Protein AF-0000000074036916 (afdb_homodimer)

Radius of gyration: 40.1 Å; Cα contacts (8 Å, |Δi|>4): 1201; chains: 2; bounding box: 68×160×93 Å

Solvent-accessible surface area (backbone atoms only — not comparable to full-atom values): 31997 Å² total; per-residue (Å²): 137,85,80,83,81,77,81,79,83,76,81,72,74,84,80,76,79,78,78,65,65,67,63,57,53,56,50,51,50,50,51,47,49,48,50,55,48,48,50,52,50,51,51,48,52,50,50,49,50,50,49,50,52,50,49,45,52,48,48,49,53,52,49,51,54,49,51,49,38,35,32,48,32,45,17,51,26,50,32,36,49,49,50,35,51,46,51,53,38,44,59,54,25,69,33,66,67,47,34,66,55,42,64,70,61,35,33,52,52,36,38,72,44,50,87,71,54,61,88,56,40,76,34,41,34,40,26,42,82,83,19,48,28,36,25,16,84,69,42,72,48,80,46,55,84,35,65,43,52,45,46,23,77,70,66,37,65,51,32,56,47,56,72,38,64,35,88,79,78,59,46,64,21,31,38,36,35,22,39,15,42,33,97,89,64,47,77,48,24,36,27,27,33,34,28,51,36,61,64,50,15,55,57,18,62,64,35,68,42,78,89,73,17,39,23,32,30,29,24,30,85,18,32,25,45,12,26,70,53,66,79,45,38,74,67,36,36,35,58,70,31,82,77,40,43,45,38,36,63,49,21,52,38,25,42,68,46,34,70,51,72,42,68,29,39,41,80,86,68,48,47,31,37,36,35,35,24,42,20,68,95,49,69,28,19,17,24,35,38,38,36,36,45,66,52,69,37,42,62,43,52,52,50,50,50,50,53,51,50,61,70,72,101,137,84,80,82,81,76,83,81,84,75,82,75,75,84,80,76,80,79,76,66,65,66,62,56,53,56,50,50,51,50,50,47,48,49,51,54,47,47,51,50,50,53,51,48,52,50,50,49,50,53,49,46,51,49,50,46,53,48,48,49,53,53,49,50,53,49,50,50,38,35,32,48,32,43,17,50,25,50,31,37,49,50,51,37,52,47,50,52,36,45,59,53,28,70,34,66,68,46,35,66,55,41,65,69,61,35,35,52,52,36,36,72,42,50,88,72,56,60,89,58,39,78,35,40,35,41,26,40,83,82,19,46,29,36,26,15,83,69,44,71,47,81,45,55,84,36,67,43,49,46,45,23,76,70,66,35,63,52,32,56,47,54,73,39,64,35,89,82,78,60,44,63,20,30,39,38,35,20,41,15,41,33,97,88,65,48,77,48,25,36,28,26,33,36,28,50,35,60,64,50,16,56,57,18,6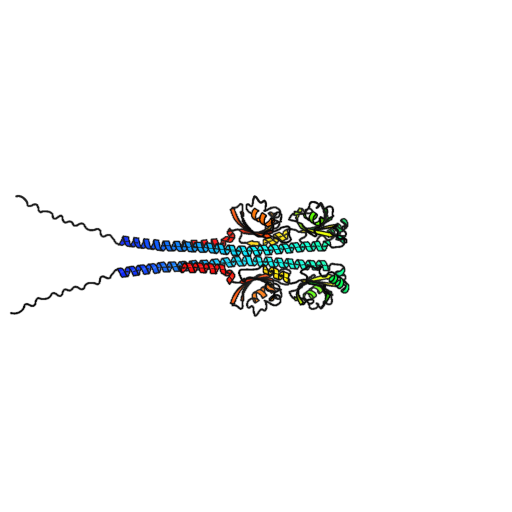4,63,35,69,42,79,90,72,17,38,23,31,30,30,23,29,87,18,32,25,45,11,27,70,54,66,80,45,39,74,66,37,35,36,57,69,34,83,76,40,44,46,38,36,62,48,21,50,38,26,43,68,46,33,70,51,72,41,69,28,38,41,79,85,67,47,47,32,36,37,36,34,24,41,20,68,94,49,69,28,19,19,24,35,38,38,36,36,45,66,53,70,37,42,63,44,51,52,49,50,50,53,53,50,51,60,69,70,102

Organism: NCBI:txid159291

InterPro domains:
  IPR033479 Double Cache domain 1 [PF02743] (59-289)

Nearest PDB structures (foldseek):
  3li8-assembly1_A  TM=7.743E-01  e=3.749E-13  Methanosarcina mazei
  3lib-assembly1_A  TM=7.458E-01  e=3.123E-13  Methanosarcina mazei
  4jgq-assembly1_B  TM=7.399E-01  e=2.374E-10  Bacillus subtilis subsp. subtilis str. 168
  4jgr-assembly1_A  TM=7.289E-01  e=1.023E-09  Bacillus subtilis subsp. subtilis str. 168
  3lie-assembly2_B  TM=4.918E-01  e=2.280E-08  Vibrio parahaemolyticus

Structure (mmCIF, N/CA/C/O backbone):
data_AF-0000000074036916-model_v1
#
loop_
_entity.id
_entity.type
_entity.pdbx_description
1 polymer 'Cache domain-containing protein'
#
loop_
_atom_site.group_PDB
_atom_site.id
_atom_site.type_symbol
_atom_site.label_atom_id
_atom_site.label_alt_id
_atom_site.label_comp_id
_atom_site.label_asym_id
_atom_site.label_entity_id
_atom_site.label_seq_id
_atom_site.pdbx_PDB_ins_code
_atom_site.Cartn_x
_atom_site.Cartn_y
_atom_site.Cartn_z
_atom_site.occupancy
_atom_site.B_iso_or_equiv
_atom_site.auth_seq_id
_atom_site.auth_comp_id
_atom_site.auth_asym_id
_atom_site.auth_atom_id
_atom_site.pdbx_PDB_model_num
ATOM 1 N N . MET A 1 1 ? -39.656 112.75 62.469 1 27.97 1 MET A N 1
ATOM 2 C CA . MET A 1 1 ? -38.531 111.875 62.688 1 27.97 1 MET A CA 1
ATOM 3 C C . MET A 1 1 ? -38.344 110.938 61.5 1 27.97 1 MET A C 1
ATOM 5 O O . MET A 1 1 ? -38.969 109.875 61.438 1 27.97 1 MET A O 1
ATOM 9 N N . LYS A 1 2 ? -38.125 111.5 60.281 1 34.94 2 LYS A N 1
ATOM 10 C CA . LYS A 1 2 ? -38.031 110.938 58.938 1 34.94 2 LYS A CA 1
ATOM 11 C C . LYS A 1 2 ? -36.812 110.062 58.781 1 34.94 2 LYS A C 1
ATOM 13 O O . LYS A 1 2 ? -35.688 110.5 58.969 1 34.94 2 LYS A O 1
ATOM 18 N N . LYS A 1 3 ? -37 108.688 58.906 1 36.47 3 LYS A N 1
ATOM 19 C CA . LYS A 1 3 ? -36.031 107.625 58.844 1 36.47 3 LYS A CA 1
ATOM 20 C C . LYS A 1 3 ? -35.312 107.562 57.5 1 36.47 3 LYS A C 1
ATOM 22 O O . LYS A 1 3 ? -35.969 107.562 56.438 1 36.47 3 LYS A O 1
ATOM 27 N N . LYS A 1 4 ? -34.031 108 57.438 1 38.5 4 LYS A N 1
ATOM 28 C CA . LYS A 1 4 ? -33.094 107.938 56.344 1 38.5 4 LYS A CA 1
ATOM 29 C C . LYS A 1 4 ? -32.875 106.5 55.844 1 38.5 4 LYS A C 1
ATOM 31 O O . LYS A 1 4 ? -32.469 105.625 56.625 1 38.5 4 LYS A O 1
ATOM 36 N N . GLN A 1 5 ? -33.625 106 54.812 1 31.44 5 GLN A N 1
ATOM 37 C CA . GLN A 1 5 ? -33.594 104.688 54.188 1 31.44 5 GLN A CA 1
ATOM 38 C C . GLN A 1 5 ? -32.25 104.5 53.469 1 31.44 5 GLN A C 1
ATOM 40 O O . GLN A 1 5 ? -31.844 105.312 52.625 1 31.44 5 GLN A O 1
ATOM 45 N N . LYS A 1 6 ? -31.281 103.75 54.094 1 41.91 6 LYS A N 1
ATOM 46 C CA . LYS A 1 6 ? -29.969 103.375 53.562 1 41.91 6 LYS A CA 1
ATOM 47 C C . LYS A 1 6 ? -30.078 102.562 52.281 1 41.91 6 LYS A C 1
ATOM 49 O O . LYS A 1 6 ? -30.891 101.625 52.188 1 41.91 6 LYS A O 1
ATOM 54 N N . PRO A 1 7 ? -29.5 103.062 51.125 1 37.03 7 PRO A N 1
ATOM 55 C CA . PRO A 1 7 ? -29.547 102.375 49.844 1 37.03 7 PRO A CA 1
ATOM 56 C C . PRO A 1 7 ? -28.781 101 49.844 1 37.03 7 PRO A C 1
ATOM 58 O O . PRO A 1 7 ? -27.656 101 50.344 1 37.03 7 PRO A O 1
ATOM 61 N N . GLN A 1 8 ? -29.375 99.875 50.125 1 34.25 8 GLN A N 1
ATOM 62 C CA . GLN A 1 8 ? -28.734 98.562 50.125 1 34.25 8 GLN A CA 1
ATOM 63 C C . GLN A 1 8 ? -28.141 98.188 48.781 1 34.25 8 GLN A C 1
ATOM 65 O O . GLN A 1 8 ? -28.828 98.25 47.75 1 34.25 8 GLN A O 1
ATOM 70 N N . ASP A 1 9 ? -26.844 98.5 48.5 1 37.06 9 ASP A N 1
ATOM 71 C CA . ASP A 1 9 ? -26.094 98.25 47.281 1 37.06 9 ASP A CA 1
ATOM 72 C C . ASP A 1 9 ? -26.125 96.75 46.938 1 37.06 9 ASP A C 1
ATOM 74 O O . ASP A 1 9 ? -25.766 95.875 47.781 1 37.06 9 ASP A O 1
ATOM 78 N N . GLY A 1 10 ? -26.969 96.125 46.062 1 36.5 10 GLY A N 1
ATOM 79 C CA . GLY A 1 10 ? -27.25 94.812 45.5 1 36.5 10 GLY A CA 1
ATOM 80 C C . GLY A 1 10 ? -26.109 94.312 44.656 1 36.5 10 GLY A C 1
ATOM 81 O O . GLY A 1 10 ? -26.344 93.562 43.688 1 36.5 10 GLY A O 1
ATOM 82 N N . SER A 1 11 ? -24.812 94.625 44.875 1 39.44 11 SER A N 1
ATOM 83 C CA . SER A 1 11 ? -23.891 94.188 43.812 1 39.44 11 SER A CA 1
ATOM 84 C C . SER A 1 11 ? -23.641 92.688 43.844 1 39.44 11 SER A C 1
ATOM 86 O O . SER A 1 11 ? -22.75 92.25 44.562 1 39.44 11 SER A O 1
ATOM 88 N N . GLY A 1 12 ? -24.656 91.812 44.031 1 41.09 12 GLY A N 1
ATOM 89 C CA . GLY A 1 12 ? -24.25 90.438 44.031 1 41.09 12 GLY A CA 1
ATOM 90 C C . GLY A 1 12 ? -23.75 89.938 42.688 1 41.09 12 GLY A C 1
ATOM 91 O O . GLY A 1 12 ? -24.5 89.938 41.688 1 41.09 12 GLY A O 1
ATOM 92 N N . GLY A 1 13 ? -22.5 90.062 42.312 1 42.06 13 GLY A N 1
ATOM 93 C CA . GLY A 1 13 ? -21.938 89.625 41.031 1 42.06 13 GLY A CA 1
ATOM 94 C C . GLY A 1 13 ? -22.109 88.125 40.812 1 42.06 13 GLY A C 1
ATOM 95 O O . GLY A 1 13 ? -22.281 87.375 41.781 1 42.06 13 GLY A O 1
ATOM 96 N N . PRO A 1 14 ? -22.594 87.688 39.656 1 45.88 14 PRO A N 1
ATOM 97 C CA . PRO A 1 14 ? -22.906 86.312 39.344 1 45.88 14 PRO A CA 1
ATOM 98 C C . PRO A 1 14 ? -21.672 85.375 39.375 1 45.88 14 PRO A C 1
ATOM 100 O O . PRO A 1 14 ? -20.562 85.812 39.062 1 45.88 14 PRO A O 1
ATOM 103 N N . ARG A 1 15 ? -21.562 84.375 40.344 1 46.59 15 ARG A N 1
ATOM 104 C CA . ARG A 1 15 ? -20.5 83.375 40.438 1 46.59 15 ARG A CA 1
ATOM 105 C C . ARG A 1 15 ? -20.484 82.5 39.219 1 46.59 15 ARG A C 1
ATOM 107 O O . ARG A 1 15 ? -21.516 81.938 38.812 1 46.59 15 ARG A O 1
ATOM 114 N N . LEU A 1 16 ? -19.547 82.688 38.312 1 47.53 16 LEU A N 1
ATOM 115 C CA . LEU A 1 16 ? -19.359 81.812 37.156 1 47.53 16 LEU A CA 1
ATOM 116 C C . LEU A 1 16 ? -19.141 80.375 37.594 1 47.53 16 LEU A C 1
ATOM 118 O O . LEU A 1 16 ? -18.438 80.125 38.594 1 47.53 16 LEU A O 1
ATOM 122 N N . PRO A 1 17 ? -19.969 79.438 37.156 1 45.75 17 PRO A N 1
ATOM 123 C CA . PRO A 1 17 ? -19.828 78.062 37.531 1 45.75 17 PRO A CA 1
ATOM 124 C C . PRO A 1 17 ? -18.453 77.5 37.156 1 45.75 17 PRO A C 1
ATOM 126 O O . PRO A 1 17 ? -17.844 77.875 36.156 1 45.75 17 PRO A O 1
ATOM 129 N N . ARG A 1 18 ? -17.609 77.062 38.094 1 45.72 18 ARG A N 1
ATOM 130 C CA . ARG A 1 18 ? -16.359 76.375 37.906 1 45.72 18 ARG A CA 1
ATOM 131 C C . ARG A 1 18 ? -16.594 75.062 37.094 1 45.72 18 ARG A C 1
ATOM 133 O O . ARG A 1 18 ? -17.297 74.188 37.562 1 45.72 18 ARG A O 1
ATOM 140 N N . MET A 1 19 ? -16.609 75.188 35.781 1 43.5 19 MET A N 1
ATOM 141 C CA . MET A 1 19 ? -16.625 73.938 35 1 43.5 19 MET A CA 1
ATOM 142 C C . MET A 1 19 ? -15.562 73 35.469 1 43.5 19 MET A C 1
ATOM 144 O O . MET A 1 19 ? -14.375 73.312 35.531 1 43.5 19 MET A O 1
ATOM 148 N N . SER A 1 20 ? -15.883 72.125 36.312 1 45.09 20 SER A N 1
ATOM 149 C CA . SER A 1 20 ? -15 71.062 36.875 1 45.09 20 SER A CA 1
ATOM 150 C C . SER A 1 20 ? -14.32 70.25 35.781 1 45.09 20 SER A C 1
ATOM 152 O O . SER A 1 20 ? -14.992 69.688 34.906 1 45.09 20 SER A O 1
ATOM 154 N N . TRP A 1 21 ? -13.148 70.562 35.281 1 49.19 21 TRP A N 1
ATOM 155 C CA . TRP A 1 21 ? -12.188 69.875 34.406 1 49.19 21 TRP A CA 1
ATOM 156 C C . TRP A 1 21 ? -12.18 68.375 34.688 1 49.19 21 TRP A C 1
ATOM 158 O O . TRP A 1 21 ? -11.539 67.625 33.938 1 49.19 21 TRP A O 1
ATOM 168 N N . ALA A 1 22 ? -12.633 68 35.781 1 53.09 22 ALA A N 1
ATOM 169 C CA . ALA A 1 22 ? -12.609 66.562 36.156 1 53.09 22 ALA A CA 1
ATOM 170 C C . ALA A 1 22 ? -13.461 65.75 35.188 1 53.09 22 ALA A C 1
ATOM 172 O O . ALA A 1 22 ? -13.125 64.625 34.844 1 53.09 22 ALA A O 1
ATOM 173 N N . GLY A 1 23 ? -14.539 66.188 34.719 1 52.97 23 GLY A N 1
ATOM 174 C CA . GLY A 1 23 ? -15.414 65.5 33.812 1 52.97 23 GLY A CA 1
ATOM 175 C C . GLY A 1 23 ? -14.797 65.375 32.438 1 52.97 23 GLY A C 1
ATOM 176 O O . GLY A 1 23 ? -15.055 64.375 31.734 1 52.97 23 GLY A O 1
ATOM 177 N N . PHE A 1 24 ? -14.102 66.25 31.938 1 55.31 24 PHE A N 1
ATOM 178 C CA . PHE A 1 24 ? -13.492 66.25 30.625 1 55.31 24 PHE A CA 1
ATOM 179 C C . PHE A 1 24 ? -12.359 65.25 30.547 1 55.31 24 PHE A C 1
ATOM 181 O O . PHE A 1 24 ? -12.203 64.562 29.547 1 55.31 24 PHE A O 1
ATOM 188 N N . SER A 1 25 ? -11.555 65.125 31.562 1 59.5 25 SER A N 1
ATOM 189 C CA . SER A 1 25 ? -10.406 64.25 31.578 1 59.5 25 SER A CA 1
ATOM 190 C C . SER A 1 25 ? -10.844 62.781 31.641 1 59.5 25 SER A C 1
ATOM 192 O O . SER A 1 25 ? -10.25 61.938 30.984 1 59.5 25 SER A O 1
ATOM 194 N N . ARG A 1 26 ? -11.906 62.438 32.344 1 63.06 26 ARG A N 1
ATOM 195 C CA . ARG A 1 26 ? -12.43 61.062 32.375 1 63.06 26 ARG A CA 1
ATOM 196 C C . ARG A 1 26 ? -12.977 60.688 31 1 63.06 26 ARG A C 1
ATOM 198 O O . ARG A 1 26 ? -12.797 59.562 30.562 1 63.06 26 ARG A O 1
ATOM 205 N N . SER A 1 27 ? -13.555 61.656 30.344 1 68.44 27 SER A N 1
ATOM 206 C CA . SER A 1 27 ? -14.117 61.438 29.016 1 68.44 27 SER A CA 1
ATOM 207 C C . SER A 1 27 ? -13.016 61.25 27.984 1 68.44 27 SER A C 1
ATOM 209 O O . SER A 1 27 ? -13.117 60.344 27.125 1 68.44 27 SER A O 1
ATOM 211 N N . LEU A 1 28 ? -11.922 61.938 28.094 1 72.56 28 LEU A N 1
ATOM 212 C CA . LEU A 1 28 ? -10.828 61.812 27.125 1 72.56 28 LEU A CA 1
ATOM 213 C C . LEU A 1 28 ? -10.078 60.5 27.344 1 72.56 28 LEU A C 1
ATOM 215 O O . LEU A 1 28 ? -9.688 59.844 26.375 1 72.56 28 LEU A O 1
ATOM 219 N N . ARG A 1 29 ? -9.922 60.156 28.625 1 66.19 29 ARG A N 1
ATOM 220 C CA . ARG A 1 29 ? -9.266 58.906 28.953 1 66.19 29 ARG A CA 1
ATOM 221 C C . ARG A 1 29 ? -10.086 57.719 28.453 1 66.19 29 ARG A C 1
ATOM 223 O O . ARG A 1 29 ? -9.531 56.781 27.859 1 66.19 29 ARG A O 1
ATOM 230 N N . LEU A 1 30 ? -11.367 57.781 28.656 1 74.62 30 LEU A N 1
ATOM 231 C CA . LEU A 1 30 ? -12.242 56.719 28.188 1 74.62 30 LEU A CA 1
ATOM 232 C C . LEU A 1 30 ? -12.266 56.656 26.656 1 74.62 30 LEU A C 1
ATOM 234 O O . LEU A 1 30 ? -12.266 55.562 26.078 1 74.62 30 LEU A O 1
ATOM 238 N N . ARG A 1 31 ? -12.203 57.812 26.078 1 74.69 31 ARG A N 1
ATOM 239 C CA . ARG A 1 31 ? -12.195 57.875 24.609 1 74.69 31 ARG A CA 1
ATOM 240 C C . ARG A 1 31 ? -10.906 57.312 24.047 1 74.69 31 ARG A C 1
ATOM 242 O O . ARG A 1 31 ? -10.922 56.594 23.047 1 74.69 31 ARG A O 1
ATOM 249 N N . MET A 1 32 ? -9.781 57.562 24.688 1 73.88 32 MET A N 1
ATOM 250 C CA . MET A 1 32 ? -8.492 57.031 24.234 1 73.88 32 MET A CA 1
ATOM 251 C C . MET A 1 32 ? -8.422 55.531 24.469 1 73.88 32 MET A C 1
ATOM 253 O O . MET A 1 32 ? -7.953 54.781 23.609 1 73.88 32 MET A O 1
ATOM 257 N N . VAL A 1 33 ? -8.891 55.125 25.656 1 71.31 33 VAL A N 1
ATOM 258 C CA . VAL A 1 33 ? -8.875 53.688 25.984 1 71.31 33 VAL A CA 1
ATOM 259 C C . VAL A 1 33 ? -9.758 52.938 25 1 71.31 33 VAL A C 1
ATOM 261 O O . VAL A 1 33 ? -9.383 51.844 24.516 1 71.31 33 VAL A O 1
ATOM 264 N N . VAL A 1 34 ? -10.883 53.531 24.641 1 75.75 34 VAL A N 1
ATOM 265 C CA . VAL A 1 34 ? -11.812 52.875 23.719 1 75.75 34 VAL A CA 1
ATOM 266 C C . VAL A 1 34 ? -11.227 52.844 22.312 1 75.75 34 VAL A C 1
ATOM 268 O O . VAL A 1 34 ? -11.336 51.844 21.609 1 75.75 34 VAL A O 1
ATOM 271 N N . LEU A 1 35 ? -10.562 53.906 21.969 1 75.31 35 LEU A N 1
ATOM 272 C CA . LEU A 1 35 ? -9.977 53.969 20.625 1 75.31 35 LEU A CA 1
ATOM 273 C C . LEU A 1 35 ? -8.781 53.031 20.516 1 75.31 35 LEU A C 1
ATOM 275 O O . LEU A 1 35 ? -8.68 52.25 19.578 1 75.31 35 LEU A O 1
ATOM 279 N N . PHE A 1 36 ? -7.922 53.125 21.531 1 71.81 36 PHE A N 1
ATOM 280 C CA . PHE A 1 36 ? -6.738 52.281 21.484 1 71.81 36 PHE A CA 1
ATOM 281 C C . PHE A 1 36 ? -7.102 50.844 21.75 1 71.81 36 PHE A C 1
ATOM 283 O O . PHE A 1 36 ? -6.562 49.938 21.125 1 71.81 36 PHE A O 1
ATOM 290 N N . GLY A 1 37 ? -8.016 50.688 22.703 1 72.88 37 GLY A N 1
ATOM 291 C CA . GLY A 1 37 ? -8.492 49.344 22.984 1 72.88 37 GLY A CA 1
ATOM 292 C C . GLY A 1 37 ? -9.258 48.719 21.828 1 72.88 37 GLY A C 1
ATOM 293 O O . GLY A 1 37 ? -9.055 47.562 21.5 1 72.88 37 GLY A O 1
ATOM 294 N N . GLY A 1 38 ? -10.086 49.594 21.172 1 76.19 38 GLY A N 1
ATOM 295 C CA . GLY A 1 38 ? -10.836 49.156 20.016 1 76.19 38 GLY A CA 1
ATOM 296 C C . GLY A 1 38 ? -9.953 48.75 18.844 1 76.19 38 GLY A C 1
ATOM 297 O O . GLY A 1 38 ? -10.18 47.719 18.203 1 76.19 38 GLY A O 1
ATOM 298 N N . THR A 1 39 ? -8.883 49.562 18.562 1 75.88 39 THR A N 1
ATOM 299 C CA . THR A 1 39 ? -7.945 49.25 17.5 1 75.88 39 THR A CA 1
ATOM 300 C C . THR A 1 39 ? -7.16 47.969 17.797 1 75.88 39 THR A C 1
ATOM 302 O O . THR A 1 39 ? -6.926 47.156 16.922 1 75.88 39 THR A O 1
ATOM 305 N N . ALA A 1 40 ? -6.801 47.781 19.109 1 72.81 40 ALA A N 1
ATOM 306 C CA . ALA A 1 40 ? -6.066 46.594 19.516 1 72.81 40 ALA A CA 1
ATOM 307 C C . ALA A 1 40 ? -6.918 45.344 19.328 1 72.81 40 ALA A C 1
ATOM 309 O O . ALA A 1 40 ? -6.43 44.312 18.844 1 72.81 40 ALA A O 1
ATOM 310 N N . VAL A 1 41 ? -8.188 45.5 19.656 1 75.06 41 VAL A N 1
ATOM 311 C CA . VAL A 1 41 ? -9.094 44.375 19.516 1 75.06 41 VAL A CA 1
ATOM 312 C C . VAL A 1 41 ? -9.297 44.031 18.047 1 75.06 41 VAL A C 1
ATOM 314 O O . VAL A 1 41 ? -9.273 42.875 17.656 1 75.06 41 VAL A O 1
ATOM 317 N N . LEU A 1 42 ? -9.383 45.062 17.234 1 79.19 42 LEU A N 1
ATOM 318 C CA . LEU A 1 42 ? -9.57 44.844 15.797 1 79.19 42 LEU A CA 1
ATOM 319 C C . LEU A 1 42 ? -8.344 44.188 15.18 1 79.19 42 LEU A C 1
ATOM 321 O O . LEU A 1 42 ? -8.469 43.281 14.344 1 79.19 42 LEU A O 1
ATOM 325 N N . LEU A 1 43 ? -7.164 44.562 15.609 1 74.25 43 LEU A N 1
ATOM 326 C CA . LEU A 1 43 ? -5.926 44 15.109 1 74.25 43 LEU A CA 1
ATOM 327 C C . LEU A 1 43 ? -5.785 42.531 15.555 1 74.25 43 LEU A C 1
ATOM 329 O O . LEU A 1 43 ? -5.363 41.688 14.773 1 74.25 43 LEU A O 1
ATOM 333 N N . PHE A 1 44 ? -6.238 42.25 16.766 1 73.88 44 PHE A N 1
ATOM 334 C CA . PHE A 1 44 ? -6.148 40.906 17.297 1 73.88 44 PHE A CA 1
ATOM 335 C C . PHE A 1 44 ? -7.109 39.969 16.562 1 73.88 44 PHE A C 1
ATOM 337 O O . PHE A 1 44 ? -6.754 38.844 16.25 1 73.88 44 PHE A O 1
ATOM 344 N N . VAL A 1 45 ? -8.219 40.5 16.297 1 78.31 45 VAL A N 1
ATOM 345 C CA . VAL A 1 45 ? -9.219 39.719 15.586 1 78.31 45 VAL A CA 1
ATOM 346 C C . VAL A 1 45 ? -8.75 39.469 14.156 1 78.31 45 VAL A C 1
ATOM 348 O O . VAL A 1 45 ? -8.891 38.344 13.641 1 78.31 45 VAL A O 1
ATOM 351 N N . ALA A 1 46 ? -8.141 40.406 13.586 1 80.12 46 ALA A N 1
ATOM 352 C CA . ALA A 1 46 ? -7.648 40.281 12.211 1 80.12 46 ALA A CA 1
ATOM 353 C C . ALA A 1 46 ? -6.512 39.281 12.141 1 80.12 46 ALA A C 1
ATOM 355 O O . ALA A 1 46 ? -6.492 38.406 11.25 1 80.12 46 ALA A O 1
ATOM 356 N N . VAL A 1 47 ? -5.621 39.312 13.109 1 75.75 47 VAL A N 1
ATOM 357 C CA . VAL A 1 47 ? -4.492 38.406 13.148 1 75.75 47 VAL A CA 1
ATOM 358 C C . VAL A 1 47 ? -4.992 37 13.445 1 75.75 47 VAL A C 1
ATOM 360 O O . VAL A 1 47 ? -4.531 36.031 12.836 1 75.75 47 VAL A O 1
ATOM 363 N N . GLY A 1 48 ? -5.895 36.906 14.359 1 77.56 48 GLY A N 1
ATOM 364 C CA . GLY A 1 48 ? -6.488 35.594 14.672 1 77.56 48 GLY A CA 1
ATOM 365 C C . GLY A 1 48 ? -7.16 34.938 13.477 1 77.56 48 GLY A C 1
ATOM 366 O O . GLY A 1 48 ? -6.934 33.781 13.203 1 77.56 48 GLY A O 1
ATOM 367 N N . ALA A 1 49 ? -7.883 35.781 12.773 1 82.88 49 ALA A N 1
ATOM 368 C CA . ALA A 1 49 ? -8.578 35.281 11.586 1 82.88 49 ALA A CA 1
ATOM 369 C C . ALA A 1 49 ? -7.594 34.844 10.516 1 82.88 49 ALA A C 1
ATOM 371 O O . ALA A 1 49 ? -7.785 33.781 9.875 1 82.88 49 ALA A O 1
ATOM 372 N N . LEU A 1 50 ? -6.586 35.594 10.352 1 80.94 50 LEU A N 1
ATOM 373 C CA . LEU A 1 50 ? -5.555 35.281 9.367 1 80.94 50 LEU A CA 1
ATOM 374 C C . LEU A 1 50 ? -4.844 33.969 9.742 1 80.94 50 LEU A C 1
ATOM 376 O O . LEU A 1 50 ? -4.578 33.125 8.883 1 80.94 50 LEU A O 1
ATOM 380 N N . LEU A 1 51 ? -4.645 33.781 11 1 76.44 51 LEU A N 1
ATOM 381 C CA . LEU A 1 51 ? -3.953 32.594 11.492 1 76.44 51 LEU A CA 1
ATOM 382 C C . LEU A 1 51 ? -4.809 31.359 11.289 1 76.44 51 LEU A C 1
ATOM 384 O O . LEU A 1 51 ? -4.312 30.328 10.82 1 76.44 51 LEU A O 1
ATOM 388 N N . VAL A 1 52 ? -6.016 31.5 11.617 1 80.81 52 VAL A N 1
ATOM 389 C CA . VAL A 1 52 ? -6.938 30.375 11.461 1 80.81 52 VAL A CA 1
ATOM 390 C C . VAL A 1 52 ? -7.055 30 9.984 1 80.81 52 VAL A C 1
ATOM 392 O O . VAL A 1 52 ? -7.027 28.828 9.633 1 80.81 52 VAL A O 1
ATOM 395 N N . TRP A 1 53 ? -7.137 31.016 9.188 1 83.94 53 TRP A N 1
ATOM 396 C CA . TRP A 1 53 ? -7.238 30.797 7.75 1 83.94 53 TRP A CA 1
ATOM 397 C C . TRP A 1 53 ? -5.996 30.094 7.215 1 83.94 53 TRP A C 1
ATOM 399 O O . TRP A 1 53 ? -6.094 29.141 6.438 1 83.94 53 TRP A O 1
ATOM 409 N N . ARG A 1 54 ? -4.891 30.453 7.598 1 77.62 54 ARG A N 1
ATOM 410 C CA . ARG A 1 54 ? -3.635 29.891 7.109 1 77.62 54 ARG A CA 1
ATOM 411 C C . ARG A 1 54 ? -3.445 28.469 7.594 1 77.62 54 ARG A C 1
ATOM 413 O O . ARG A 1 54 ? -3.045 27.594 6.82 1 77.62 54 ARG A O 1
ATOM 420 N N . VAL A 1 55 ? -3.738 28.219 8.812 1 78.38 55 VAL A N 1
ATOM 421 C CA . VAL A 1 55 ? -3.6 26.875 9.367 1 78.38 55 VAL A CA 1
ATOM 422 C C . VAL A 1 55 ? -4.555 25.922 8.648 1 78.38 55 VAL A C 1
ATOM 424 O O . VAL A 1 55 ? -4.191 24.797 8.336 1 78.38 55 VAL A O 1
ATOM 427 N N . SER A 1 56 ? -5.699 26.438 8.414 1 83.19 56 SER A N 1
ATOM 428 C CA . SER A 1 56 ? -6.691 25.625 7.719 1 83.19 56 SER A CA 1
ATOM 429 C C . SER A 1 56 ? -6.219 25.25 6.32 1 83.19 56 SER A C 1
ATOM 431 O O . SER A 1 56 ? -6.367 24.094 5.898 1 83.19 56 SER A O 1
ATOM 433 N N . THR A 1 57 ? -5.625 26.156 5.645 1 81.88 57 THR A N 1
ATOM 434 C CA . THR A 1 57 ? -5.176 25.922 4.277 1 81.88 57 THR A CA 1
ATOM 435 C C . THR A 1 57 ? -3.992 24.953 4.254 1 81.88 57 THR A C 1
ATOM 437 O O . THR A 1 57 ? -3.941 24.047 3.428 1 81.88 57 THR A O 1
ATOM 440 N N . VAL A 1 58 ? -3.117 25.156 5.156 1 77.5 58 VAL A N 1
ATOM 441 C CA . VAL A 1 58 ? -1.934 24.312 5.23 1 77.5 58 VAL A CA 1
ATOM 442 C C . VAL A 1 58 ? -2.34 22.891 5.625 1 77.5 58 VAL A C 1
ATOM 444 O O . VAL A 1 58 ? -1.851 21.906 5.047 1 77.5 58 VAL A O 1
ATOM 447 N N . GLN A 1 59 ? -3.162 22.781 6.625 1 82.56 59 GLN A N 1
ATOM 448 C CA . GLN A 1 59 ? -3.633 21.484 7.082 1 82.56 59 GLN A CA 1
ATOM 449 C C . GLN A 1 59 ? -4.305 20.719 5.949 1 82.56 59 GLN A C 1
ATOM 451 O O . GLN A 1 59 ? -4.035 19.531 5.75 1 82.56 59 GLN A O 1
ATOM 456 N N . ARG A 1 60 ? -5.09 21.359 5.191 1 85.5 60 ARG A N 1
ATOM 457 C CA . ARG A 1 60 ? -5.789 20.719 4.086 1 85.5 60 ARG A CA 1
ATOM 458 C C . ARG A 1 60 ? -4.805 20.234 3.023 1 85.5 60 ARG A C 1
ATOM 460 O O . ARG A 1 60 ? -4.934 19.125 2.51 1 85.5 60 ARG A O 1
ATOM 467 N N . GLY A 1 61 ? -3.867 21.078 2.676 1 85.88 61 GLY A N 1
ATOM 468 C CA . GLY A 1 61 ? -2.875 20.703 1.685 1 85.88 61 GLY A CA 1
ATOM 469 C C . GLY A 1 61 ? -2.066 19.484 2.084 1 85.88 61 GLY A C 1
ATOM 470 O O . GLY A 1 61 ? -1.873 18.562 1.28 1 85.88 61 GLY A O 1
ATOM 471 N N . THR A 1 62 ? -1.662 19.453 3.322 1 87.12 62 THR A N 1
ATOM 472 C CA . THR A 1 62 ? -0.866 18.344 3.826 1 87.12 62 THR A CA 1
ATOM 473 C C . THR A 1 62 ? -1.691 17.062 3.863 1 87.12 62 THR A C 1
ATOM 475 O O . THR A 1 62 ? -1.228 16 3.424 1 87.12 62 THR A O 1
ATOM 478 N N . VAL A 1 63 ? -2.889 17.125 4.387 1 89.69 63 VAL A N 1
ATOM 479 C CA . VAL A 1 63 ? -3.746 15.961 4.516 1 89.69 63 VAL A CA 1
ATOM 480 C C . VAL A 1 63 ? -4.094 15.414 3.131 1 89.69 63 VAL A C 1
ATOM 482 O O . VAL A 1 63 ? -4.074 14.203 2.908 1 89.69 63 VAL A O 1
ATOM 485 N N . MET A 1 64 ? -4.332 16.312 2.217 1 90.62 64 MET A N 1
ATOM 486 C CA . MET A 1 64 ? -4.676 15.875 0.869 1 90.62 64 MET A CA 1
ATOM 487 C C . MET A 1 64 ? -3.504 15.148 0.216 1 90.62 64 MET A C 1
ATOM 489 O O . MET A 1 64 ? -3.691 14.117 -0.432 1 90.62 64 MET A O 1
ATOM 493 N N . GLU A 1 65 ? -2.367 15.656 0.367 1 90.38 65 GLU A N 1
ATOM 494 C CA . GLU A 1 65 ? -1.18 15.023 -0.2 1 90.38 65 GLU A CA 1
ATOM 495 C C . GLU A 1 65 ? -0.945 13.641 0.403 1 90.38 65 GLU A C 1
ATOM 497 O O . GLU A 1 65 ? -0.748 12.672 -0.324 1 90.38 65 GLU A O 1
ATOM 502 N N . MET A 1 66 ? -1.01 13.555 1.664 1 93.5 66 MET A N 1
ATOM 503 C CA . MET A 1 66 ? -0.711 12.297 2.344 1 93.5 66 MET A CA 1
ATOM 504 C C . MET A 1 66 ? -1.847 11.297 2.16 1 93.5 66 MET A C 1
ATOM 506 O O . MET A 1 66 ? -1.605 10.102 1.996 1 93.5 66 MET A O 1
ATOM 510 N N . ALA A 1 67 ? -3.053 11.781 2.213 1 95.44 67 ALA A N 1
ATOM 511 C CA . ALA A 1 67 ? -4.18 10.898 1.915 1 95.44 67 ALA A CA 1
ATOM 512 C C . ALA A 1 67 ? -4.074 10.328 0.502 1 95.44 67 ALA A C 1
ATOM 514 O O . ALA A 1 67 ? -4.387 9.156 0.271 1 95.44 67 ALA A O 1
ATOM 515 N N . GLY A 1 68 ? -3.658 11.203 -0.439 1 95.56 68 GLY A N 1
ATOM 516 C CA . GLY A 1 68 ? -3.406 10.734 -1.791 1 95.56 68 GLY A CA 1
ATOM 517 C C . GLY A 1 68 ? -2.379 9.617 -1.853 1 95.56 68 GLY A C 1
ATOM 518 O O . GLY A 1 68 ? -2.561 8.641 -2.576 1 95.56 68 GLY A O 1
ATOM 519 N N . GLN A 1 69 ? -1.329 9.711 -1.102 1 95.38 69 GLN A N 1
ATOM 520 C CA . GLN A 1 69 ? -0.299 8.68 -1.062 1 95.38 69 GLN A CA 1
ATOM 521 C C . GLN A 1 69 ? -0.839 7.387 -0.455 1 95.38 69 GLN A C 1
ATOM 523 O O . GLN A 1 69 ? -0.485 6.293 -0.897 1 95.38 69 GLN A O 1
ATOM 528 N N . ILE A 1 70 ? -1.64 7.523 0.587 1 96.62 70 ILE A N 1
ATOM 529 C CA . ILE A 1 70 ? -2.23 6.348 1.216 1 96.62 70 ILE A CA 1
ATOM 530 C C . ILE A 1 70 ? -3.102 5.605 0.205 1 96.62 70 ILE A C 1
ATOM 532 O O . ILE A 1 70 ? -2.984 4.387 0.051 1 96.62 70 ILE A O 1
ATOM 536 N N . VAL A 1 71 ? -3.932 6.348 -0.486 1 97.38 71 VAL A N 1
ATOM 537 C CA . VAL A 1 71 ? -4.836 5.746 -1.46 1 97.38 71 VAL A CA 1
ATOM 538 C C . VAL A 1 71 ? -4.027 5.09 -2.578 1 97.38 71 VAL A C 1
ATOM 540 O O . VAL A 1 71 ? -4.344 3.98 -3.014 1 97.38 71 VAL A O 1
ATOM 543 N N . ASP A 1 72 ? -2.994 5.703 -3.043 1 96.38 72 ASP A N 1
ATOM 544 C CA . ASP A 1 72 ? -2.139 5.137 -4.082 1 96.38 72 ASP A CA 1
ATOM 545 C C . ASP A 1 72 ? -1.456 3.859 -3.596 1 96.38 72 ASP A C 1
ATOM 547 O O . ASP A 1 72 ? -1.368 2.877 -4.336 1 96.38 72 ASP A O 1
ATOM 551 N N . ALA A 1 73 ? -0.954 3.92 -2.393 1 95.81 73 ALA A N 1
ATOM 552 C CA . ALA A 1 73 ? -0.288 2.75 -1.827 1 95.81 73 ALA A CA 1
ATOM 553 C C . ALA A 1 73 ? -1.259 1.58 -1.689 1 95.81 73 ALA A C 1
ATOM 555 O O . ALA A 1 73 ? -0.915 0.439 -2.01 1 95.81 73 ALA A O 1
ATOM 556 N N . ARG A 1 74 ? -2.406 1.887 -1.227 1 97.62 74 ARG A N 1
ATOM 557 C CA . ARG A 1 74 ? -3.408 0.839 -1.058 1 97.62 74 ARG A CA 1
ATOM 558 C C . ARG A 1 74 ? -3.885 0.313 -2.408 1 97.62 74 ARG A C 1
ATOM 560 O O . ARG A 1 74 ? -4.141 -0.883 -2.559 1 97.62 74 ARG A O 1
ATOM 567 N N . SER A 1 75 ? -4.055 1.203 -3.375 1 97.75 75 SER A N 1
ATOM 568 C CA . SER A 1 75 ? -4.375 0.759 -4.727 1 97.75 75 SER A CA 1
ATOM 569 C C . SER A 1 75 ? -3.311 -0.195 -5.262 1 97.75 75 SER A C 1
ATOM 571 O O . SER A 1 75 ? -3.633 -1.213 -5.875 1 97.75 75 SER A O 1
ATOM 573 N N . ALA A 1 76 ? -2.074 0.128 -5.043 1 96.25 76 ALA A N 1
ATOM 574 C CA . ALA A 1 76 ? -0.975 -0.728 -5.48 1 96.25 76 ALA A CA 1
ATOM 575 C C . ALA A 1 76 ? -0.991 -2.062 -4.742 1 96.25 76 ALA A C 1
ATOM 577 O O . ALA A 1 76 ? -0.669 -3.104 -5.324 1 96.25 76 ALA A O 1
ATOM 578 N N . GLU A 1 77 ? -1.312 -2.018 -3.486 1 95.56 77 GLU A N 1
ATOM 579 C CA . GLU A 1 77 ? -1.442 -3.252 -2.721 1 95.56 77 GLU A CA 1
ATOM 580 C C . GLU A 1 77 ? -2.51 -4.164 -3.32 1 95.56 77 GLU A C 1
ATOM 582 O O . GLU A 1 77 ? -2.285 -5.363 -3.49 1 95.56 77 GL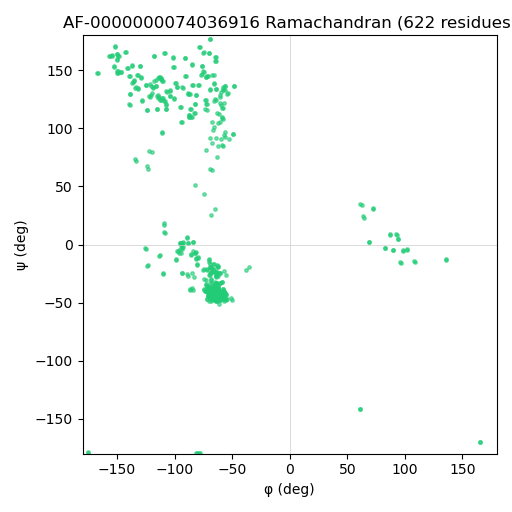U A O 1
ATOM 587 N N . VAL A 1 78 ? -3.654 -3.625 -3.654 1 97.62 78 VAL A N 1
ATOM 588 C CA . VAL A 1 78 ? -4.738 -4.414 -4.23 1 97.62 78 VAL A CA 1
ATOM 589 C C . VAL A 1 78 ? -4.32 -4.941 -5.602 1 97.62 78 VAL A C 1
ATOM 591 O O . VAL A 1 78 ? -4.656 -6.07 -5.969 1 97.62 78 VAL A O 1
ATOM 594 N N . ARG A 1 79 ? -3.645 -4.094 -6.363 1 96.75 79 ARG A N 1
ATOM 595 C CA . ARG A 1 79 ? -3.135 -4.547 -7.652 1 96.75 79 ARG A CA 1
ATOM 596 C C . ARG A 1 79 ? -2.264 -5.785 -7.492 1 96.75 79 ARG A C 1
ATOM 598 O O . ARG A 1 79 ? -2.42 -6.762 -8.227 1 96.75 79 ARG A O 1
ATOM 605 N N . ARG A 1 80 ? -1.372 -5.707 -6.531 1 93.25 80 ARG A N 1
ATOM 606 C CA . ARG A 1 80 ? -0.489 -6.848 -6.301 1 93.25 80 ARG A CA 1
ATOM 607 C C . ARG A 1 80 ? -1.275 -8.062 -5.824 1 93.25 80 ARG A C 1
ATOM 609 O O . ARG A 1 80 ? -0.956 -9.195 -6.188 1 93.25 80 ARG A O 1
ATOM 616 N N . TRP A 1 81 ? -2.229 -7.848 -5.012 1 95.06 81 TRP A N 1
ATOM 617 C CA . TRP A 1 81 ? -3.127 -8.898 -4.543 1 95.06 81 TRP A CA 1
ATOM 618 C C . TRP A 1 81 ? -3.834 -9.57 -5.715 1 95.06 81 TRP A C 1
ATOM 620 O O . TRP A 1 81 ? -3.855 -10.797 -5.812 1 95.06 81 TRP A O 1
ATOM 630 N N . LEU A 1 82 ? -4.348 -8.805 -6.641 1 95.81 82 LEU A N 1
ATOM 631 C CA . LEU A 1 82 ? -5.016 -9.312 -7.836 1 95.81 82 LEU A CA 1
ATOM 632 C C . LEU A 1 82 ? -4.043 -10.102 -8.703 1 95.81 82 LEU A C 1
ATOM 634 O O . LEU A 1 82 ? -4.355 -11.203 -9.148 1 95.81 82 LEU A O 1
ATOM 638 N N . GLU A 1 83 ? -2.941 -9.5 -8.922 1 93.31 83 GLU A N 1
ATOM 639 C CA . GLU A 1 83 ? -1.936 -10.148 -9.758 1 93.31 83 GLU A CA 1
ATOM 640 C C . GLU A 1 83 ? -1.534 -11.508 -9.188 1 93.31 83 GLU A C 1
ATOM 642 O O . GLU A 1 83 ? -1.324 -12.461 -9.938 1 93.31 83 GLU A O 1
ATOM 647 N N . GLY A 1 84 ? -1.459 -11.5 -7.855 1 90.56 84 GLY A N 1
ATOM 648 C CA . GLY A 1 84 ? -1.156 -12.766 -7.211 1 90.56 84 GLY A CA 1
ATOM 649 C C . GLY A 1 84 ? -2.174 -13.852 -7.516 1 90.56 84 GLY A C 1
ATOM 650 O O . GLY A 1 84 ? -1.808 -14.977 -7.848 1 90.56 84 GLY A O 1
ATOM 651 N N . HIS A 1 85 ? -3.377 -13.523 -7.488 1 94.25 85 HIS A N 1
ATOM 652 C CA . HIS A 1 85 ? -4.434 -14.5 -7.746 1 94.25 85 HIS A CA 1
ATOM 653 C C . HIS A 1 85 ? -4.484 -14.875 -9.219 1 94.25 85 HIS A C 1
ATOM 655 O O . HIS A 1 85 ? -4.691 -16.047 -9.562 1 94.25 85 HIS A O 1
ATOM 661 N N . VAL A 1 86 ? -4.32 -13.945 -10.117 1 94 86 VAL A N 1
ATOM 662 C CA . VAL A 1 86 ? -4.312 -14.219 -11.555 1 94 86 VAL A CA 1
ATOM 663 C C . VAL A 1 86 ? -3.186 -15.195 -11.883 1 94 86 VAL A C 1
ATOM 665 O O . VAL A 1 86 ? -3.391 -16.172 -12.617 1 94 86 VAL A O 1
ATOM 668 N N . GLN A 1 87 ? -2.074 -14.961 -11.336 1 88.38 87 GLN A N 1
ATOM 669 C CA . GLN A 1 87 ? -0.925 -15.82 -11.617 1 88.38 87 GLN A CA 1
ATOM 670 C C . GLN A 1 87 ? -1.144 -17.219 -11.07 1 88.38 87 GLN A C 1
ATOM 672 O O . GLN A 1 87 ? -0.719 -18.203 -11.688 1 88.38 87 GLN A O 1
ATOM 677 N N . GLU A 1 88 ? -1.765 -17.281 -9.906 1 88.62 88 GLU A N 1
ATOM 678 C CA . GLU A 1 88 ? -2.059 -18.594 -9.336 1 88.62 88 GLU A CA 1
ATOM 679 C C . GLU A 1 88 ? -2.99 -19.406 -10.242 1 88.62 88 GLU A C 1
ATOM 681 O O . GLU A 1 88 ? -2.748 -20.578 -10.508 1 88.62 88 GLU A O 1
ATOM 686 N N . VAL A 1 89 ? -3.998 -18.797 -10.727 1 94.06 89 VAL A N 1
ATOM 687 C CA . VAL A 1 89 ? -4.957 -19.469 -11.602 1 94.06 89 VAL A CA 1
ATOM 688 C C . VAL A 1 89 ? -4.285 -19.812 -12.93 1 94.06 89 VAL A C 1
ATOM 690 O O . VAL A 1 89 ? -4.504 -20.891 -13.477 1 94.06 89 VAL A O 1
ATOM 693 N N . ARG A 1 90 ? -3.523 -18.891 -13.422 1 91 90 ARG A N 1
ATOM 694 C CA . ARG A 1 90 ? -2.775 -19.156 -14.648 1 91 90 ARG A CA 1
ATOM 695 C C . ARG A 1 90 ? -1.902 -20.406 -14.492 1 91 90 ARG A C 1
ATOM 697 O O . ARG A 1 90 ? -1.877 -21.266 -15.375 1 91 90 ARG A O 1
ATOM 704 N N . GLY A 1 91 ? -1.186 -20.484 -13.414 1 84.5 91 GLY A N 1
ATOM 705 C CA . GLY A 1 91 ? -0.358 -21.641 -13.156 1 84.5 91 GLY A CA 1
ATOM 706 C C . GLY A 1 91 ? -1.141 -22.953 -13.156 1 84.5 91 GLY A C 1
ATOM 707 O O . GLY A 1 91 ? -0.699 -23.938 -13.727 1 84.5 91 GLY A O 1
ATOM 708 N N . MET A 1 92 ? -2.289 -22.953 -12.602 1 89.62 92 MET A N 1
ATOM 709 C CA . MET A 1 92 ? -3.125 -24.141 -12.531 1 89.62 92 MET A CA 1
ATOM 710 C C . MET A 1 92 ? -3.715 -24.469 -13.898 1 89.62 92 MET A C 1
ATOM 712 O O . MET A 1 92 ? -3.885 -25.641 -14.234 1 89.62 92 MET A O 1
ATOM 716 N N . SER A 1 93 ? -4.016 -23.469 -14.664 1 92.62 93 SER A N 1
ATOM 717 C CA . SER A 1 93 ? -4.645 -23.656 -15.969 1 92.62 93 SER A CA 1
ATOM 718 C C . SER A 1 93 ? -3.707 -24.375 -16.938 1 92.62 93 SER A C 1
ATOM 720 O O . SER A 1 93 ? -4.148 -24.922 -17.953 1 92.62 93 SER A O 1
ATOM 722 N N . SER A 1 94 ? -2.439 -24.406 -16.625 1 84.56 94 SER A N 1
ATOM 723 C CA . SER A 1 94 ? -1.441 -25 -17.5 1 84.56 94 SER A CA 1
ATOM 724 C C . SER A 1 94 ? -1.165 -26.453 -17.141 1 84.56 94 SER A C 1
ATOM 726 O O . SER A 1 94 ? -0.39 -27.125 -17.812 1 84.56 94 SER A O 1
ATOM 728 N N . LEU A 1 95 ? -1.832 -26.938 -16.141 1 83.5 95 LEU A N 1
ATOM 729 C CA . LEU A 1 95 ? -1.653 -28.328 -15.742 1 83.5 95 LEU A CA 1
ATOM 730 C C . LEU A 1 95 ? -2.27 -29.266 -16.766 1 83.5 95 LEU A C 1
ATOM 732 O O . LEU A 1 95 ? -3.334 -28.984 -17.328 1 83.5 95 LEU A O 1
ATOM 736 N N . ASN A 1 96 ? -1.663 -30.391 -16.969 1 84.94 96 ASN A N 1
ATOM 737 C CA . ASN A 1 96 ? -2.115 -31.344 -17.984 1 84.94 96 ASN A CA 1
ATOM 738 C C . ASN A 1 96 ? -3.553 -31.781 -17.734 1 84.94 96 ASN A C 1
ATOM 740 O O . ASN A 1 96 ? -4.355 -31.859 -18.672 1 84.94 96 ASN A O 1
ATOM 744 N N . VAL A 1 97 ? -3.852 -32.031 -16.438 1 88.25 97 VAL A N 1
ATOM 745 C CA . VAL A 1 97 ? -5.184 -32.531 -16.094 1 88.25 97 VAL A CA 1
ATOM 746 C C . VAL A 1 97 ? -6.227 -31.469 -16.453 1 88.25 97 VAL A C 1
ATOM 748 O O . VAL A 1 97 ? -7.352 -31.797 -16.828 1 88.25 97 VAL A O 1
ATOM 751 N N . ILE A 1 98 ? -5.855 -30.219 -16.453 1 92.94 98 ILE A N 1
ATOM 752 C CA . ILE A 1 98 ? -6.773 -29.125 -16.75 1 92.94 98 ILE A CA 1
ATOM 753 C C . ILE A 1 98 ? -6.828 -28.891 -18.25 1 92.94 98 ILE A C 1
ATOM 755 O O . ILE A 1 98 ? -7.906 -28.719 -18.828 1 92.94 98 ILE A O 1
ATOM 759 N N . ARG A 1 99 ? -5.711 -29 -18.891 1 91.25 99 ARG A N 1
ATOM 760 C CA . ARG A 1 99 ? -5.617 -28.719 -20.328 1 91.25 99 ARG A CA 1
ATOM 761 C C . ARG A 1 99 ? -6.355 -29.781 -21.125 1 91.25 99 ARG A C 1
ATOM 763 O O . ARG A 1 99 ? -6.715 -29.547 -22.281 1 91.25 99 ARG A O 1
ATOM 770 N N . GLY A 1 100 ? -6.5 -30.953 -20.547 1 89.94 100 GLY A N 1
ATOM 771 C CA . GLY A 1 100 ? -7.25 -32.031 -21.203 1 89.94 100 GLY A CA 1
ATOM 772 C C . GLY A 1 100 ? -8.711 -31.672 -21.422 1 89.94 100 GLY A C 1
ATOM 773 O O . GLY A 1 100 ? -9.383 -32.25 -22.266 1 89.94 100 GLY A O 1
ATOM 774 N N . ALA A 1 101 ? -9.234 -30.812 -20.594 1 91.69 101 ALA A N 1
ATOM 775 C CA . ALA A 1 101 ? -10.562 -30.219 -20.688 1 91.69 101 ALA A CA 1
ATOM 776 C C . ALA A 1 101 ? -11.648 -31.297 -20.562 1 91.69 101 ALA A C 1
ATOM 778 O O . ALA A 1 101 ? -12.711 -31.188 -21.172 1 91.69 101 ALA A O 1
ATOM 779 N N . ASP A 1 102 ? -11.289 -32.375 -19.922 1 94.06 102 ASP A N 1
ATOM 780 C CA . ASP A 1 102 ? -12.312 -33.344 -19.547 1 94.06 102 ASP A CA 1
ATOM 781 C C . ASP A 1 102 ? -13.008 -32.938 -18.25 1 94.06 102 ASP A C 1
ATOM 783 O O . ASP A 1 102 ? -12.422 -33.031 -17.172 1 94.06 102 ASP A O 1
ATOM 787 N N . VAL A 1 103 ? -14.203 -32.625 -18.344 1 96 103 VAL A N 1
ATOM 788 C CA . VAL A 1 103 ? -14.938 -31.984 -17.25 1 96 103 VAL A CA 1
ATOM 789 C C . VAL A 1 103 ? -14.945 -32.906 -16.031 1 96 103 VAL A C 1
ATOM 791 O O . VAL A 1 103 ? -14.719 -32.438 -14.906 1 96 103 VAL A O 1
ATOM 794 N N . GLU A 1 104 ? -15.219 -34.188 -16.25 1 96.25 104 GLU A N 1
ATOM 795 C CA . GLU A 1 104 ? -15.328 -35.094 -15.125 1 96.25 104 GLU A CA 1
ATOM 796 C C . GLU A 1 104 ? -13.969 -35.344 -14.461 1 96.25 104 GLU A C 1
ATOM 798 O O . GLU A 1 104 ? -13.875 -35.406 -13.234 1 96.25 104 GLU A O 1
ATOM 803 N N . GLU A 1 105 ? -12.961 -35.406 -15.25 1 96.5 105 GLU A N 1
ATOM 804 C CA . GLU A 1 105 ? -11.609 -35.562 -14.711 1 96.5 105 GLU A CA 1
ATOM 805 C C . GLU A 1 105 ? -11.188 -34.312 -13.93 1 96.5 105 GLU A C 1
ATOM 807 O O . GLU A 1 105 ? -10.586 -34.438 -12.859 1 96.5 105 GLU A O 1
ATOM 812 N N . ILE A 1 106 ? -11.477 -33.219 -14.469 1 96.62 106 ILE A N 1
ATOM 813 C CA . ILE A 1 106 ? -11.133 -31.938 -13.82 1 96.62 106 ILE A CA 1
ATOM 814 C C . ILE A 1 106 ? -11.914 -31.797 -12.516 1 96.62 106 ILE A C 1
ATOM 816 O O . ILE A 1 106 ? -11.359 -31.375 -11.5 1 96.62 106 ILE A O 1
ATOM 820 N N . ALA A 1 107 ? -13.164 -32.156 -12.57 1 96.81 107 ALA A N 1
ATOM 821 C CA . ALA A 1 107 ? -13.984 -32.094 -11.367 1 96.81 107 ALA A CA 1
ATOM 822 C C . ALA A 1 107 ? -13.375 -32.938 -10.25 1 96.81 107 ALA A C 1
ATOM 824 O O . ALA A 1 107 ? -13.289 -32.5 -9.102 1 96.81 107 ALA A O 1
ATOM 825 N N . GLU A 1 108 ? -13.023 -34.156 -10.625 1 96.19 108 GLU A N 1
ATOM 826 C CA . GLU A 1 108 ? -12.414 -35.031 -9.648 1 96.19 108 GLU A CA 1
ATOM 827 C C . GLU A 1 108 ? -11.117 -34.438 -9.094 1 96.19 108 GLU A C 1
ATOM 829 O O . GLU A 1 108 ? -10.859 -34.531 -7.891 1 96.19 108 GLU A O 1
ATOM 834 N N . TYR A 1 109 ? -10.391 -33.906 -10 1 94.88 109 TYR A N 1
ATOM 835 C CA . TYR A 1 109 ? -9.125 -33.281 -9.602 1 94.88 109 TYR A CA 1
ATOM 836 C C . TYR A 1 109 ? -9.359 -32.125 -8.648 1 94.88 109 TYR A C 1
ATOM 838 O O . TYR A 1 109 ? -8.719 -32.031 -7.602 1 94.88 109 TYR A O 1
ATOM 846 N N . LEU A 1 110 ? -10.242 -31.188 -8.977 1 96.38 110 LEU A N 1
ATOM 847 C CA . LEU A 1 110 ? -10.531 -30.016 -8.164 1 96.38 110 LEU A CA 1
ATOM 848 C C . LEU A 1 110 ? -11.102 -30.406 -6.809 1 96.38 110 LEU A C 1
ATOM 850 O O . LEU A 1 110 ? -10.68 -29.891 -5.777 1 96.38 110 LEU A O 1
ATOM 854 N N . GLU A 1 111 ? -12 -31.344 -6.824 1 95.56 111 GLU A N 1
ATOM 855 C CA . GLU A 1 111 ? -12.602 -31.797 -5.574 1 95.56 111 GLU A CA 1
ATOM 856 C C . GLU A 1 111 ? -11.57 -32.469 -4.668 1 95.56 111 GLU A C 1
ATOM 858 O O . GLU A 1 111 ? -11.586 -32.25 -3.449 1 95.56 111 GLU A O 1
ATOM 863 N N . GLY A 1 112 ? -10.766 -33.25 -5.289 1 93.19 112 GLY A N 1
ATOM 864 C CA . GLY A 1 112 ? -9.727 -33.938 -4.527 1 93.19 112 GLY A CA 1
ATOM 865 C C . GLY A 1 112 ? -8.734 -32.969 -3.895 1 93.19 112 GLY A C 1
ATOM 866 O O . GLY A 1 112 ? -8.062 -33.312 -2.92 1 93.19 112 GLY A O 1
ATOM 867 N N . ARG A 1 113 ? -8.68 -31.797 -4.391 1 90.94 113 ARG A N 1
ATOM 868 C CA . ARG A 1 113 ? -7.684 -30.844 -3.918 1 90.94 113 ARG A CA 1
ATOM 869 C C . ARG A 1 113 ? -8.344 -29.734 -3.111 1 90.94 113 ARG A C 1
ATOM 871 O O . ARG A 1 113 ? -7.695 -28.734 -2.773 1 90.94 113 ARG A O 1
ATOM 878 N N . GLN A 1 114 ? -9.547 -30.016 -2.861 1 88.56 114 GLN A N 1
ATOM 879 C CA . GLN A 1 114 ? -10.242 -29.016 -2.049 1 88.56 114 GLN A CA 1
ATOM 880 C C . GLN A 1 114 ? -9.531 -28.797 -0.719 1 88.56 114 GLN A C 1
ATOM 882 O O . GLN A 1 114 ? -9.102 -29.75 -0.069 1 88.56 114 GLN A O 1
ATOM 887 N N . GLY A 1 115 ? -9.281 -27.625 -0.252 1 85.06 115 GLY A N 1
ATOM 888 C CA . GLY A 1 115 ? -8.625 -27.312 1.006 1 85.06 115 GLY A CA 1
ATOM 889 C C . GLY A 1 115 ? -7.141 -27.031 0.85 1 85.06 115 GLY A C 1
ATOM 890 O O . GLY A 1 115 ? -6.492 -26.562 1.786 1 85.06 115 GLY A O 1
ATOM 891 N N . THR A 1 116 ? -6.641 -27.453 -0.323 1 81.81 116 THR A N 1
ATOM 892 C CA . THR A 1 116 ? -5.211 -27.25 -0.533 1 81.81 116 THR A CA 1
ATOM 893 C C . THR A 1 116 ? -4.957 -25.953 -1.288 1 81.81 116 THR A C 1
ATOM 895 O O . THR A 1 116 ? -3.812 -25.516 -1.411 1 81.81 116 THR A O 1
ATOM 898 N N . PHE A 1 117 ? -6.02 -25.406 -1.692 1 86.31 117 PHE A N 1
ATOM 899 C CA . PHE A 1 117 ? -5.887 -24.188 -2.473 1 86.31 117 PHE A CA 1
ATOM 900 C C . PHE A 1 117 ? -5.621 -23 -1.563 1 86.31 117 PHE A C 1
ATOM 902 O O . PHE A 1 117 ? -5.602 -23.125 -0.339 1 86.31 117 PHE A O 1
ATOM 909 N N . HIS A 1 118 ? -5.273 -21.891 -2.193 1 86.25 118 HIS A N 1
ATOM 910 C CA . HIS A 1 118 ? -5.031 -20.656 -1.461 1 86.25 118 HIS A CA 1
ATOM 911 C C . HIS A 1 118 ? -6.16 -20.359 -0.477 1 86.25 118 HIS A C 1
ATOM 913 O O . HIS A 1 118 ? -7.336 -20.516 -0.813 1 86.25 118 HIS A O 1
ATOM 919 N N . PRO A 1 119 ? -5.793 -19.938 0.733 1 87.69 119 PRO A N 1
ATOM 920 C CA . PRO A 1 119 ? -6.812 -19.719 1.764 1 87.69 119 PRO A CA 1
ATOM 921 C C . PRO A 1 119 ? -7.832 -18.656 1.374 1 87.69 119 PRO A C 1
ATOM 923 O O . PRO A 1 119 ? -8.969 -18.672 1.859 1 87.69 119 PRO A O 1
ATOM 926 N N . GLU A 1 120 ? -7.461 -17.797 0.522 1 92.38 120 GLU A N 1
ATOM 927 C CA . GLU A 1 120 ? -8.375 -16.734 0.118 1 92.38 120 GLU A CA 1
ATOM 928 C C . GLU A 1 120 ? -9.297 -17.188 -1.011 1 92.38 120 GLU A C 1
ATOM 930 O O . GLU A 1 120 ? -10.234 -16.484 -1.38 1 92.38 120 GLU A O 1
ATOM 935 N N . HIS A 1 121 ? -9.023 -18.344 -1.558 1 94.12 121 HIS A N 1
ATOM 936 C CA . HIS A 1 121 ? -9.914 -18.922 -2.561 1 94.12 121 HIS A CA 1
ATOM 937 C C . HIS A 1 121 ? -11.055 -19.688 -1.909 1 94.12 121 HIS A C 1
ATOM 939 O O . HIS A 1 121 ? -10.844 -20.75 -1.311 1 94.12 121 HIS A O 1
ATOM 945 N N . GLU A 1 122 ? -12.219 -19.156 -2.016 1 94.19 122 GLU A N 1
ATOM 946 C CA . GLU A 1 122 ? -13.375 -19.922 -1.555 1 94.19 122 GLU A CA 1
ATOM 947 C C . GLU A 1 122 ? -13.508 -21.234 -2.307 1 94.19 122 GLU A C 1
ATOM 949 O O . GLU A 1 122 ? -13.797 -22.281 -1.705 1 94.19 122 GLU A O 1
ATOM 954 N N . ASN A 1 123 ? -13.352 -21.172 -3.625 1 95.06 123 ASN A N 1
ATOM 955 C CA . ASN A 1 123 ? -13.289 -22.359 -4.477 1 95.06 123 ASN A CA 1
ATOM 956 C C . ASN A 1 123 ? -12.562 -22.078 -5.785 1 95.06 123 ASN A C 1
ATOM 958 O O . ASN A 1 123 ? -12.266 -20.922 -6.094 1 95.06 123 ASN A O 1
ATOM 962 N N . VAL A 1 124 ? -12.18 -23.109 -6.383 1 97.06 124 VAL A N 1
ATOM 963 C CA . VAL A 1 124 ? -11.648 -23.094 -7.742 1 97.06 124 VAL A CA 1
ATOM 964 C C . VAL A 1 124 ? -12.633 -23.766 -8.688 1 97.06 124 VAL A C 1
ATOM 966 O O . VAL A 1 124 ? -13.281 -24.75 -8.32 1 97.06 124 VAL A O 1
ATOM 969 N N . PHE A 1 125 ? -12.797 -23.219 -9.883 1 97.94 125 PHE A N 1
ATOM 970 C CA . PHE A 1 125 ? -13.812 -23.781 -10.773 1 97.94 125 PHE A CA 1
ATOM 971 C C . PHE A 1 125 ? -13.273 -23.891 -12.195 1 97.94 125 PHE A C 1
ATOM 973 O O . PHE A 1 125 ? -12.344 -23.172 -12.57 1 97.94 125 PHE A O 1
ATOM 980 N N . PHE A 1 126 ? -13.836 -24.797 -12.914 1 98.38 126 PHE A N 1
ATOM 981 C CA . PHE A 1 126 ? -13.625 -24.969 -14.344 1 98.38 126 PHE A CA 1
ATOM 982 C C . PHE A 1 126 ? -14.945 -24.828 -15.109 1 98.38 126 PHE A C 1
ATOM 984 O O . PHE A 1 126 ? -15.961 -25.375 -14.695 1 98.38 126 PHE A O 1
ATOM 991 N N . VAL A 1 127 ? -14.867 -24.016 -16.062 1 98.44 127 VAL A N 1
ATOM 992 C CA . VAL A 1 127 ? -16.031 -23.797 -16.922 1 98.44 127 VAL A CA 1
ATOM 993 C C . VAL A 1 127 ? -15.727 -24.297 -18.328 1 98.44 127 VAL A C 1
ATOM 995 O O . VAL A 1 127 ? -14.719 -23.922 -18.938 1 98.44 127 VAL A O 1
ATOM 998 N N . ASP A 1 128 ? -16.594 -25.109 -18.875 1 97.62 128 ASP A N 1
ATOM 999 C CA . ASP A 1 128 ? -16.391 -25.609 -20.234 1 97.62 128 ASP A CA 1
ATOM 1000 C C . ASP A 1 128 ? -16.844 -24.578 -21.266 1 97.62 128 ASP A C 1
ATOM 1002 O O . ASP A 1 128 ? -17.234 -23.469 -20.906 1 97.62 128 ASP A O 1
ATOM 1006 N N . THR A 1 129 ? -16.719 -24.906 -22.562 1 96.88 129 THR A N 1
ATOM 1007 C CA . THR A 1 129 ? -16.969 -23.938 -23.641 1 96.88 129 THR A CA 1
ATOM 1008 C C . THR A 1 129 ? -18.453 -23.609 -23.734 1 96.88 129 THR A C 1
ATOM 1010 O O . THR A 1 129 ? -18.844 -22.656 -24.422 1 96.88 129 THR A O 1
ATOM 1013 N N . ARG A 1 130 ? -19.344 -24.375 -23.078 1 96.38 130 ARG A N 1
ATOM 1014 C CA . ARG A 1 130 ? -20.781 -24.125 -23.062 1 96.38 130 ARG A CA 1
ATOM 1015 C C . ARG A 1 130 ? -21.172 -23.297 -21.844 1 96.38 130 ARG A C 1
ATOM 1017 O O . ARG A 1 130 ? -22.359 -22.984 -21.656 1 96.38 130 ARG A O 1
ATOM 1024 N N . GLY A 1 131 ? -20.203 -23 -20.953 1 96.81 131 GLY A N 1
ATOM 1025 C CA . GLY A 1 131 ? -20.453 -22.156 -19.781 1 96.81 131 GLY A CA 1
ATOM 1026 C C . GLY A 1 131 ? -20.844 -22.953 -18.547 1 96.81 131 GLY A C 1
ATOM 1027 O O . GLY A 1 131 ? -21.281 -22.391 -17.547 1 96.81 131 GLY A O 1
ATOM 1028 N N . GLN A 1 132 ? -20.734 -24.297 -18.625 1 97.12 132 GLN A N 1
ATOM 1029 C CA . GLN A 1 132 ? -21.062 -25.141 -17.484 1 97.12 132 GLN A CA 1
ATOM 1030 C C . GLN A 1 132 ? -19.844 -25.344 -16.578 1 97.12 132 GLN A C 1
ATOM 1032 O O . GLN A 1 132 ? -18.766 -25.703 -17.047 1 97.12 132 GLN A O 1
ATOM 1037 N N . ALA A 1 133 ? -20.109 -25.094 -15.305 1 97.75 133 ALA A N 1
ATOM 1038 C CA . ALA A 1 133 ? -18.984 -25.047 -14.375 1 97.75 133 ALA A CA 1
ATOM 1039 C C . ALA A 1 133 ? -19.031 -26.219 -13.391 1 97.75 133 ALA A C 1
ATOM 1041 O O . ALA A 1 133 ? -20.125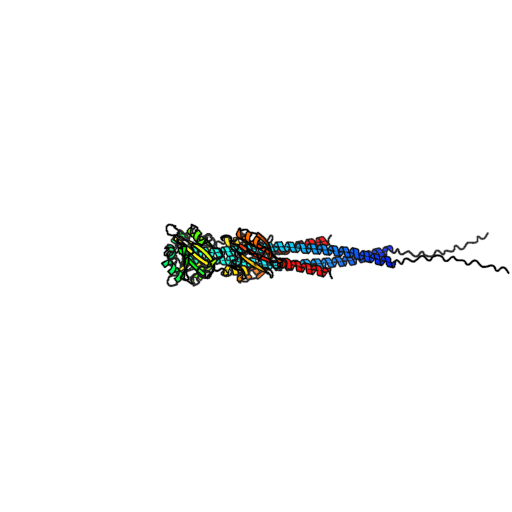 -26.672 -13.008 1 97.75 133 ALA A O 1
ATOM 1042 N N . VAL A 1 134 ? -17.875 -26.734 -13.047 1 97.62 134 VAL A N 1
ATOM 1043 C CA . VAL A 1 134 ? -17.656 -27.594 -11.891 1 97.62 134 VAL A CA 1
ATOM 1044 C C . VAL A 1 134 ? -16.719 -26.906 -10.906 1 97.62 134 VAL A C 1
ATOM 1046 O O . VAL A 1 134 ? -15.781 -26.219 -11.312 1 97.62 134 VAL A O 1
ATOM 1049 N N . THR A 1 135 ? -16.969 -27.047 -9.656 1 96.62 135 THR A N 1
ATOM 1050 C CA . THR A 1 135 ? -16.172 -26.359 -8.648 1 96.62 135 THR A CA 1
ATOM 1051 C C . THR A 1 135 ? -15.461 -27.344 -7.73 1 96.62 135 THR A C 1
ATOM 1053 O O . THR A 1 135 ? -15.82 -28.516 -7.684 1 96.62 135 THR A O 1
ATOM 1056 N N . SER A 1 136 ? -14.461 -26.844 -7.055 1 96.25 136 SER A N 1
ATOM 1057 C CA . SER A 1 136 ? -13.664 -27.672 -6.156 1 96.25 136 SER A CA 1
ATOM 1058 C C . SER A 1 136 ? -14.492 -28.125 -4.953 1 96.25 136 SER A C 1
ATOM 1060 O O . SER A 1 136 ? -14.148 -29.109 -4.301 1 96.25 136 SER A O 1
ATOM 1062 N N . ASP A 1 137 ? -15.516 -27.391 -4.637 1 93.56 137 ASP A N 1
ATOM 1063 C CA . ASP A 1 137 ? -16.359 -27.781 -3.508 1 93.56 137 ASP A CA 1
ATOM 1064 C C . ASP A 1 137 ? -17.484 -28.703 -3.955 1 93.56 137 ASP A C 1
ATOM 1066 O O . ASP A 1 137 ? -18.422 -28.969 -3.193 1 93.56 137 ASP A O 1
ATOM 1070 N N . GLY A 1 138 ? -17.484 -29.141 -5.23 1 94.44 138 GLY A N 1
ATOM 1071 C CA . GLY A 1 138 ? -18.375 -30.188 -5.711 1 94.44 138 GLY A CA 1
ATOM 1072 C C . GLY A 1 138 ? -19.656 -29.641 -6.332 1 94.44 138 GLY A C 1
ATOM 1073 O O . GLY A 1 138 ? -20.547 -30.406 -6.707 1 94.44 138 GLY A O 1
ATOM 1074 N N . ALA A 1 139 ? -19.766 -28.375 -6.445 1 94.06 139 ALA A N 1
ATOM 1075 C CA . ALA A 1 139 ? -20.969 -27.766 -7.023 1 94.06 139 ALA A CA 1
ATOM 1076 C C . ALA A 1 139 ? -20.875 -27.719 -8.547 1 94.06 139 ALA A C 1
ATOM 1078 O O . ALA A 1 139 ? -19.781 -27.797 -9.109 1 94.06 139 ALA A O 1
ATOM 1079 N N . ARG A 1 140 ? -22 -27.688 -9.172 1 95.19 140 ARG A N 1
ATOM 1080 C CA . ARG A 1 140 ? -22.141 -27.422 -10.594 1 95.19 140 ARG A CA 1
ATOM 1081 C C . ARG A 1 140 ? -23.016 -26.203 -10.836 1 95.19 140 ARG A C 1
ATOM 1083 O O . ARG A 1 140 ? -23.969 -25.953 -10.094 1 95.19 140 ARG A O 1
ATOM 1090 N N . ALA A 1 141 ? -22.625 -25.406 -11.734 1 95.06 141 ALA A N 1
ATOM 1091 C CA . ALA A 1 141 ? -23.375 -24.172 -11.977 1 95.06 141 ALA A CA 1
ATOM 1092 C C . ALA A 1 141 ? -23.25 -23.75 -13.438 1 95.06 141 ALA A C 1
ATOM 1094 O O . ALA A 1 141 ? -22.297 -24.109 -14.117 1 95.06 141 ALA A O 1
ATOM 1095 N N . ASP A 1 142 ? -24.297 -23.109 -13.914 1 96.75 142 ASP A N 1
ATOM 1096 C CA . ASP A 1 142 ? -24.25 -22.453 -15.219 1 96.75 142 ASP A CA 1
ATOM 1097 C C . ASP A 1 142 ? -23.734 -21.031 -15.109 1 96.75 142 ASP A C 1
ATOM 1099 O O . ASP A 1 142 ? -24.422 -20.156 -14.562 1 96.75 142 ASP A O 1
ATOM 1103 N N . LEU A 1 143 ? -22.516 -20.812 -15.617 1 97.31 143 LEU A N 1
ATOM 1104 C CA . LEU A 1 143 ? -21.906 -19.484 -15.531 1 97.31 143 LEU A CA 1
ATOM 1105 C C . LEU A 1 143 ? -21.844 -18.828 -16.906 1 97.31 143 LEU A C 1
ATOM 1107 O O . LEU A 1 143 ? -21.062 -17.891 -17.109 1 97.31 143 LEU A O 1
ATOM 1111 N N . SER A 1 144 ? -22.625 -19.297 -17.859 1 96.88 144 SER A N 1
ATOM 1112 C CA . SER A 1 144 ? -22.562 -18.844 -19.25 1 96.88 144 SER A CA 1
ATOM 1113 C C . SER A 1 144 ? -22.953 -17.375 -19.359 1 96.88 144 SER A C 1
ATOM 1115 O O . SER A 1 144 ? -22.547 -16.688 -20.297 1 96.88 144 SER A O 1
ATOM 1117 N N . ASN A 1 145 ? -23.719 -16.859 -18.391 1 95.38 145 ASN A N 1
ATOM 1118 C CA . ASN A 1 145 ? -24.203 -15.484 -18.469 1 95.38 145 ASN A CA 1
ATOM 1119 C C . ASN A 1 145 ? -23.281 -14.516 -17.734 1 95.38 145 ASN A C 1
ATOM 1121 O O . ASN A 1 145 ? -23.531 -13.312 -17.703 1 95.38 145 ASN A O 1
ATOM 1125 N N . ARG A 1 146 ? -22.203 -15.07 -17.188 1 97.12 146 ARG A N 1
ATOM 1126 C CA . ARG A 1 146 ? -21.25 -14.219 -16.484 1 97.12 146 ARG A CA 1
ATOM 1127 C C . ARG A 1 146 ? -20.312 -13.539 -17.469 1 97.12 146 ARG A C 1
ATOM 1129 O O . ARG A 1 146 ? -19.656 -14.203 -18.281 1 97.12 146 ARG A O 1
ATOM 1136 N N . SER A 1 147 ? -20.188 -12.164 -17.359 1 96.56 147 SER A N 1
ATOM 1137 C CA . SER A 1 147 ? -19.422 -11.367 -18.312 1 96.56 147 SER A CA 1
ATOM 1138 C C . SER A 1 147 ? -17.953 -11.812 -18.344 1 96.56 147 SER A C 1
ATOM 1140 O O . SER A 1 147 ? -17.344 -11.867 -19.406 1 96.56 147 SER A O 1
ATOM 1142 N N . TYR A 1 148 ? -17.344 -12.102 -17.203 1 97.56 148 TYR A N 1
ATOM 1143 C CA . TYR A 1 148 ? -15.938 -12.469 -17.156 1 97.56 148 TYR A CA 1
ATOM 1144 C C . TYR A 1 148 ? -15.703 -13.828 -17.797 1 97.56 148 TYR A C 1
ATOM 1146 O O . TYR A 1 148 ? -14.625 -14.086 -18.344 1 97.56 148 TYR A O 1
ATOM 1154 N N . ILE A 1 149 ? -16.641 -14.703 -17.75 1 98.19 149 ILE A N 1
ATOM 1155 C CA . ILE A 1 149 ? -16.562 -15.984 -18.438 1 98.19 149 ILE A CA 1
ATOM 1156 C C . ILE A 1 149 ? -16.625 -15.773 -19.938 1 98.19 149 ILE A C 1
ATOM 1158 O O . ILE A 1 149 ? -15.805 -16.312 -20.688 1 98.19 149 ILE A O 1
ATOM 1162 N N . GLN A 1 150 ? -17.594 -14.992 -20.375 1 98.06 150 GLN A N 1
ATOM 1163 C CA . GLN A 1 150 ? -17.75 -14.68 -21.797 1 98.06 150 GLN A CA 1
ATOM 1164 C C . GLN A 1 150 ? -16.5 -14.039 -22.359 1 98.06 150 GLN A C 1
ATOM 1166 O O . GLN A 1 150 ? -16.109 -14.32 -23.5 1 98.06 150 GLN A O 1
ATOM 1171 N N . GLU A 1 151 ? -15.922 -13.164 -21.562 1 97.69 151 GLU A N 1
ATOM 1172 C CA . GLU A 1 151 ? -14.711 -12.484 -22 1 97.69 151 GLU A CA 1
ATOM 1173 C C . GLU A 1 151 ? -13.586 -13.477 -22.281 1 97.69 151 GLU A C 1
ATOM 1175 O O . GLU A 1 151 ? -12.906 -13.391 -23.297 1 97.69 151 GLU A O 1
ATOM 1180 N N . VAL A 1 152 ? -13.383 -14.398 -21.375 1 98.06 152 VAL A N 1
ATOM 1181 C CA . VAL A 1 152 ? -12.305 -15.375 -21.531 1 98.06 152 VAL A CA 1
ATOM 1182 C C . VAL A 1 152 ? -12.641 -16.344 -22.656 1 98.06 152 VAL A C 1
ATOM 1184 O O . VAL A 1 152 ? -11.789 -16.641 -23.5 1 98.06 152 VAL A O 1
ATOM 1187 N N . LEU A 1 153 ? -13.883 -16.844 -22.719 1 97.19 153 LEU A N 1
ATOM 1188 C CA . LEU A 1 153 ? -14.289 -17.734 -23.797 1 97.19 153 LEU A CA 1
ATOM 1189 C C . LEU A 1 153 ? -14.211 -17.031 -25.156 1 97.19 153 LEU A C 1
ATOM 1191 O O . LEU A 1 153 ? -14.039 -17.688 -26.188 1 97.19 153 LEU A O 1
ATOM 1195 N N . GLY A 1 154 ? -14.297 -15.742 -25.125 1 95.56 154 GLY A N 1
ATOM 1196 C CA . GLY A 1 154 ? -14.234 -14.945 -26.328 1 95.56 154 GLY A CA 1
ATOM 1197 C C . GLY A 1 154 ? -12.82 -14.695 -26.812 1 95.56 154 GLY A C 1
ATOM 1198 O O . GLY A 1 154 ? -12.609 -14.141 -27.891 1 95.56 154 GLY A O 1
ATOM 1199 N N . GLY A 1 155 ? -11.82 -15 -25.984 1 94.75 155 GLY A N 1
ATOM 1200 C CA . GLY A 1 155 ? -10.461 -14.914 -26.5 1 94.75 155 GLY A CA 1
ATOM 1201 C C . GLY A 1 155 ? -9.5 -14.242 -25.531 1 94.75 155 GLY A C 1
ATOM 1202 O O . GLY A 1 155 ? -8.281 -14.273 -25.734 1 94.75 155 GLY A O 1
ATOM 1203 N N . ALA A 1 156 ? -10.07 -13.625 -24.547 1 96.06 156 ALA A N 1
ATOM 1204 C CA . ALA A 1 156 ? -9.18 -13 -23.578 1 96.06 156 ALA A CA 1
ATOM 1205 C C . ALA A 1 156 ? -8.367 -14.039 -22.812 1 96.06 156 ALA A C 1
ATOM 1207 O O . ALA A 1 156 ? -8.867 -15.133 -22.531 1 96.06 156 ALA A O 1
ATOM 1208 N N . ASP A 1 157 ? -7.141 -13.734 -22.453 1 95.69 157 ASP A N 1
ATOM 1209 C CA . ASP A 1 157 ? -6.301 -14.656 -21.703 1 95.69 157 ASP A CA 1
ATOM 1210 C C . ASP A 1 157 ? -6.82 -14.828 -20.281 1 95.69 157 ASP A C 1
ATOM 1212 O O . ASP A 1 157 ? -6.809 -15.938 -19.734 1 95.69 157 ASP A O 1
ATOM 1216 N N . TYR A 1 158 ? -7.215 -13.773 -19.719 1 97.38 158 TYR A N 1
ATOM 1217 C CA . TYR A 1 158 ? -7.777 -13.797 -18.375 1 97.38 158 TYR A CA 1
ATOM 1218 C C . TYR A 1 158 ? -8.789 -12.68 -18.188 1 97.38 158 TYR A C 1
ATOM 1220 O O . TYR A 1 158 ? -8.891 -11.773 -19.031 1 97.38 158 TYR A O 1
ATOM 1228 N N . ALA A 1 159 ? -9.578 -12.789 -17.172 1 98.31 159 ALA A N 1
ATOM 1229 C CA . ALA A 1 159 ? -10.562 -11.773 -16.797 1 98.31 159 ALA A CA 1
ATOM 1230 C C . ALA A 1 159 ? -10.789 -11.758 -15.297 1 98.31 159 ALA A C 1
ATOM 1232 O O . ALA A 1 159 ? -10.594 -12.766 -14.617 1 98.31 159 ALA A O 1
ATOM 1233 N N . ILE A 1 160 ? -11.07 -10.617 -14.805 1 98.5 160 ILE A N 1
ATOM 1234 C CA . ILE A 1 160 ? -11.391 -10.398 -13.398 1 98.5 160 ILE A CA 1
ATOM 1235 C C . ILE A 1 160 ? -12.805 -9.836 -13.281 1 98.5 160 ILE A C 1
ATOM 1237 O O . ILE A 1 160 ? -13.203 -8.961 -14.055 1 98.5 160 ILE A O 1
ATOM 1241 N N . SER A 1 161 ? -13.594 -10.344 -12.375 1 98.38 161 SER A N 1
ATOM 1242 C CA . SER A 1 161 ? -14.953 -9.844 -12.195 1 98.38 161 SER A CA 1
ATOM 1243 C C . SER A 1 161 ? -14.992 -8.719 -11.172 1 98.38 161 SER A C 1
ATOM 1245 O O . SER A 1 161 ? -14.016 -8.484 -10.453 1 98.38 161 SER A O 1
ATOM 1247 N N . ASN A 1 162 ? -16.109 -7.922 -11.234 1 97.88 162 ASN A N 1
ATOM 1248 C CA . ASN A 1 162 ? -16.5 -7.16 -10.047 1 97.88 162 ASN A CA 1
ATOM 1249 C C . ASN A 1 162 ? -17.016 -8.07 -8.938 1 97.88 162 ASN A C 1
ATOM 1251 O O . ASN A 1 162 ? -17.016 -9.297 -9.086 1 97.88 162 ASN A O 1
ATOM 1255 N N . GLY A 1 163 ? -17.328 -7.434 -7.793 1 97.75 163 GLY A N 1
ATOM 1256 C CA . GLY A 1 163 ? -17.953 -8.234 -6.75 1 97.75 163 GLY A CA 1
ATOM 1257 C C . GLY A 1 163 ? -19.219 -8.922 -7.199 1 97.75 163 GLY A C 1
ATOM 1258 O O . GLY A 1 163 ? -20.031 -8.336 -7.926 1 97.75 163 GLY A O 1
ATOM 1259 N N . LEU A 1 164 ? -19.375 -10.141 -6.859 1 96.69 164 LEU A N 1
ATOM 1260 C CA . LEU A 1 164 ? -20.578 -10.898 -7.207 1 96.69 164 LEU A CA 1
ATOM 1261 C C . LEU A 1 164 ? -20.891 -11.938 -6.137 1 96.69 164 LEU A C 1
ATOM 1263 O O . LEU A 1 164 ? -20.094 -12.172 -5.234 1 96.69 164 LEU A O 1
ATOM 1267 N N . GLU A 1 165 ? -22.062 -12.359 -6.184 1 93.56 165 GLU A N 1
ATOM 1268 C CA . GLU A 1 165 ? -22.469 -13.461 -5.316 1 93.56 165 GLU A CA 1
ATOM 1269 C C . GLU A 1 165 ? -22.078 -14.805 -5.914 1 93.56 165 GLU A C 1
ATOM 1271 O O . GLU A 1 165 ? -22.422 -15.109 -7.059 1 93.56 165 GLU A O 1
ATOM 1276 N N . SER A 1 166 ? -21.266 -15.516 -5.141 1 92.25 166 SER A N 1
ATOM 1277 C CA . SER A 1 166 ? -20.859 -16.844 -5.602 1 92.25 166 SER A CA 1
ATOM 1278 C C . SER A 1 166 ? -22.062 -17.703 -5.957 1 92.25 166 SER A C 1
ATOM 1280 O O . SER A 1 166 ? -23 -17.812 -5.172 1 92.25 166 SER A O 1
ATOM 1282 N N . ALA A 1 167 ? -22.062 -18.328 -7.141 1 88.31 167 ALA A N 1
ATOM 1283 C CA . ALA A 1 167 ? -23.156 -19.203 -7.562 1 88.31 167 ALA A CA 1
ATOM 1284 C C . ALA A 1 167 ? -23.172 -20.5 -6.742 1 88.31 167 ALA A C 1
ATOM 1286 O O . ALA A 1 167 ? -24.219 -21.109 -6.547 1 88.31 167 ALA A O 1
ATOM 1287 N N . ALA A 1 168 ? -22 -20.828 -6.266 1 85.75 168 ALA A N 1
ATOM 1288 C CA . ALA A 1 168 ? -21.844 -22.078 -5.535 1 85.75 168 ALA A CA 1
ATOM 1289 C C . ALA A 1 168 ? -22.234 -21.922 -4.066 1 85.75 168 ALA A C 1
ATOM 1291 O O . ALA A 1 168 ? -22.922 -22.75 -3.496 1 85.75 168 ALA A O 1
ATOM 1292 N N . THR A 1 169 ? -21.891 -20.766 -3.408 1 87.5 169 THR A N 1
ATOM 1293 C CA . THR A 1 169 ? -22.016 -20.656 -1.959 1 87.5 169 THR A CA 1
ATOM 1294 C C . THR A 1 169 ? -22.906 -19.484 -1.586 1 87.5 169 THR A C 1
ATOM 1296 O O . THR A 1 169 ? -23.375 -19.391 -0.448 1 87.5 169 THR A O 1
ATOM 1299 N N . GLY A 1 170 ? -23.109 -18.578 -2.51 1 90.62 170 GLY A N 1
ATOM 1300 C CA . GLY A 1 170 ? -23.875 -17.375 -2.223 1 90.62 170 GLY A CA 1
ATOM 1301 C C . GLY A 1 170 ? -23.062 -16.297 -1.554 1 90.62 170 GLY A C 1
ATOM 1302 O O . GLY A 1 170 ? -23.547 -15.18 -1.342 1 90.62 170 GLY A O 1
ATOM 1303 N N . ASN A 1 171 ? -21.812 -16.594 -1.261 1 93.5 171 ASN A N 1
ATOM 1304 C CA . ASN A 1 171 ? -20.953 -15.602 -0.604 1 93.5 171 ASN A CA 1
ATOM 1305 C C . ASN A 1 171 ? -20.484 -14.523 -1.577 1 93.5 171 ASN A C 1
ATOM 1307 O O . ASN A 1 171 ? -20.484 -14.734 -2.791 1 93.5 171 ASN A O 1
ATOM 1311 N N . ALA A 1 172 ? -20.203 -13.359 -1.029 1 95.88 172 ALA A N 1
ATOM 1312 C CA . ALA A 1 172 ? -19.641 -12.281 -1.841 1 95.88 172 ALA A CA 1
ATOM 1313 C C . ALA A 1 172 ? -18.188 -12.562 -2.211 1 95.88 172 ALA A C 1
ATOM 1315 O O . ALA A 1 172 ? -17.359 -12.773 -1.333 1 95.88 172 ALA A O 1
ATOM 1316 N N . VAL A 1 173 ? -17.891 -12.617 -3.52 1 97.69 173 VAL A N 1
ATOM 1317 C CA . VAL A 1 173 ? -16.562 -12.953 -3.994 1 97.69 173 VAL A CA 1
ATOM 1318 C C . VAL A 1 173 ? -16.219 -12.117 -5.23 1 97.69 173 VAL A C 1
ATOM 1320 O O . VAL A 1 173 ? -17.078 -11.422 -5.77 1 97.69 173 VAL A O 1
ATOM 1323 N N . VAL A 1 174 ? -15 -12.094 -5.59 1 98.19 174 VAL A N 1
ATOM 1324 C CA . VAL A 1 174 ? -14.539 -11.719 -6.918 1 98.19 174 VAL A CA 1
ATOM 1325 C C . VAL A 1 174 ? -13.961 -12.938 -7.629 1 98.19 174 VAL A C 1
ATOM 1327 O O . VAL A 1 174 ? -13.344 -13.797 -6.996 1 98.19 174 VAL A O 1
ATOM 1330 N N . ALA A 1 175 ? -14.211 -13 -8.859 1 98.31 175 ALA A N 1
ATOM 1331 C CA . ALA A 1 175 ? -13.711 -14.133 -9.641 1 98.31 175 ALA A CA 1
ATOM 1332 C C . ALA A 1 175 ? -12.508 -13.719 -10.484 1 98.31 175 ALA A C 1
ATOM 1334 O O . ALA A 1 175 ? -12.508 -12.648 -11.094 1 98.31 175 ALA A O 1
ATOM 1335 N N . VAL A 1 176 ? -11.508 -14.469 -10.469 1 98.25 176 VAL A N 1
ATOM 1336 C CA . VAL A 1 176 ? -10.367 -14.383 -11.375 1 98.25 176 VAL A CA 1
ATOM 1337 C C . VAL A 1 176 ? -10.344 -15.617 -12.289 1 98.25 176 VAL A C 1
ATOM 1339 O O . VAL A 1 176 ? -10.359 -16.75 -11.805 1 98.25 176 VAL A O 1
ATOM 1342 N N . ALA A 1 177 ? -10.344 -15.383 -13.539 1 98.44 177 ALA A N 1
ATOM 1343 C CA . ALA A 1 177 ? -10.492 -16.469 -14.492 1 98.44 177 ALA A CA 1
ATOM 1344 C C . ALA A 1 177 ? -9.391 -16.422 -15.555 1 98.44 177 ALA A C 1
ATOM 1346 O O . ALA A 1 177 ? -8.977 -15.344 -15.977 1 98.44 177 ALA A O 1
ATOM 1347 N N . HIS A 1 178 ? -8.938 -17.531 -15.969 1 97.81 178 HIS A N 1
ATOM 1348 C CA . HIS A 1 178 ? -7.906 -17.672 -17 1 97.81 178 HIS A CA 1
ATOM 1349 C C . HIS A 1 178 ? -8.305 -18.703 -18.047 1 97.81 178 HIS A C 1
ATOM 1351 O O . HIS A 1 178 ? -8.914 -19.719 -17.719 1 97.81 178 HIS A O 1
ATOM 1357 N N . ALA A 1 179 ? -7.926 -18.484 -19.266 1 97.94 179 ALA A N 1
ATOM 1358 C CA . ALA A 1 179 ? -8.25 -19.406 -20.359 1 97.94 179 ALA A CA 1
ATOM 1359 C C . ALA A 1 179 ? -7.48 -20.719 -20.219 1 97.94 179 ALA A C 1
ATOM 1361 O O . ALA A 1 179 ? -6.309 -20.719 -19.828 1 97.94 179 ALA A O 1
ATOM 1362 N N . VAL A 1 180 ? -8.164 -21.75 -20.375 1 97.06 180 VAL A N 1
ATOM 1363 C CA . VAL A 1 180 ? -7.539 -23.062 -20.562 1 97.06 180 VAL A CA 1
ATOM 1364 C C . VAL A 1 180 ? -7.422 -23.375 -22.047 1 97.06 180 VAL A C 1
ATOM 1366 O O . VAL A 1 180 ? -8.43 -23.453 -22.75 1 97.06 180 VAL A O 1
ATOM 1369 N N . ARG A 1 181 ? -6.238 -23.531 -22.5 1 93.69 181 ARG A N 1
ATOM 1370 C CA . ARG A 1 181 ? -6.035 -23.719 -23.938 1 93.69 181 ARG A CA 1
ATOM 1371 C C . ARG A 1 181 ? -5.508 -25.109 -24.25 1 93.69 181 ARG A C 1
ATOM 1373 O O . ARG A 1 181 ? -4.723 -25.672 -23.469 1 93.69 181 ARG A O 1
ATOM 1380 N N . THR A 1 182 ? -5.965 -25.625 -25.359 1 87.62 182 THR A N 1
ATOM 1381 C CA . THR A 1 182 ? -5.426 -26.891 -25.875 1 87.62 182 THR A CA 1
ATOM 1382 C C . THR A 1 182 ? -3.996 -26.688 -26.375 1 87.62 182 THR A C 1
ATOM 1384 O O . THR A 1 182 ? -3.518 -25.562 -26.484 1 87.62 182 THR A O 1
ATOM 1387 N N . PRO A 1 183 ? -3.334 -27.844 -26.562 1 82.44 183 PRO A N 1
ATOM 1388 C CA . PRO A 1 183 ? -1.981 -27.734 -27.109 1 82.44 183 PRO A CA 1
ATOM 1389 C C . PRO A 1 183 ? -1.947 -26.969 -28.438 1 82.44 183 PRO A C 1
ATOM 1391 O O . PRO A 1 183 ? -0.921 -26.391 -28.781 1 82.44 183 PRO A O 1
ATOM 1394 N N . ARG A 1 184 ? -3.037 -26.953 -29.219 1 85.88 184 ARG A N 1
ATOM 1395 C CA . ARG A 1 184 ? -3.111 -26.25 -30.5 1 85.88 184 ARG A CA 1
ATOM 1396 C C . ARG A 1 184 ? -3.418 -24.766 -30.281 1 85.88 184 ARG A C 1
ATOM 1398 O O . ARG A 1 184 ? -3.43 -23.984 -31.234 1 85.88 184 ARG A O 1
ATOM 1405 N N . GLY A 1 185 ? -3.717 -24.328 -29.047 1 87.75 185 GLY A N 1
ATOM 1406 C CA . GLY A 1 185 ? -3.906 -22.922 -28.734 1 87.75 185 GLY A CA 1
ATOM 1407 C C . GLY A 1 185 ? -5.367 -22.531 -28.625 1 87.75 185 GLY A C 1
ATOM 1408 O O . GLY A 1 185 ? -5.684 -21.391 -28.281 1 87.75 185 GLY A O 1
ATOM 1409 N N . ASP A 1 186 ? -6.258 -23.5 -28.906 1 91.88 186 ASP A N 1
ATOM 1410 C CA . ASP A 1 186 ? -7.684 -23.203 -28.844 1 91.88 186 ASP A CA 1
ATOM 1411 C C . ASP A 1 186 ? -8.18 -23.156 -27.406 1 91.88 186 ASP A C 1
ATOM 1413 O O . ASP A 1 186 ? -7.672 -23.891 -26.547 1 91.88 186 ASP A O 1
ATOM 1417 N N . VAL A 1 187 ? -9.164 -22.25 -27.172 1 95.38 187 VAL A N 1
ATOM 1418 C CA . VAL A 1 187 ? -9.734 -22.172 -25.828 1 95.38 187 VAL A CA 1
ATOM 1419 C C . VAL A 1 187 ? -10.602 -23.391 -25.547 1 95.38 187 VAL A C 1
ATOM 1421 O O . VAL A 1 187 ? -11.602 -23.625 -26.234 1 95.38 187 VAL A O 1
ATOM 1424 N N . ALA A 1 188 ? -10.258 -24.188 -24.625 1 96.06 188 ALA A N 1
ATOM 1425 C CA . ALA A 1 188 ? -10.969 -25.406 -24.266 1 96.06 188 ALA A CA 1
ATOM 1426 C C . ALA A 1 188 ? -11.875 -25.188 -23.047 1 96.06 188 ALA A C 1
ATOM 1428 O O . ALA A 1 188 ? -12.758 -26 -22.766 1 96.06 188 ALA A O 1
ATOM 1429 N N . GLY A 1 189 ? -11.688 -24.062 -22.359 1 97.88 189 GLY A N 1
ATOM 1430 C CA . GLY A 1 189 ? -12.461 -23.703 -21.188 1 97.88 189 GLY A CA 1
ATOM 1431 C C . GLY A 1 189 ? -11.844 -22.578 -20.375 1 97.88 189 GLY A C 1
ATOM 1432 O O . GLY A 1 189 ? -11 -21.844 -20.891 1 97.88 189 GLY A O 1
ATOM 1433 N N . VAL A 1 190 ? -12.414 -22.391 -19.234 1 98.5 190 VAL A N 1
ATOM 1434 C CA . VAL A 1 190 ? -11.969 -21.344 -18.328 1 98.5 190 VAL A CA 1
ATOM 1435 C C . VAL A 1 190 ? -11.711 -21.922 -16.938 1 98.5 190 VAL A C 1
ATOM 1437 O O . VAL A 1 190 ? -12.547 -22.656 -16.406 1 98.5 190 VAL A O 1
ATOM 1440 N N . LEU A 1 191 ? -10.523 -21.734 -16.453 1 98.25 191 LEU A N 1
ATOM 1441 C CA . LEU A 1 191 ? -10.25 -22.016 -15.047 1 98.25 191 LEU A CA 1
ATOM 1442 C C . LEU A 1 191 ? -10.281 -20.734 -14.227 1 98.25 191 LEU A C 1
ATOM 1444 O O . LEU A 1 191 ? -9.773 -19.688 -14.664 1 98.25 191 LEU A O 1
ATOM 1448 N N . GLY A 1 192 ? -10.883 -20.859 -13.055 1 98 192 GLY A N 1
ATOM 1449 C CA . GLY A 1 192 ? -10.961 -19.656 -12.234 1 98 192 GLY A CA 1
ATOM 1450 C C . GLY A 1 192 ? -11.008 -19.953 -10.75 1 98 192 GLY A C 1
ATOM 1451 O O . GLY A 1 192 ? -11.102 -21.109 -10.344 1 98 192 GLY A O 1
ATOM 1452 N N . ALA A 1 193 ? -10.875 -18.938 -9.977 1 97.38 193 ALA A N 1
ATOM 1453 C CA . ALA A 1 193 ? -11.008 -18.984 -8.523 1 97.38 193 ALA A CA 1
ATOM 1454 C C . ALA A 1 193 ? -11.914 -17.875 -8.016 1 97.38 193 ALA A C 1
ATOM 1456 O O . ALA A 1 193 ? -11.875 -16.75 -8.523 1 97.38 193 ALA A O 1
ATOM 1457 N N . SER A 1 194 ? -12.797 -18.281 -7.133 1 97.56 194 SER A N 1
ATOM 1458 C CA . SER A 1 194 ? -13.578 -17.297 -6.387 1 97.56 194 SER A CA 1
ATOM 1459 C C . SER A 1 194 ? -12.828 -16.812 -5.148 1 97.56 194 SER A C 1
ATOM 1461 O O . SER A 1 194 ? -12.586 -17.594 -4.223 1 97.56 194 SER A O 1
ATOM 1463 N N . VAL A 1 195 ? -12.508 -15.516 -5.121 1 97.25 195 VAL A N 1
ATOM 1464 C CA . VAL A 1 195 ? -11.703 -14.961 -4.035 1 97.25 195 VAL A CA 1
ATOM 1465 C C . VAL A 1 195 ? -12.594 -14.172 -3.08 1 97.25 195 VAL A C 1
ATOM 1467 O O . VAL A 1 195 ? -13.344 -13.289 -3.504 1 97.25 195 VAL A O 1
ATOM 1470 N N . THR A 1 196 ? -12.508 -14.477 -1.81 1 96.06 196 THR A N 1
ATOM 1471 C CA . THR A 1 196 ? -13.328 -13.797 -0.815 1 96.06 196 THR A CA 1
ATOM 1472 C C . THR A 1 196 ? -12.961 -12.312 -0.739 1 96.06 196 THR A C 1
ATOM 1474 O O . THR A 1 196 ? -11.844 -11.922 -1.076 1 96.06 196 THR A O 1
ATOM 1477 N N . LEU A 1 197 ? -13.867 -11.531 -0.261 1 97.19 197 LEU A N 1
ATOM 1478 C CA . LEU A 1 197 ? -13.664 -10.086 -0.228 1 97.19 197 LEU A CA 1
ATOM 1479 C C . LEU A 1 197 ? -13.062 -9.656 1.104 1 97.19 197 LEU A C 1
ATOM 1481 O O . LEU A 1 197 ? -12.812 -8.469 1.317 1 97.19 197 LEU A O 1
ATOM 1485 N N . ASP A 1 198 ? -12.773 -10.562 1.964 1 94.38 198 ASP A N 1
ATOM 1486 C CA . ASP A 1 198 ? -12.281 -10.266 3.305 1 94.38 198 ASP A CA 1
ATOM 1487 C C . ASP A 1 198 ? -10.953 -9.516 3.25 1 94.38 198 ASP A C 1
ATOM 1489 O O . ASP A 1 198 ? -10.727 -8.586 4.027 1 94.38 198 ASP A O 1
ATOM 1493 N N . SER A 1 199 ? -10.094 -9.906 2.357 1 92.56 199 SER A N 1
ATOM 1494 C CA . SER A 1 199 ? -8.797 -9.258 2.232 1 92.56 199 SER A CA 1
ATOM 1495 C C . SER A 1 199 ? -8.945 -7.785 1.855 1 92.56 199 SER A C 1
ATOM 1497 O O . SER A 1 199 ? -8.18 -6.938 2.324 1 92.56 199 SER A O 1
ATOM 1499 N N . LEU A 1 200 ? -9.883 -7.488 0.982 1 96.75 200 LEU A N 1
ATOM 1500 C CA . LEU A 1 200 ? -10.133 -6.105 0.601 1 96.75 200 LEU A CA 1
ATOM 1501 C C . LEU A 1 200 ? -10.648 -5.301 1.788 1 96.75 200 LEU A C 1
ATOM 1503 O O . LEU A 1 200 ? -10.242 -4.152 1.991 1 96.75 200 LEU A O 1
ATOM 1507 N N . SER A 1 201 ? -11.5 -5.93 2.545 1 96.19 201 SER A N 1
ATOM 1508 C CA . SER A 1 201 ? -12.023 -5.254 3.729 1 96.19 201 SER A CA 1
ATOM 1509 C C . SER A 1 201 ? -10.93 -5.039 4.77 1 96.19 201 SER A C 1
ATOM 1511 O O . SER A 1 201 ? -10.883 -3.992 5.422 1 96.19 201 SER A O 1
ATOM 1513 N N . GLN A 1 202 ? -10.133 -5.988 4.922 1 93.25 202 GLN A N 1
ATOM 1514 C CA . GLN A 1 202 ? -9.031 -5.867 5.875 1 93.25 202 GLN A CA 1
ATOM 1515 C C . GLN A 1 202 ? -8.109 -4.711 5.5 1 93.25 202 GLN A C 1
ATOM 1517 O O . GLN A 1 202 ? -7.637 -3.979 6.375 1 93.25 202 GLN A O 1
ATOM 1522 N N . LEU A 1 203 ? -7.863 -4.574 4.262 1 93.31 203 LEU A N 1
ATOM 1523 C CA . LEU A 1 203 ? -7.027 -3.486 3.768 1 93.31 203 LEU A CA 1
ATOM 1524 C C . LEU A 1 203 ? -7.598 -2.133 4.18 1 93.31 203 LEU A C 1
ATOM 1526 O O . LEU A 1 203 ? -6.852 -1.237 4.582 1 93.31 203 LEU A O 1
ATOM 1530 N N . THR A 1 204 ? -8.852 -1.967 4.145 1 94.06 204 THR A N 1
ATOM 1531 C CA . THR A 1 204 ? -9.5 -0.692 4.434 1 94.06 204 THR A CA 1
ATOM 1532 C C . THR A 1 204 ? -9.422 -0.366 5.922 1 94.06 204 THR A C 1
ATOM 1534 O O . THR A 1 204 ? -9.523 0.797 6.316 1 94.06 204 THR A O 1
ATOM 1537 N N . ARG A 1 205 ? -9.227 -1.342 6.758 1 89.62 205 ARG A N 1
ATOM 1538 C CA . ARG A 1 205 ? -9.125 -1.12 8.195 1 89.62 205 ARG A CA 1
ATOM 1539 C C . ARG A 1 205 ? -7.859 -0.338 8.539 1 89.62 205 ARG A C 1
ATOM 1541 O O . ARG A 1 205 ? -7.773 0.275 9.602 1 89.62 205 ARG A O 1
ATOM 1548 N N . GLY A 1 206 ? -6.918 -0.369 7.617 1 89.25 206 GLY A N 1
ATOM 1549 C CA . GLY A 1 206 ? -5.699 0.396 7.82 1 89.25 206 GLY A CA 1
ATOM 1550 C C . GLY A 1 206 ? -5.824 1.847 7.398 1 89.25 206 GLY A C 1
ATOM 1551 O O . GLY A 1 206 ? -4.871 2.617 7.512 1 89.25 206 GLY A O 1
ATOM 1552 N N . MET A 1 207 ? -6.965 2.215 6.973 1 94.31 207 MET A N 1
ATOM 1553 C CA . MET A 1 207 ? -7.238 3.58 6.535 1 94.31 207 MET A CA 1
ATOM 1554 C C . MET A 1 207 ? -8.172 4.285 7.504 1 94.31 207 MET A C 1
ATOM 1556 O O . MET A 1 207 ? -9.398 4.129 7.426 1 94.31 207 MET A O 1
ATOM 1560 N N . ASN A 1 208 ? -7.617 5 8.352 1 93 208 ASN A N 1
ATOM 1561 C CA . ASN A 1 208 ? -8.375 5.746 9.352 1 93 208 ASN A CA 1
ATOM 1562 C C . ASN A 1 208 ? -7.836 7.164 9.523 1 93 208 ASN A C 1
ATOM 1564 O O . ASN A 1 208 ? -6.629 7.387 9.438 1 93 208 ASN A O 1
ATOM 1568 N N . PHE A 1 209 ? -8.727 8.062 9.648 1 90.25 209 PHE A N 1
ATOM 1569 C CA . PHE A 1 209 ? -8.391 9.461 9.891 1 90.25 209 PHE A CA 1
ATOM 1570 C C . PHE A 1 209 ? -9.336 10.07 10.922 1 90.25 209 PHE A C 1
ATOM 1572 O O . PHE A 1 209 ? -10.547 10.148 10.688 1 90.25 209 PHE A O 1
ATOM 1579 N N . GLY A 1 210 ? -8.711 10.516 11.984 1 89.25 210 GLY A N 1
ATOM 1580 C CA . GLY A 1 210 ? -9.555 11.07 13.031 1 89.25 210 GLY A CA 1
ATOM 1581 C C . GLY A 1 210 ? -10.531 10.07 13.609 1 89.25 210 GLY A C 1
ATOM 1582 O O . GLY A 1 210 ? -10.164 8.922 13.867 1 89.25 210 GLY A O 1
ATOM 1583 N N . GLU A 1 211 ? -11.695 10.492 13.891 1 88.19 211 GLU A N 1
ATOM 1584 C CA . GLU A 1 211 ? -12.695 9.641 14.516 1 88.19 211 GLU A CA 1
ATOM 1585 C C . GLU A 1 211 ? -13.586 8.977 13.469 1 88.19 211 GLU A C 1
ATOM 1587 O O . GLU A 1 211 ? -14.086 7.867 13.688 1 88.19 211 GLU A O 1
ATOM 1592 N N . GLY A 1 212 ? -13.656 9.617 12.352 1 90.19 212 GLY A N 1
ATOM 1593 C CA . GLY A 1 212 ? -14.695 9.141 11.453 1 90.19 212 GLY A CA 1
ATOM 1594 C C . GLY A 1 212 ? -14.172 8.773 10.078 1 90.19 212 GLY A C 1
ATOM 1595 O O . GLY A 1 212 ? -14.93 8.32 9.219 1 90.19 212 GLY A O 1
ATOM 1596 N N . GLY A 1 213 ? -12.953 8.945 9.781 1 93.75 213 GLY A N 1
ATOM 1597 C CA . GLY A 1 213 ? -12.406 8.633 8.469 1 93.75 213 GLY A CA 1
ATOM 1598 C C . GLY A 1 213 ? -12.281 7.141 8.211 1 93.75 213 GLY A C 1
ATOM 1599 O O . GLY A 1 213 ? -11.984 6.375 9.133 1 93.75 213 GLY A O 1
ATOM 1600 N N . TYR A 1 214 ? -12.508 6.688 6.996 1 95.19 214 TYR A N 1
ATOM 1601 C CA . TYR A 1 214 ? -12.422 5.273 6.637 1 95.19 214 TYR A CA 1
ATOM 1602 C C . TYR A 1 214 ? -12.109 5.105 5.156 1 95.19 214 TYR A C 1
ATOM 1604 O O . TYR A 1 214 ? -12.164 6.066 4.391 1 95.19 214 TYR A O 1
ATOM 1612 N N . GLY A 1 215 ? -11.68 3.947 4.793 1 96.81 215 GLY A N 1
ATOM 1613 C CA . GLY A 1 215 ? -11.43 3.6 3.404 1 96.81 215 GLY A CA 1
ATOM 1614 C C . GLY A 1 215 ? -12.438 2.613 2.844 1 96.81 215 GLY A C 1
ATOM 1615 O O . GLY A 1 215 ? -13.18 1.984 3.596 1 96.81 215 GLY A O 1
ATOM 1616 N N . ALA A 1 216 ? -12.453 2.512 1.581 1 97.31 216 ALA A N 1
ATOM 1617 C CA . ALA A 1 216 ? -13.289 1.537 0.887 1 97.31 216 ALA A CA 1
ATOM 1618 C C . ALA A 1 216 ? -12.688 1.15 -0.458 1 97.31 216 ALA A C 1
ATOM 1620 O O . ALA A 1 216 ? -11.906 1.91 -1.035 1 97.31 216 ALA A O 1
ATOM 1621 N N . VAL A 1 217 ? -13 -0.012 -0.885 1 98.5 217 VAL A N 1
ATOM 1622 C CA . VAL A 1 217 ? -12.695 -0.469 -2.236 1 98.5 217 VAL A CA 1
ATOM 1623 C C . VAL A 1 217 ? -13.977 -0.592 -3.049 1 98.5 217 VAL A C 1
ATOM 1625 O O . VAL A 1 217 ? -14.93 -1.257 -2.625 1 98.5 217 VAL A O 1
ATOM 1628 N N . ILE A 1 218 ? -13.992 0.046 -4.152 1 97.88 218 ILE A N 1
ATOM 1629 C CA . ILE A 1 218 ? -15.203 0.124 -4.969 1 97.88 218 ILE A CA 1
ATOM 1630 C C . ILE A 1 218 ? -14.961 -0.574 -6.309 1 97.88 218 ILE A C 1
ATOM 1632 O O . ILE A 1 218 ? -13.914 -0.394 -6.934 1 97.88 218 ILE A O 1
ATOM 1636 N N . GLY A 1 219 ? -15.969 -1.372 -6.715 1 98.06 219 GLY A N 1
ATOM 1637 C CA . GLY A 1 219 ? -15.906 -2.006 -8.023 1 98.06 219 GLY A CA 1
ATOM 1638 C C . GLY A 1 219 ? -16.172 -1.044 -9.164 1 98.06 219 GLY A C 1
ATOM 1639 O O . GLY A 1 219 ? -16.656 0.07 -8.945 1 98.06 219 GLY A O 1
ATOM 1640 N N . GLY A 1 220 ? -15.836 -1.505 -10.336 1 97 220 GLY A N 1
ATOM 1641 C CA . GLY A 1 220 ? -16.062 -0.687 -11.516 1 97 220 GLY A CA 1
ATOM 1642 C C . GLY A 1 220 ? -17.531 -0.392 -11.758 1 97 220 GLY A C 1
ATOM 1643 O O . GLY A 1 220 ? -17.875 0.531 -12.508 1 97 220 GLY A O 1
ATOM 1644 N N . ASP A 1 221 ? -18.359 -1.105 -11.195 1 95.5 221 ASP A N 1
ATOM 1645 C CA . ASP A 1 221 ? -19.797 -0.893 -11.336 1 95.5 221 ASP A CA 1
ATOM 1646 C C . ASP A 1 221 ? -20.328 -0.01 -10.211 1 95.5 221 ASP A C 1
ATOM 1648 O O . ASP A 1 221 ? -21.547 0.233 -10.125 1 95.5 221 ASP A O 1
ATOM 1652 N N . GLY A 1 222 ? -19.438 0.369 -9.297 1 95.31 222 GLY A N 1
ATOM 1653 C CA . GLY A 1 222 ? -19.812 1.281 -8.227 1 95.31 222 GLY A CA 1
ATOM 1654 C C . GLY A 1 222 ? -20.141 0.574 -6.926 1 95.31 222 GLY A C 1
ATOM 1655 O O . GLY A 1 222 ? -20.359 1.221 -5.898 1 95.31 222 GLY A O 1
ATOM 1656 N N . VAL A 1 223 ? -20.156 -0.721 -6.918 1 96.31 223 VAL A N 1
ATOM 1657 C CA . VAL A 1 223 ? -20.516 -1.494 -5.734 1 96.31 223 VAL A CA 1
ATOM 1658 C C . VAL A 1 223 ? -19.344 -1.556 -4.766 1 96.31 223 VAL A C 1
ATOM 1660 O O . VAL A 1 223 ? -18.203 -1.756 -5.184 1 96.31 223 VAL A O 1
ATOM 1663 N N . VAL A 1 224 ? -19.641 -1.382 -3.484 1 96.19 224 VAL A N 1
ATOM 1664 C CA . VAL A 1 224 ? -18.609 -1.45 -2.457 1 96.19 224 VAL A CA 1
ATOM 1665 C C . VAL A 1 224 ? -18.172 -2.902 -2.25 1 96.19 224 VAL A C 1
ATOM 1667 O O . VAL A 1 224 ? -19 -3.762 -1.944 1 96.19 224 VAL A O 1
ATOM 1670 N N . MET A 1 225 ? -16.906 -3.16 -2.389 1 98.25 225 MET A N 1
ATOM 1671 C CA . MET A 1 225 ? -16.391 -4.52 -2.275 1 98.25 225 MET A CA 1
ATOM 1672 C C . MET A 1 225 ? -15.57 -4.684 -1.004 1 98.25 225 MET A C 1
ATOM 1674 O O . MET A 1 225 ? -15.328 -5.805 -0.554 1 98.25 225 MET A O 1
ATOM 1678 N N . GLY A 1 226 ? -15.039 -3.664 -0.511 1 97.81 226 GLY A N 1
ATOM 1679 C CA . GLY A 1 226 ? -14.297 -3.633 0.739 1 97.81 226 GLY A CA 1
ATOM 1680 C C . GLY A 1 226 ? -14.688 -2.471 1.633 1 97.81 226 GLY A C 1
ATOM 1681 O O . GLY A 1 226 ? -14.797 -1.333 1.17 1 97.81 226 GLY A O 1
ATOM 1682 N N . HIS A 1 227 ? -14.852 -2.732 2.834 1 96.44 227 HIS A N 1
ATOM 1683 C CA . HIS A 1 227 ? -15.258 -1.749 3.83 1 96.44 227 HIS A CA 1
ATOM 1684 C C . HIS A 1 227 ? -15.078 -2.289 5.246 1 96.44 227 HIS A C 1
ATOM 1686 O O . HIS A 1 227 ? -15.219 -3.492 5.477 1 96.44 227 HIS A O 1
ATOM 1692 N N . PRO A 1 228 ? -14.758 -1.377 6.168 1 94.75 228 PRO A N 1
ATOM 1693 C CA . PRO A 1 228 ? -14.656 -1.858 7.551 1 94.75 228 PRO A CA 1
ATOM 1694 C C . PRO A 1 228 ? -15.984 -2.379 8.094 1 94.75 228 PRO A C 1
ATOM 1696 O O . PRO A 1 228 ? -16 -3.24 8.977 1 94.75 228 PRO A O 1
ATOM 1699 N N . ASN A 1 229 ? -17.062 -1.827 7.707 1 93.5 229 ASN A N 1
ATOM 1700 C CA . ASN A 1 229 ? -18.391 -2.299 8.039 1 93.5 229 ASN A CA 1
ATOM 1701 C C . ASN A 1 229 ? -18.891 -3.35 7.047 1 93.5 229 ASN A C 1
ATOM 1703 O O . ASN A 1 229 ? -19.266 -3.018 5.922 1 93.5 229 ASN A O 1
ATOM 1707 N N . ARG A 1 230 ? -19.016 -4.52 7.434 1 92.44 230 ARG A N 1
ATOM 1708 C CA . ARG A 1 230 ? -19.359 -5.645 6.574 1 92.44 230 ARG A CA 1
ATOM 1709 C C . ARG A 1 230 ? -20.75 -5.473 5.984 1 92.44 230 ARG A C 1
ATOM 1711 O O . ARG A 1 230 ? -21.031 -5.957 4.887 1 92.44 230 ARG A O 1
ATOM 1718 N N . ALA A 1 231 ? -21.594 -4.758 6.637 1 92.5 231 ALA A N 1
ATOM 1719 C CA . ALA A 1 231 ? -22.984 -4.59 6.195 1 92.5 231 ALA A CA 1
ATOM 1720 C C . ALA A 1 231 ? -23.047 -3.762 4.918 1 92.5 231 ALA A C 1
ATOM 1722 O O . ALA A 1 231 ? -24.047 -3.83 4.18 1 92.5 231 ALA A O 1
ATOM 1723 N N . VAL A 1 232 ? -22.031 -3.039 4.641 1 91.88 232 VAL A N 1
ATOM 1724 C CA . VAL A 1 232 ? -22.016 -2.148 3.484 1 91.88 232 VAL A CA 1
ATOM 1725 C C . VAL A 1 232 ? -21.484 -2.9 2.264 1 91.88 232 VAL A C 1
ATOM 1727 O O . VAL A 1 232 ? -21.844 -2.576 1.127 1 91.88 232 VAL A O 1
ATOM 1730 N N . VAL A 1 233 ? -20.703 -3.898 2.465 1 95.94 233 VAL A N 1
ATOM 1731 C CA . VAL A 1 233 ? -20.047 -4.645 1.396 1 95.94 233 VAL A CA 1
ATOM 1732 C C . VAL A 1 233 ? -21.094 -5.359 0.544 1 95.94 233 VAL A C 1
ATOM 1734 O O . VAL A 1 233 ? -21.953 -6.066 1.072 1 95.94 233 VAL A O 1
ATOM 1737 N N . MET A 1 234 ? -21.062 -5.117 -0.719 1 96.56 234 MET A N 1
ATOM 1738 C CA . MET A 1 234 ? -21.938 -5.691 -1.739 1 96.56 234 MET A CA 1
ATOM 1739 C C . MET A 1 234 ? -23.375 -5.18 -1.581 1 96.56 234 MET A C 1
ATOM 1741 O O . MET A 1 234 ? -24.25 -5.543 -2.359 1 96.56 234 MET A O 1
ATOM 1745 N N . ASN A 1 235 ? -23.672 -4.309 -0.641 1 92.94 235 ASN A N 1
ATOM 1746 C CA . ASN A 1 235 ? -25.031 -3.834 -0.391 1 92.94 235 ASN A CA 1
ATOM 1747 C C . ASN A 1 235 ? -25.188 -2.355 -0.732 1 92.94 235 ASN A C 1
ATOM 1749 O O . ASN A 1 235 ? -26.297 -1.822 -0.728 1 92.94 235 ASN A O 1
ATOM 1753 N N . LEU A 1 236 ? -24.078 -1.75 -0.999 1 91.31 236 LEU A N 1
ATOM 1754 C CA . LEU A 1 236 ? -24.125 -0.336 -1.357 1 91.31 236 LEU A CA 1
ATOM 1755 C C . LEU A 1 236 ? -23.5 -0.102 -2.729 1 91.31 236 LEU A C 1
ATOM 1757 O O . LEU A 1 236 ? -22.391 -0.588 -3.004 1 91.31 236 LEU A O 1
ATOM 1761 N N . ASN A 1 237 ? -24.219 0.536 -3.541 1 93.44 237 ASN A N 1
ATOM 1762 C CA . ASN A 1 237 ? -23.703 1.069 -4.801 1 93.44 237 ASN A CA 1
ATOM 1763 C C . ASN A 1 237 ? -23.562 2.588 -4.75 1 93.44 237 ASN A C 1
ATOM 1765 O O . ASN A 1 237 ? -24.578 3.303 -4.684 1 93.44 237 ASN A O 1
ATOM 1769 N N . ILE A 1 238 ? -22.391 3.059 -4.855 1 90.19 238 ILE A N 1
ATOM 1770 C CA . ILE A 1 238 ? -22.141 4.465 -4.555 1 90.19 238 ILE A CA 1
ATOM 1771 C C . ILE A 1 238 ? -22.531 5.328 -5.754 1 90.19 238 ILE A C 1
ATOM 1773 O O . ILE A 1 238 ? -22.609 6.555 -5.648 1 90.19 238 ILE A O 1
ATOM 1777 N N . THR A 1 239 ? -22.688 4.75 -6.918 1 88.81 239 THR A N 1
ATOM 1778 C CA . THR A 1 239 ? -23.156 5.504 -8.07 1 88.81 239 THR A CA 1
ATOM 1779 C C . THR A 1 239 ? -24.656 5.762 -7.965 1 88.81 239 THR A C 1
ATOM 1781 O O . THR A 1 239 ? -25.203 6.617 -8.672 1 88.81 239 THR A O 1
ATOM 1784 N N . ASN A 1 240 ? -25.312 4.98 -7.211 1 83.5 240 ASN A N 1
ATOM 1785 C CA . ASN A 1 240 ? -26.75 5.141 -6.941 1 83.5 240 ASN A CA 1
ATOM 1786 C C . ASN A 1 240 ? -27.047 4.988 -5.453 1 83.5 240 ASN A C 1
ATOM 1788 O O . ASN A 1 240 ? -27.594 3.965 -5.027 1 83.5 240 ASN A O 1
ATOM 1792 N N . ALA A 1 241 ? -26.703 5.934 -4.746 1 75.94 241 ALA A N 1
ATOM 1793 C CA . ALA A 1 241 ? -26.859 5.852 -3.295 1 75.94 241 ALA A CA 1
ATOM 1794 C C . ALA A 1 241 ? -27.734 6.992 -2.775 1 75.94 241 ALA A C 1
ATOM 1796 O O . ALA A 1 241 ? -27.234 7.961 -2.207 1 75.94 241 ALA A O 1
ATOM 1797 N N . PRO A 1 242 ? -28.984 6.789 -2.924 1 69.38 242 PRO A N 1
ATOM 1798 C CA . PRO A 1 242 ? -29.875 7.879 -2.51 1 69.38 242 PRO A CA 1
ATOM 1799 C C . PRO A 1 242 ? -29.719 8.242 -1.035 1 69.38 242 PRO A C 1
ATOM 1801 O O . PRO A 1 242 ? -29.906 9.398 -0.657 1 69.38 242 PRO A O 1
ATOM 1804 N N . ASP A 1 243 ? -29.391 7.164 -0.277 1 68.44 243 ASP A N 1
ATOM 1805 C CA . ASP A 1 243 ? -29.266 7.387 1.161 1 68.44 243 ASP A CA 1
ATOM 1806 C C . ASP A 1 243 ? -27.922 8.008 1.511 1 68.44 243 ASP A C 1
ATOM 1808 O O . ASP A 1 243 ? -27.672 8.383 2.66 1 68.44 243 ASP A O 1
ATOM 1812 N N . TRP A 1 244 ? -27.094 8.023 0.64 1 70.81 244 TRP A N 1
ATOM 1813 C CA . TRP A 1 244 ? -25.766 8.617 0.83 1 70.81 244 TRP A CA 1
ATOM 1814 C C . TRP A 1 244 ? -25.5 9.695 -0.214 1 70.81 244 TRP A C 1
ATOM 1816 O O . TRP A 1 244 ? -24.578 9.57 -1.021 1 70.81 244 TRP A O 1
ATOM 1826 N N . PRO A 1 245 ? -26.406 10.773 -0.026 1 66.44 245 PRO A N 1
ATOM 1827 C CA . PRO A 1 245 ? -26.25 11.812 -1.049 1 66.44 245 PRO A CA 1
ATOM 1828 C C . PRO A 1 245 ? -24.828 12.398 -1.094 1 66.44 245 PRO A C 1
ATOM 1830 O O . PRO A 1 245 ? -24.156 12.469 -0.064 1 66.44 245 PRO A O 1
ATOM 1833 N N . GLY A 1 246 ? -24.312 12.547 -2.35 1 72.69 246 GLY A N 1
ATOM 1834 C CA . GLY A 1 246 ? -23.047 13.25 -2.57 1 72.69 246 GLY A CA 1
ATOM 1835 C C . GLY A 1 246 ? -21.922 12.32 -2.969 1 72.69 246 GLY A C 1
ATOM 1836 O O . GLY A 1 246 ? -20.891 12.773 -3.486 1 72.69 246 GLY A O 1
ATOM 1837 N N . MET A 1 247 ? -22.203 11.086 -2.744 1 83.62 247 MET A N 1
ATOM 1838 C CA . MET A 1 247 ? -21.109 10.172 -3.043 1 83.62 247 MET A CA 1
ATOM 1839 C C . MET A 1 247 ? -21.078 9.812 -4.523 1 83.62 247 MET A C 1
ATOM 1841 O O . MET A 1 247 ? -20.188 9.102 -4.984 1 83.62 247 MET A O 1
ATOM 1845 N N . GLU A 1 248 ? -22.125 10.32 -5.184 1 86.38 248 GLU A N 1
ATOM 1846 C CA . GLU A 1 248 ? -22.266 9.984 -6.598 1 86.38 248 GLU A CA 1
ATOM 1847 C C . GLU A 1 248 ? -21.078 10.5 -7.41 1 86.38 248 GLU A C 1
ATOM 1849 O O . GLU A 1 248 ? -20.641 9.852 -8.359 1 86.38 248 GLU A O 1
ATOM 1854 N N . ALA A 1 249 ? -20.656 11.68 -6.988 1 86.38 249 ALA A N 1
ATOM 1855 C CA . ALA A 1 249 ? -19.516 12.242 -7.707 1 86.38 249 ALA A CA 1
ATOM 1856 C C . ALA A 1 249 ? -18.281 11.359 -7.555 1 86.38 249 ALA A C 1
ATOM 1858 O O . ALA A 1 249 ? -17.516 11.164 -8.508 1 86.38 249 ALA A O 1
ATOM 1859 N N . ILE A 1 250 ? -18.078 10.812 -6.391 1 92.06 250 ILE A N 1
ATOM 1860 C CA . ILE A 1 250 ? -16.984 9.875 -6.152 1 92.06 250 ILE A CA 1
ATOM 1861 C C . ILE A 1 250 ? -17.188 8.609 -6.98 1 92.06 250 ILE A C 1
ATOM 1863 O O . ILE A 1 250 ? -16.25 8.125 -7.625 1 92.06 250 ILE A O 1
ATOM 1867 N N . GLY A 1 251 ? -18.422 8.164 -6.926 1 92.88 251 GLY A N 1
ATOM 1868 C CA . GLY A 1 251 ? -18.75 6.988 -7.719 1 92.88 251 GLY A CA 1
ATOM 1869 C C . GLY A 1 251 ? -18.453 7.168 -9.195 1 92.88 251 GLY A C 1
ATOM 1870 O O . GLY A 1 251 ? -17.891 6.277 -9.836 1 92.88 251 GLY A O 1
ATOM 1871 N N . ARG A 1 252 ? -18.859 8.289 -9.727 1 91.75 252 ARG A N 1
ATOM 1872 C CA . ARG A 1 252 ? -18.609 8.578 -11.133 1 91.75 252 ARG A CA 1
ATOM 1873 C C . ARG A 1 252 ? -17.109 8.609 -11.438 1 91.75 252 ARG A C 1
ATOM 1875 O O . ARG A 1 252 ? -16.672 8.062 -12.445 1 91.75 252 ARG A O 1
ATOM 1882 N N . GLY A 1 253 ? -16.359 9.25 -10.609 1 94 253 GLY A N 1
ATOM 1883 C CA . GLY A 1 253 ? -14.922 9.281 -10.797 1 94 253 GLY A CA 1
ATOM 1884 C C . GLY A 1 253 ? -14.289 7.906 -10.758 1 94 253 GLY A C 1
ATOM 1885 O O . GLY A 1 253 ? -13.469 7.57 -11.609 1 94 253 GLY A O 1
ATOM 1886 N N . VAL A 1 254 ? -14.695 7.102 -9.797 1 94.62 254 VAL A N 1
ATOM 1887 C CA . VAL A 1 254 ? -14.141 5.762 -9.633 1 94.62 254 VAL A CA 1
ATOM 1888 C C . VAL A 1 254 ? -14.484 4.91 -10.852 1 94.62 254 VAL A C 1
ATOM 1890 O O . VAL A 1 254 ? -13.609 4.254 -11.422 1 94.62 254 VAL A O 1
ATOM 1893 N N . THR A 1 255 ? -15.734 4.934 -11.273 1 94.75 255 THR A N 1
ATOM 1894 C CA . THR A 1 255 ? -16.188 4.059 -12.352 1 94.75 255 THR A CA 1
ATOM 1895 C C . THR A 1 255 ? -15.586 4.48 -13.688 1 94.75 255 THR A C 1
ATOM 1897 O O . THR A 1 255 ? -15.586 3.709 -14.648 1 94.75 255 THR A O 1
ATOM 1900 N N . ARG A 1 256 ? -15.055 5.648 -13.758 1 95.31 256 ARG A N 1
ATOM 1901 C CA . ARG A 1 256 ? -14.391 6.129 -14.969 1 95.31 256 ARG A CA 1
ATOM 1902 C C . ARG A 1 256 ? -12.891 5.895 -14.891 1 95.31 256 ARG A C 1
ATOM 1904 O O . ARG A 1 256 ? -12.148 6.262 -15.805 1 95.31 256 ARG A O 1
ATOM 1911 N N . GLY A 1 257 ? -12.445 5.293 -13.789 1 95.62 257 GLY A N 1
ATOM 1912 C CA . GLY A 1 257 ? -11.031 4.992 -13.625 1 95.62 257 GLY A CA 1
ATOM 1913 C C . GLY A 1 257 ? -10.188 6.227 -13.375 1 95.62 257 GLY A C 1
ATOM 1914 O O . GLY A 1 257 ? -9.016 6.273 -13.766 1 95.62 257 GLY A O 1
ATOM 1915 N N . GLU A 1 258 ? -10.703 7.242 -12.734 1 95.06 258 GLU A N 1
ATOM 1916 C CA . GLU A 1 258 ? -10.016 8.516 -12.539 1 95.06 258 GLU A CA 1
ATOM 1917 C C . GLU A 1 258 ? -9.43 8.609 -11.133 1 95.06 258 GLU A C 1
ATOM 1919 O O . GLU A 1 258 ? -9.852 7.883 -10.227 1 95.06 258 GLU A O 1
ATOM 1924 N N . ARG A 1 259 ? -8.406 9.391 -11.133 1 95.5 259 ARG A N 1
ATOM 1925 C CA . ARG A 1 259 ? -7.922 9.875 -9.844 1 95.5 259 ARG A CA 1
ATOM 1926 C C . ARG A 1 259 ? -8.547 11.227 -9.5 1 95.5 259 ARG A C 1
ATOM 1928 O O . ARG A 1 259 ? -8.688 12.086 -10.367 1 95.5 259 ARG A O 1
ATOM 1935 N N . GLY A 1 260 ? -8.977 11.336 -8.203 1 94.44 260 GLY A N 1
ATOM 1936 C CA . GLY A 1 260 ? -9.586 12.625 -7.895 1 94.44 260 GLY A CA 1
ATOM 1937 C C . GLY A 1 260 ? -9.961 12.766 -6.43 1 94.44 260 GLY A C 1
ATOM 1938 O O . GLY A 1 260 ? -9.594 11.93 -5.605 1 94.44 260 GLY A O 1
ATOM 1939 N N . ALA A 1 261 ? -10.516 13.867 -6.133 1 94.5 261 ALA A N 1
ATOM 1940 C CA . ALA A 1 261 ? -11.047 14.234 -4.82 1 94.5 261 ALA A CA 1
ATOM 1941 C C . ALA A 1 261 ? -12.375 14.969 -4.949 1 94.5 261 ALA A C 1
ATOM 1943 O O . ALA A 1 261 ? -12.508 15.875 -5.777 1 94.5 261 ALA A O 1
ATOM 1944 N N . GLU A 1 262 ? -13.336 14.547 -4.238 1 91.69 262 GLU A N 1
ATOM 1945 C CA . GLU A 1 262 ? -14.664 15.156 -4.289 1 91.69 262 GLU A CA 1
ATOM 1946 C C . GLU A 1 262 ? -15.234 15.359 -2.891 1 91.69 262 GLU A C 1
ATOM 1948 O O . GLU A 1 262 ? -15.062 14.508 -2.014 1 91.69 262 GLU A O 1
ATOM 1953 N N . TYR A 1 263 ? -15.906 16.469 -2.703 1 90.12 263 TYR A N 1
ATOM 1954 C CA . TYR A 1 263 ? -16.609 16.719 -1.455 1 90.12 263 TYR A CA 1
ATOM 1955 C C . TYR A 1 263 ? -18.047 16.219 -1.522 1 90.12 263 TYR A C 1
ATOM 1957 O O . TYR A 1 263 ? -18.656 16.203 -2.594 1 90.12 263 TYR A O 1
ATOM 1965 N N . PHE A 1 264 ? -18.516 15.727 -0.354 1 87.81 264 PHE A N 1
ATOM 1966 C CA . PHE A 1 264 ? -19.938 15.359 -0.272 1 87.81 264 PHE A CA 1
ATOM 1967 C C . PHE A 1 264 ? -20.453 15.531 1.148 1 87.81 264 PHE A C 1
ATOM 1969 O O . PHE A 1 264 ? -19.672 15.719 2.086 1 87.81 264 PHE A O 1
ATOM 1976 N N . THR A 1 265 ? -21.734 15.656 1.255 1 87 265 THR A N 1
ATOM 1977 C CA . THR A 1 265 ? -22.406 15.766 2.545 1 87 265 THR A CA 1
ATOM 1978 C C . THR A 1 265 ? -23.281 14.547 2.801 1 87 265 THR A C 1
ATOM 1980 O O . THR A 1 265 ? -24.062 14.141 1.938 1 87 265 THR A O 1
ATOM 1983 N N . ASN A 1 266 ? -23.062 13.93 3.965 1 78.5 266 ASN A N 1
ATOM 1984 C CA . ASN A 1 266 ? -23.891 12.758 4.262 1 78.5 266 ASN A CA 1
ATOM 1985 C C . ASN A 1 266 ? -25.281 13.156 4.75 1 78.5 266 ASN A C 1
ATOM 1987 O O . ASN A 1 266 ? -25.609 14.344 4.766 1 78.5 266 ASN A O 1
ATOM 1991 N N . LEU A 1 267 ? -26.125 12.156 5.07 1 73.62 267 LEU A N 1
ATOM 1992 C CA . LEU A 1 267 ? -27.516 12.391 5.422 1 73.62 267 LEU A CA 1
ATOM 1993 C C . LEU A 1 267 ? -27.625 13.164 6.734 1 73.62 267 LEU A C 1
ATOM 1995 O O . LEU A 1 267 ? -28.641 13.82 6.992 1 73.62 267 LEU A O 1
ATOM 1999 N N . ARG A 1 268 ? -26.609 13.102 7.52 1 79.06 268 ARG A N 1
ATOM 2000 C CA . ARG A 1 268 ? -26.625 13.789 8.805 1 79.06 268 ARG A CA 1
ATOM 2001 C C . ARG A 1 268 ? -26.125 15.219 8.664 1 79.06 268 ARG A C 1
ATOM 2003 O O . ARG A 1 268 ? -25.938 15.914 9.664 1 79.06 268 ARG A O 1
ATOM 2010 N N . GLY A 1 269 ? -25.797 15.602 7.457 1 83.44 269 GLY A N 1
ATOM 2011 C CA . GLY A 1 269 ? -25.375 16.969 7.191 1 83.44 269 GLY A CA 1
ATOM 2012 C C . GLY A 1 269 ? -23.891 17.172 7.402 1 83.44 269 GLY A C 1
ATOM 2013 O O . GLY A 1 269 ? -23.406 18.312 7.398 1 83.44 269 GLY A O 1
ATOM 2014 N N . LEU A 1 270 ? -23.266 16.094 7.602 1 85.69 270 LEU A N 1
ATOM 2015 C CA . LEU A 1 270 ? -21.828 16.188 7.824 1 85.69 270 LEU A CA 1
ATOM 2016 C C . LEU A 1 270 ? -21.078 16.172 6.5 1 85.69 270 LEU A C 1
ATOM 2018 O O . LEU A 1 270 ? -21.312 15.305 5.66 1 85.69 270 LEU A O 1
ATOM 2022 N N . ARG A 1 271 ? -20.203 17.125 6.344 1 90.5 271 ARG A N 1
ATOM 2023 C CA . ARG A 1 271 ? -19.438 17.25 5.113 1 90.5 271 ARG A CA 1
ATOM 2024 C C . ARG A 1 271 ? -18.203 16.344 5.152 1 90.5 271 ARG A C 1
ATOM 2026 O O . ARG A 1 271 ? -17.531 16.25 6.184 1 90.5 271 ARG A O 1
ATOM 2033 N N . HIS A 1 272 ? -17.938 15.664 4.008 1 92.5 272 HIS A N 1
ATOM 2034 C CA . HIS A 1 272 ? -16.797 14.758 3.875 1 92.5 272 HIS A CA 1
ATOM 2035 C C . HIS A 1 272 ? -15.992 15.055 2.613 1 92.5 272 HIS A C 1
ATOM 2037 O O . HIS A 1 272 ? -16.5 15.695 1.688 1 92.5 272 HIS A O 1
ATOM 2043 N N . LEU A 1 273 ? -14.734 14.727 2.646 1 93.69 273 LEU A N 1
ATOM 2044 C CA . LEU A 1 273 ? -13.859 14.695 1.478 1 93.69 273 LEU A CA 1
ATOM 2045 C C . LEU A 1 273 ? -13.516 13.258 1.096 1 93.69 273 LEU A C 1
ATOM 2047 O O . LEU A 1 273 ? -13.109 12.469 1.948 1 93.69 273 LEU A O 1
ATOM 2051 N N . GLY A 1 274 ? -13.805 12.891 -0.128 1 95.31 274 GLY A N 1
ATOM 2052 C CA . GLY A 1 274 ? -13.414 11.594 -0.651 1 95.31 274 GLY A CA 1
ATOM 2053 C C . GLY A 1 274 ? -12.281 11.664 -1.654 1 95.31 274 GLY A C 1
ATOM 2054 O O . GLY A 1 274 ? -12.375 12.375 -2.658 1 95.31 274 GLY A O 1
ATOM 2055 N N . ILE A 1 275 ? -11.195 11.008 -1.369 1 96.75 275 ILE A N 1
ATOM 2056 C CA . ILE A 1 275 ? -10.055 10.906 -2.275 1 96.75 275 ILE A CA 1
ATOM 2057 C C . ILE A 1 275 ? -9.992 9.5 -2.861 1 96.75 275 ILE A C 1
ATOM 2059 O O . ILE A 1 275 ? -10.148 8.508 -2.141 1 96.75 275 ILE A O 1
ATOM 2063 N N . PHE A 1 276 ? -9.828 9.398 -4.176 1 97.38 276 PHE A N 1
ATOM 2064 C CA . PHE A 1 276 ? -9.891 8.07 -4.766 1 97.38 276 PHE A CA 1
ATOM 2065 C C . PHE A 1 276 ? -8.852 7.922 -5.871 1 97.38 276 PHE A C 1
ATOM 2067 O O . PHE A 1 276 ? -8.422 8.914 -6.465 1 97.38 276 PHE A O 1
ATOM 2074 N N . SER A 1 277 ? -8.414 6.754 -6.078 1 97.69 277 SER A N 1
ATOM 2075 C CA . SER A 1 277 ? -7.461 6.355 -7.105 1 97.69 277 SER A CA 1
ATOM 2076 C C . SER A 1 277 ? -7.859 5.027 -7.746 1 97.69 277 SER A C 1
ATOM 2078 O O . SER A 1 277 ? -8.367 4.133 -7.066 1 97.69 277 SER A O 1
ATOM 2080 N N . PRO A 1 278 ? -7.586 4.914 -9.023 1 98.25 278 PRO A N 1
ATOM 2081 C CA . PRO A 1 278 ? -7.906 3.656 -9.695 1 98.25 278 PRO A CA 1
ATOM 2082 C C . PRO A 1 278 ? -6.938 2.531 -9.344 1 98.25 278 PRO A C 1
ATOM 2084 O O . PRO A 1 278 ? -5.785 2.795 -8.984 1 98.25 278 PRO A O 1
ATOM 2087 N N . ILE A 1 279 ? -7.438 1.385 -9.344 1 98 279 ILE A N 1
ATOM 2088 C CA . ILE A 1 279 ? -6.613 0.188 -9.227 1 98 279 ILE A CA 1
ATOM 2089 C C . ILE A 1 279 ? -6.273 -0.345 -10.617 1 98 279 ILE A C 1
ATOM 2091 O O . ILE A 1 279 ? -7.105 -0.988 -11.258 1 98 279 ILE A O 1
ATOM 2095 N N . ILE A 1 280 ? -5.078 -0.135 -11 1 95.5 280 ILE A N 1
ATOM 2096 C CA . ILE A 1 280 ? -4.637 -0.54 -12.328 1 95.5 280 ILE A CA 1
ATOM 2097 C C . ILE A 1 280 ? -4.656 -2.062 -12.438 1 95.5 280 ILE A C 1
ATOM 2099 O O . ILE A 1 280 ? -4.23 -2.762 -11.516 1 95.5 280 ILE A O 1
ATOM 2103 N N . GLY A 1 281 ? -5.113 -2.562 -13.555 1 94.62 281 GLY A N 1
ATOM 2104 C CA . GLY A 1 281 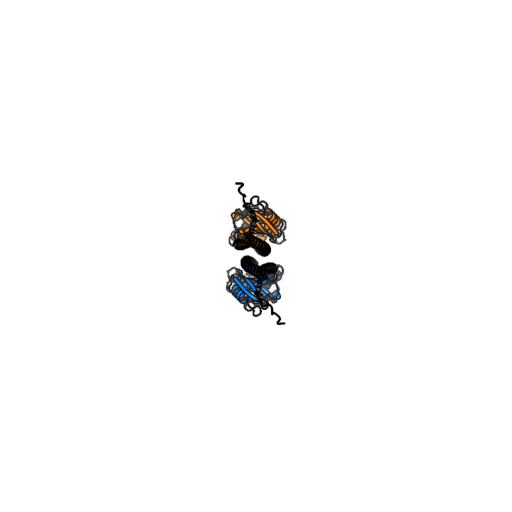? -5.184 -4 -13.766 1 94.62 281 GLY A CA 1
ATOM 2105 C C . GLY A 1 281 ? -6.5 -4.605 -13.312 1 94.62 281 GLY A C 1
ATOM 2106 O O . GLY A 1 281 ? -6.715 -5.812 -13.461 1 94.62 281 GLY A O 1
ATOM 2107 N N . SER A 1 282 ? -7.352 -3.852 -12.727 1 97.06 282 SER A N 1
ATOM 2108 C CA . SER A 1 282 ? -8.688 -4.27 -12.32 1 97.06 282 SER A CA 1
ATOM 2109 C C . SER A 1 282 ? -9.742 -3.775 -13.312 1 97.06 282 SER A C 1
ATOM 2111 O O . SER A 1 282 ? -9.438 -2.973 -14.195 1 97.06 282 SER A O 1
ATOM 2113 N N . PRO A 1 283 ? -10.93 -4.367 -13.312 1 96.56 283 PRO A N 1
ATOM 2114 C CA . PRO A 1 283 ? -12.016 -3.771 -14.102 1 96.56 283 PRO A CA 1
ATOM 2115 C C . PRO A 1 283 ? -12.5 -2.443 -13.531 1 96.56 283 PRO A C 1
ATOM 2117 O O . PRO A 1 283 ? -13.648 -2.342 -13.086 1 96.56 283 PRO A O 1
ATOM 2120 N N . ARG A 1 284 ? -11.68 -1.436 -13.523 1 96.69 284 ARG A N 1
ATOM 2121 C CA . ARG A 1 284 ? -11.93 -0.061 -13.102 1 96.69 284 ARG A CA 1
ATOM 2122 C C . ARG A 1 284 ? -12.328 0.001 -11.633 1 96.69 284 ARG A C 1
ATOM 2124 O O . ARG A 1 284 ? -13.25 0.729 -11.266 1 96.69 284 ARG A O 1
ATOM 2131 N N . TRP A 1 285 ? -11.766 -0.875 -10.812 1 98.31 285 TRP A N 1
ATOM 2132 C CA . TRP A 1 285 ? -11.922 -0.729 -9.367 1 98.31 285 TRP A CA 1
ATOM 2133 C C . TRP A 1 285 ? -11.25 0.548 -8.875 1 98.31 285 TRP A C 1
ATOM 2135 O O . TRP A 1 285 ? -10.43 1.137 -9.586 1 98.31 285 TRP A O 1
ATOM 2145 N N . GLY A 1 286 ? -11.609 0.977 -7.734 1 98.31 286 GLY A N 1
ATOM 2146 C CA . GLY A 1 286 ? -10.969 2.119 -7.105 1 98.31 286 GLY A CA 1
ATOM 2147 C C . GLY A 1 286 ? -10.898 2.006 -5.594 1 98.31 286 GLY A C 1
ATOM 2148 O O . GLY A 1 286 ? -11.711 1.314 -4.977 1 98.31 286 GLY A O 1
ATOM 2149 N N . VAL A 1 287 ? -9.883 2.572 -5.039 1 98.44 287 VAL A N 1
ATOM 2150 C CA . VAL A 1 287 ? -9.789 2.77 -3.596 1 98.44 287 VAL A CA 1
ATOM 2151 C C . VAL A 1 287 ? -10.211 4.191 -3.24 1 98.44 287 VAL A C 1
ATOM 2153 O O . VAL A 1 287 ? -9.836 5.148 -3.924 1 98.44 287 VAL A O 1
ATOM 2156 N N . VAL A 1 288 ? -10.984 4.273 -2.236 1 97.69 288 VAL A N 1
ATOM 2157 C CA . VAL A 1 288 ? -11.477 5.574 -1.799 1 97.69 288 VAL A CA 1
ATOM 2158 C C . VAL A 1 288 ? -11.141 5.785 -0.326 1 97.69 288 VAL A C 1
ATOM 2160 O O . VAL A 1 288 ? -11.242 4.863 0.483 1 97.69 288 VAL A O 1
ATOM 2163 N N . TYR A 1 289 ? -10.703 6.941 0.003 1 97.75 289 TYR A N 1
ATOM 2164 C CA . TYR A 1 289 ? -10.469 7.383 1.374 1 97.75 289 TYR A CA 1
ATOM 2165 C C . TYR A 1 289 ? -11.406 8.523 1.751 1 97.75 289 TYR A C 1
ATOM 2167 O O . TYR A 1 289 ? -11.344 9.609 1.174 1 97.75 289 TYR A O 1
ATOM 2175 N N . ILE A 1 290 ? -12.242 8.281 2.711 1 94.94 290 ILE A N 1
ATOM 2176 C CA . ILE A 1 290 ? -13.242 9.258 3.139 1 94.94 290 ILE A CA 1
ATOM 2177 C C . ILE A 1 290 ? -12.766 9.961 4.41 1 94.94 290 ILE A C 1
ATOM 2179 O O . ILE A 1 290 ? -12.508 9.312 5.426 1 94.94 290 ILE A O 1
ATOM 2183 N N . LEU A 1 291 ? -12.734 11.25 4.375 1 94.88 291 LEU A N 1
ATOM 2184 C CA . LEU A 1 291 ? -12.266 12.07 5.488 1 94.88 291 LEU A CA 1
ATOM 2185 C C . LEU A 1 291 ? -13.328 13.07 5.91 1 94.88 291 LEU A C 1
ATOM 2187 O O . LEU A 1 291 ? -13.664 13.984 5.156 1 94.88 291 LEU A O 1
ATOM 2191 N N . PRO A 1 292 ? -13.828 12.945 7.133 1 93.25 292 PRO A N 1
ATOM 2192 C CA . PRO A 1 292 ? -14.742 13.992 7.602 1 93.25 292 PRO A CA 1
ATOM 2193 C C . PRO A 1 292 ? -14.062 15.359 7.727 1 93.25 292 PRO A C 1
ATOM 2195 O O . PRO A 1 292 ? -12.977 15.461 8.305 1 93.25 292 PRO A O 1
ATOM 2198 N N . ILE A 1 293 ? -14.75 16.312 7.211 1 91.25 293 ILE A N 1
ATOM 2199 C CA . ILE A 1 293 ? -14.188 17.656 7.25 1 91.25 293 ILE A CA 1
ATOM 2200 C C . ILE A 1 293 ? -14.008 18.109 8.695 1 91.25 293 ILE A C 1
ATOM 2202 O O . ILE A 1 293 ? -13.055 18.812 9.023 1 91.25 293 ILE A O 1
ATOM 2206 N N . ALA A 1 294 ? -14.938 17.688 9.562 1 90.5 294 ALA A N 1
ATOM 2207 C CA . ALA A 1 294 ? -14.828 18.016 10.984 1 90.5 294 ALA A CA 1
ATOM 2208 C C . ALA A 1 294 ? -13.5 17.516 11.547 1 90.5 294 ALA A C 1
ATOM 2210 O O . ALA A 1 294 ? -12.852 18.234 12.336 1 90.5 294 ALA A O 1
ATOM 2211 N N . ASP A 1 295 ? -13.102 16.328 11.156 1 89.94 295 ASP A N 1
ATOM 2212 C CA . ASP A 1 295 ? -11.828 15.773 11.617 1 89.94 295 ASP A CA 1
ATOM 2213 C C . ASP A 1 295 ? -10.648 16.516 11 1 89.94 295 ASP A C 1
ATOM 2215 O O . ASP A 1 295 ? -9.633 16.734 11.656 1 89.94 295 ASP A O 1
ATOM 2219 N N . LEU A 1 296 ? -10.773 16.891 9.75 1 86.31 296 LEU A N 1
ATOM 2220 C CA . LEU A 1 296 ? -9.75 17.688 9.07 1 86.31 296 LEU A CA 1
ATOM 2221 C C . LEU A 1 296 ? -9.555 19.031 9.766 1 86.31 296 LEU A C 1
ATOM 2223 O O . LEU A 1 296 ? -8.43 19.531 9.828 1 86.31 296 LEU A O 1
ATOM 2227 N N . ASN A 1 297 ? -10.648 19.531 10.312 1 85.19 297 ASN A N 1
ATOM 2228 C CA . ASN A 1 297 ? -10.625 20.875 10.891 1 85.19 297 ASN A CA 1
ATOM 2229 C C . ASN A 1 297 ? -10.414 20.828 12.406 1 85.19 297 ASN A C 1
ATOM 2231 O O . ASN A 1 297 ? -10.312 21.875 13.055 1 85.19 297 ASN A O 1
ATOM 2235 N N . ALA A 1 298 ? -10.406 19.672 12.914 1 82.75 298 ALA A N 1
ATOM 2236 C CA . ALA A 1 298 ? -10.328 19.547 14.367 1 82.75 298 ALA A CA 1
ATOM 2237 C C . ALA A 1 298 ? -9.18 20.391 14.93 1 82.75 298 ALA A C 1
ATOM 2239 O O . ALA A 1 298 ? -9.367 21.172 15.859 1 82.75 298 ALA A O 1
ATOM 2240 N N . PRO A 1 299 ? -7.988 20.281 14.305 1 75.81 299 PRO A N 1
ATOM 2241 C CA . PRO A 1 299 ? -6.895 21.109 14.82 1 75.81 299 PRO A CA 1
ATOM 2242 C C . PRO A 1 299 ? -7.156 22.594 14.664 1 75.81 299 PRO A C 1
ATOM 2244 O O . PRO A 1 299 ? -6.766 23.391 15.523 1 75.81 299 PRO A O 1
ATOM 2247 N N . VAL A 1 300 ? -7.844 22.969 13.609 1 80.06 300 VAL A N 1
ATOM 2248 C CA . VAL A 1 300 ? -8.18 24.359 13.344 1 80.06 300 VAL A CA 1
ATOM 2249 C C . VAL A 1 300 ? -9.195 24.859 14.375 1 80.06 300 VAL A C 1
ATOM 2251 O O . VAL A 1 300 ? -9.086 25.969 14.883 1 80.06 300 VAL A O 1
ATOM 2254 N N . GLN A 1 301 ? -10.164 24.078 14.68 1 80.75 301 GLN A N 1
ATOM 2255 C CA . GLN A 1 301 ? -11.172 24.438 15.664 1 80.75 301 GLN A CA 1
ATOM 2256 C C . GLN A 1 301 ? -10.555 24.609 17.047 1 80.75 301 GLN A C 1
ATOM 2258 O O . GLN A 1 301 ? -10.938 25.516 17.797 1 80.75 301 GLN A O 1
ATOM 2263 N N . GLU A 1 302 ? -9.688 23.75 17.344 1 80.12 302 GLU A N 1
ATOM 2264 C CA . GLU A 1 302 ? -9.008 23.875 18.625 1 80.12 302 GLU A CA 1
ATOM 2265 C C . GLU A 1 302 ? -8.227 25.188 18.703 1 80.12 302 GLU A C 1
ATOM 2267 O O . GLU A 1 302 ? -8.266 25.875 19.734 1 80.12 302 GLU A O 1
ATOM 2272 N N . LEU A 1 303 ? -7.574 25.516 17.625 1 77.56 303 LEU A N 1
ATOM 2273 C CA . LEU A 1 303 ? -6.832 26.766 17.578 1 77.56 303 LEU A CA 1
ATOM 2274 C C . LEU A 1 303 ? -7.773 27.953 17.703 1 77.56 303 LEU A C 1
ATOM 2276 O O . LEU A 1 303 ? -7.477 28.922 18.422 1 77.56 303 LEU A O 1
ATOM 2280 N N . THR A 1 304 ? -8.844 27.922 16.984 1 80.06 304 THR A N 1
ATOM 2281 C CA . THR A 1 304 ? -9.844 28.984 17.062 1 80.06 304 THR A CA 1
ATOM 2282 C C . THR A 1 304 ? -10.359 29.141 18.484 1 80.06 304 THR A C 1
ATOM 2284 O O . THR A 1 304 ? -10.539 30.266 18.969 1 80.06 304 THR A O 1
ATOM 2287 N N . GLY A 1 305 ? -10.594 27.984 19.125 1 79.75 305 GLY A N 1
ATOM 2288 C CA . GLY A 1 305 ? -11.016 28.031 20.516 1 79.75 305 GLY A CA 1
ATOM 2289 C C . GLY A 1 305 ? -10.008 28.719 21.422 1 79.75 305 GLY A C 1
ATOM 2290 O O . GLY A 1 305 ? -10.383 29.531 22.281 1 79.75 305 GLY A O 1
ATOM 2291 N N . ILE A 1 306 ? -8.812 28.438 21.25 1 77.19 306 ILE A N 1
ATOM 2292 C CA . ILE A 1 306 ? -7.75 29.031 22.047 1 77.19 306 ILE A CA 1
ATOM 2293 C C . ILE A 1 306 ? -7.676 30.531 21.797 1 77.19 306 ILE A C 1
ATOM 2295 O O . ILE A 1 306 ? -7.637 31.328 22.75 1 77.19 306 ILE A O 1
ATOM 2299 N N . ILE A 1 307 ? -7.715 30.922 20.531 1 77.56 307 ILE A N 1
ATOM 2300 C CA . ILE A 1 307 ? -7.637 32.344 20.156 1 77.56 307 ILE A CA 1
ATOM 2301 C C . ILE A 1 307 ? -8.844 33.094 20.719 1 77.56 307 ILE A C 1
ATOM 2303 O O . ILE A 1 307 ? -8.695 34.188 21.281 1 77.56 307 ILE A O 1
ATOM 2307 N N . THR A 1 308 ? -10 32.5 20.656 1 79.75 308 THR A N 1
ATOM 2308 C CA . THR A 1 308 ? -11.219 33.094 21.156 1 79.75 308 THR A CA 1
ATOM 2309 C C . THR A 1 308 ? -11.164 33.25 22.672 1 79.75 308 THR A C 1
ATOM 2311 O O . THR A 1 308 ? -11.547 34.312 23.219 1 79.75 308 THR A O 1
ATOM 2314 N N . THR A 1 309 ? -10.648 32.312 23.375 1 79.94 309 THR A N 1
ATOM 2315 C CA . THR A 1 309 ? -10.523 32.344 24.828 1 79.94 309 THR A CA 1
ATOM 2316 C C . THR A 1 309 ? -9.547 33.469 25.25 1 79.94 309 THR A C 1
ATOM 2318 O O . THR A 1 309 ? -9.82 34.188 26.203 1 79.94 309 THR A O 1
ATOM 2321 N N . ILE A 1 310 ? -8.508 33.594 24.516 1 74.06 310 ILE A N 1
ATOM 2322 C CA . ILE A 1 310 ? -7.512 34.625 24.812 1 74.06 310 ILE A CA 1
ATOM 2323 C C . ILE A 1 310 ? -8.102 36 24.578 1 74.06 310 ILE A C 1
ATOM 23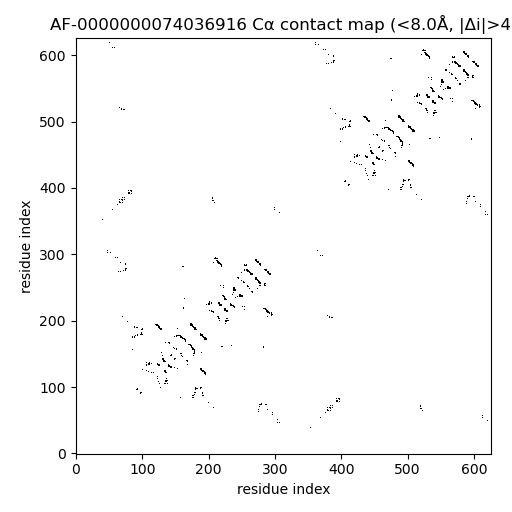25 O O . ILE A 1 310 ? -7.875 36.938 25.359 1 74.06 310 ILE A O 1
ATOM 2329 N N . PHE A 1 311 ? -8.977 36.062 23.594 1 72.88 311 PHE A N 1
ATOM 2330 C CA . PHE A 1 311 ? -9.609 37.344 23.266 1 72.88 311 PHE A CA 1
ATOM 2331 C C . PHE A 1 311 ? -10.648 37.688 24.328 1 72.88 311 PHE A C 1
ATOM 2333 O O . PHE A 1 311 ? -10.844 38.875 24.625 1 72.88 311 PHE A O 1
ATOM 2340 N N . LEU A 1 312 ? -11.219 36.688 24.906 1 71.5 312 LEU A N 1
ATOM 2341 C CA . LEU A 1 312 ? -12.266 36.969 25.875 1 71.5 312 LEU A CA 1
ATOM 2342 C C . LEU A 1 312 ? -11.664 37.25 27.25 1 71.5 312 LEU A C 1
ATOM 2344 O O . LEU A 1 312 ? -12.305 37.906 28.078 1 71.5 312 LEU A O 1
ATOM 2348 N N . LEU A 1 313 ? -10.523 36.75 27.484 1 63.88 313 LEU A N 1
ATOM 2349 C CA . LEU A 1 313 ? -9.852 37.031 28.75 1 63.88 313 LEU A CA 1
ATOM 2350 C C . LEU A 1 313 ? -9.219 38.406 28.734 1 63.88 313 LEU A C 1
ATOM 2352 O O . LEU A 1 313 ? -9.203 39.094 29.75 1 63.88 313 LEU A O 1
ATOM 2356 N N . MET B 1 1 ? 23.625 121.312 56.281 1 25.69 1 MET B N 1
ATOM 2357 C CA . MET B 1 1 ? 22.859 120.938 55.094 1 25.69 1 MET B CA 1
ATOM 2358 C C . MET B 1 1 ? 22.766 119.438 54.938 1 25.69 1 MET B C 1
ATOM 2360 O O . MET B 1 1 ? 23.578 118.812 54.25 1 25.69 1 MET B O 1
ATOM 2364 N N . LYS B 1 2 ? 22.406 118.688 56.031 1 34.03 2 LYS B N 1
ATOM 2365 C CA . LYS B 1 2 ? 22.406 117.25 56.312 1 34.03 2 LYS B CA 1
ATOM 2366 C C . LYS B 1 2 ? 21.281 116.562 55.531 1 34.03 2 LYS B C 1
ATOM 2368 O O . LYS B 1 2 ? 20.094 116.812 55.781 1 34.03 2 LYS B O 1
ATOM 2373 N N . LYS B 1 3 ? 21.562 116.25 54.156 1 35.34 3 LYS B N 1
ATOM 2374 C CA . LYS B 1 3 ? 20.547 115.688 53.281 1 35.34 3 LYS B CA 1
ATOM 2375 C C . LYS B 1 3 ? 20.078 114.375 53.812 1 35.34 3 LYS B C 1
ATOM 2377 O O . LYS B 1 3 ? 20.875 113.562 54.312 1 35.34 3 LYS B O 1
ATOM 2382 N N . LYS B 1 4 ? 18.734 114.25 53.969 1 39.88 4 LYS B N 1
ATOM 2383 C CA . LYS B 1 4 ? 17.75 113.25 54.344 1 39.88 4 LYS B CA 1
ATOM 2384 C C . LYS B 1 4 ? 17.734 112.062 53.312 1 39.88 4 LYS B C 1
ATOM 2386 O O . LYS B 1 4 ? 17.328 112.25 52.188 1 39.88 4 LYS B O 1
ATOM 2391 N N . GLN B 1 5 ? 18.734 111.125 53.312 1 32.34 5 GLN B N 1
AT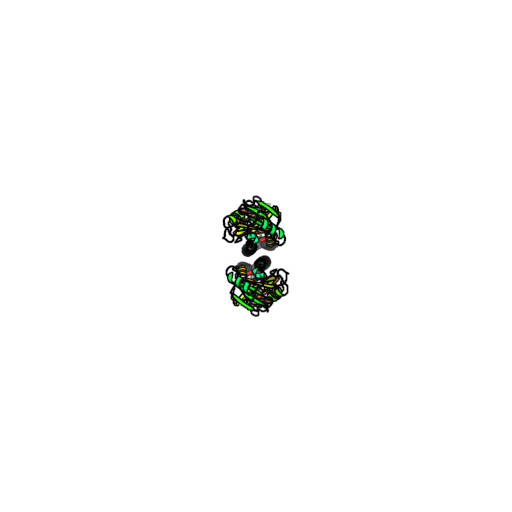OM 2392 C CA . GLN B 1 5 ? 18.766 110 52.375 1 32.34 5 GLN B CA 1
ATOM 2393 C C . GLN B 1 5 ? 17.547 109.125 52.562 1 32.34 5 GLN B C 1
ATOM 2395 O O . GLN B 1 5 ? 17.234 108.688 53.688 1 32.34 5 GLN B O 1
ATOM 2400 N N . LYS B 1 6 ? 16.594 109.062 51.562 1 42.19 6 LYS B N 1
ATOM 2401 C CA . LYS B 1 6 ? 15.336 108.312 51.5 1 42.19 6 LYS B CA 1
ATOM 2402 C C . LYS B 1 6 ? 15.578 106.812 51.469 1 42.19 6 LYS B C 1
ATOM 2404 O O . LYS B 1 6 ? 16.453 106.312 50.75 1 42.19 6 LYS B O 1
ATOM 2409 N N . PRO B 1 7 ? 15 106.062 52.406 1 37.47 7 PRO B N 1
ATOM 2410 C CA . PRO B 1 7 ? 15.172 104.625 52.5 1 37.47 7 PRO B CA 1
ATOM 2411 C C . PRO B 1 7 ? 14.531 103.875 51.312 1 37.47 7 PRO B C 1
ATOM 2413 O O . PRO B 1 7 ? 13.469 104.25 50.844 1 37.47 7 PRO B O 1
ATOM 2416 N N . GLN B 1 8 ? 15.281 103.312 50.281 1 34.09 8 GLN B N 1
ATOM 2417 C CA . GLN B 1 8 ? 14.883 102.562 49.125 1 34.09 8 GLN B CA 1
ATOM 2418 C C . GLN B 1 8 ? 14.102 101.312 49.531 1 34.09 8 GLN B C 1
ATOM 2420 O O . GLN B 1 8 ? 14.516 100.562 50.438 1 34.09 8 GLN B O 1
ATOM 2425 N N . ASP B 1 9 ? 12.773 101.25 49.312 1 36.81 9 ASP B N 1
ATOM 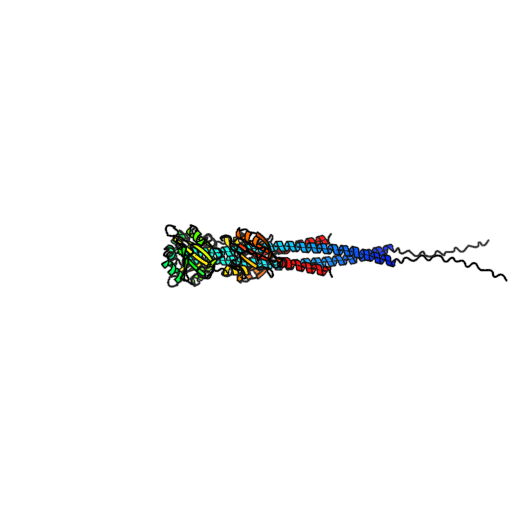2426 C CA . ASP B 1 9 ? 11.781 100.188 49.562 1 36.81 9 ASP B CA 1
ATOM 2427 C C . ASP B 1 9 ? 12.086 98.938 48.75 1 36.81 9 ASP B C 1
ATOM 2429 O O . ASP B 1 9 ? 12.117 99 47.531 1 36.81 9 ASP B O 1
ATOM 2433 N N . GLY B 1 10 ? 12.953 97.938 49.125 1 35.88 10 GLY B N 1
ATOM 2434 C CA . GLY B 1 10 ? 13.414 96.688 48.531 1 35.88 10 GLY B CA 1
ATOM 2435 C C . GLY B 1 10 ? 12.328 95.625 48.438 1 35.88 10 GLY B C 1
ATOM 2436 O O . GLY B 1 10 ? 12.609 94.438 48.344 1 35.88 10 GLY B O 1
ATOM 2437 N N . SER B 1 11 ? 10.992 95.875 48.375 1 39.75 11 SER B N 1
ATOM 2438 C CA . SER B 1 11 ? 10.172 94.688 48.625 1 39.75 11 SER B CA 1
ATOM 2439 C C . SER B 1 11 ? 10.047 93.875 47.344 1 39.75 11 SER B C 1
ATOM 2441 O O . SER B 1 11 ? 9.18 94.125 46.5 1 39.75 11 SER B O 1
ATOM 2443 N N . GLY B 1 12 ? 11.133 93.5 46.594 1 41.72 12 GLY B N 1
ATOM 2444 C CA . GLY B 1 12 ? 10.891 92.688 45.438 1 41.72 12 GLY B CA 1
ATOM 2445 C C . GLY B 1 12 ? 10.438 91.25 45.812 1 41.72 12 GLY B C 1
ATOM 2446 O O . GLY B 1 12 ? 11.148 90.562 46.531 1 41.72 12 GLY B O 1
ATOM 2447 N N . GLY B 1 13 ? 9.156 90.938 45.938 1 42.41 13 GLY B N 1
ATOM 2448 C CA . GLY B 1 13 ? 8.609 89.625 46.25 1 42.41 13 GLY B CA 1
ATOM 2449 C C . GLY B 1 13 ? 8.961 88.562 45.219 1 42.41 13 GLY B C 1
ATOM 2450 O O . GLY B 1 13 ? 9.227 88.875 44.062 1 42.41 13 GLY B O 1
ATOM 2451 N N . PRO B 1 14 ? 9.484 87.438 45.594 1 46.34 14 PRO B N 1
ATOM 2452 C CA . PRO B 1 14 ? 9.953 86.312 44.75 1 46.34 14 PRO B CA 1
ATOM 2453 C C . PRO B 1 14 ? 8.844 85.75 43.875 1 46.34 14 PRO B C 1
ATOM 2455 O O . PRO B 1 14 ? 7.691 85.688 44.312 1 46.34 14 PRO B O 1
ATOM 2458 N N . ARG B 1 15 ? 8.852 85.938 42.5 1 47.75 15 ARG B N 1
ATOM 2459 C CA . ARG B 1 15 ? 7.926 85.312 41.531 1 47.75 15 ARG B CA 1
ATOM 2460 C C . ARG B 1 15 ? 8.016 83.75 41.594 1 47.75 15 ARG B C 1
ATOM 2462 O O . ARG B 1 15 ? 9.109 83.188 41.5 1 47.75 15 ARG B O 1
ATOM 2469 N N . LEU B 1 16 ? 7.035 83.062 42.094 1 47.81 16 LEU B N 1
ATOM 2470 C CA . LEU B 1 16 ? 6.941 81.625 42.094 1 47.81 16 LEU B CA 1
ATOM 2471 C C . LEU B 1 16 ? 6.926 81.062 40.688 1 47.81 16 LEU B C 1
ATOM 2473 O O . LEU B 1 16 ? 6.27 81.625 39.812 1 47.81 16 LEU B O 1
ATOM 2477 N N . PRO B 1 17 ? 7.863 80.188 40.312 1 47.06 17 PRO B N 1
ATOM 2478 C CA . PRO B 1 17 ? 7.918 79.625 38.969 1 47.06 17 PRO B CA 1
ATOM 2479 C C . PRO B 1 17 ? 6.641 78.875 38.594 1 47.06 17 PRO B C 1
ATOM 2481 O O . PRO B 1 17 ? 6.008 78.25 39.469 1 47.06 17 PRO B O 1
ATOM 2484 N N . ARG B 1 18 ? 5.848 79.25 37.594 1 47.16 18 ARG B N 1
ATOM 2485 C CA . ARG B 1 18 ? 4.715 78.562 37.031 1 47.16 18 ARG B CA 1
ATOM 2486 C C . ARG B 1 18 ? 5.141 77.188 36.5 1 47.16 18 ARG B C 1
ATOM 2488 O O . ARG B 1 18 ? 5.945 77.125 35.562 1 47.16 18 ARG B O 1
ATOM 2495 N N . MET B 1 19 ? 5.16 76.188 37.344 1 43.94 19 MET B N 1
ATOM 2496 C CA . MET B 1 19 ? 5.352 74.812 36.875 1 43.94 19 MET B CA 1
ATOM 2497 C C . MET B 1 19 ? 4.402 74.5 35.719 1 43.94 19 MET B C 1
ATOM 2499 O O . MET B 1 19 ? 3.184 74.625 35.875 1 43.94 19 MET B O 1
ATOM 2503 N N . SER B 1 20 ? 4.801 74.625 34.531 1 45.75 20 SER B N 1
ATOM 2504 C CA . SER B 1 20 ? 4.043 74.375 33.312 1 45.75 20 SER B CA 1
ATOM 2505 C C . SER B 1 20 ? 3.51 72.938 33.281 1 45.75 20 SER B C 1
ATOM 2507 O O . SER B 1 20 ? 4.277 72 33.375 1 45.75 20 SER B O 1
ATOM 2509 N N . TRP B 1 21 ? 2.322 72.625 33.688 1 49.72 21 TRP B N 1
ATOM 2510 C CA . TRP B 1 21 ? 1.489 71.438 33.625 1 49.72 21 TRP B CA 1
ATOM 2511 C C . TRP B 1 21 ? 1.644 70.688 32.25 1 49.72 21 TRP B C 1
ATOM 2513 O O . TRP B 1 21 ? 1.164 69.625 32.094 1 49.72 21 TRP B O 1
ATOM 2523 N N . ALA B 1 22 ? 2.078 71.375 31.281 1 53.47 22 ALA B N 1
ATOM 2524 C CA . ALA B 1 22 ? 2.209 70.812 29.953 1 53.47 22 ALA B CA 1
ATOM 2525 C C . ALA B 1 22 ? 3.203 69.625 29.953 1 53.47 22 ALA B C 1
ATOM 2527 O O . ALA B 1 22 ? 3.02 68.688 29.234 1 53.47 22 ALA B O 1
ATOM 2528 N N . GLY B 1 23 ? 4.238 69.75 30.656 1 52.91 23 GLY B N 1
ATOM 2529 C CA . GLY B 1 23 ? 5.234 68.688 30.734 1 52.91 23 GLY B CA 1
ATOM 2530 C C . GLY B 1 23 ? 4.715 67.438 31.422 1 52.91 23 GLY B C 1
ATOM 2531 O O . GLY B 1 23 ? 5.129 66.312 31.062 1 52.91 23 GLY B O 1
ATOM 2532 N N . PHE B 1 24 ? 3.934 67.5 32.406 1 55.59 24 PHE B N 1
ATOM 2533 C CA . PHE B 1 24 ? 3.393 66.375 33.156 1 55.59 24 PHE B CA 1
ATOM 2534 C C . PHE B 1 24 ? 2.404 65.625 32.312 1 55.59 24 PHE B C 1
ATOM 2536 O O . PHE B 1 24 ? 2.383 64.375 32.375 1 55.59 24 PHE B O 1
ATOM 2543 N N . SER B 1 25 ? 1.588 66.25 31.547 1 59.59 25 SER B N 1
ATOM 2544 C CA . SER B 1 25 ? 0.562 65.562 30.75 1 59.59 25 SER B CA 1
ATOM 2545 C C . SER B 1 25 ? 1.182 64.812 29.609 1 59.59 25 SER B C 1
ATOM 2547 O O . SER B 1 25 ? 0.735 63.688 29.297 1 59.59 25 SER B O 1
ATOM 2549 N N . ARG B 1 26 ? 2.234 65.25 28.953 1 63.28 26 ARG B N 1
ATOM 2550 C CA . ARG B 1 26 ? 2.928 64.5 27.922 1 63.28 26 ARG B CA 1
ATOM 2551 C C . ARG B 1 26 ? 3.592 63.25 28.5 1 63.28 26 ARG B C 1
ATOM 2553 O O . ARG B 1 26 ? 3.584 62.188 27.875 1 63.28 26 ARG B O 1
ATOM 2560 N N . SER B 1 27 ? 4.047 63.406 29.719 1 69.06 27 SER B N 1
ATOM 2561 C CA . SER B 1 27 ? 4.703 62.312 30.406 1 69.06 27 SER B CA 1
ATOM 2562 C C . SER B 1 27 ? 3.693 61.25 30.812 1 69.06 27 SER B C 1
ATOM 2564 O O . SER B 1 27 ? 3.951 60.031 30.656 1 69.06 27 SER B O 1
ATOM 2566 N N . LEU B 1 28 ? 2.518 61.594 31.203 1 72.75 28 LEU B N 1
ATOM 2567 C CA . LEU B 1 28 ? 1.5 60.656 31.609 1 72.75 28 LEU B CA 1
ATOM 2568 C C . LEU B 1 28 ? 0.921 59.906 30.406 1 72.75 28 LEU B C 1
ATOM 2570 O O . LEU B 1 28 ? 0.677 58.719 30.469 1 72.75 28 LEU B O 1
ATOM 2574 N N . ARG B 1 29 ? 0.753 60.688 29.344 1 66.56 29 ARG B N 1
ATOM 2575 C CA . ARG B 1 29 ? 0.257 60.094 28.109 1 66.56 29 ARG B CA 1
ATOM 2576 C C . ARG B 1 29 ? 1.246 59.062 27.562 1 66.56 29 ARG B C 1
ATOM 2578 O O . ARG B 1 29 ? 0.854 57.969 27.156 1 66.56 29 ARG B O 1
ATOM 2585 N N . LEU B 1 30 ? 2.5 59.438 27.578 1 75 30 LEU B N 1
ATOM 2586 C CA . LEU B 1 30 ? 3.531 58.531 27.094 1 75 30 LEU B CA 1
ATOM 2587 C C . LEU B 1 30 ? 3.643 57.281 28 1 75 30 LEU B C 1
ATOM 2589 O O . LEU B 1 30 ? 3.811 56.188 27.516 1 75 30 LEU B O 1
ATOM 2593 N N . ARG B 1 31 ? 3.459 57.562 29.281 1 74.75 31 ARG B N 1
ATOM 2594 C CA . ARG B 1 31 ? 3.516 56.438 30.234 1 74.75 31 ARG B CA 1
ATOM 2595 C C . ARG B 1 31 ? 2.34 55.5 30.047 1 74.75 31 ARG B C 1
ATOM 2597 O O . ARG B 1 31 ? 2.504 54.281 30.109 1 74.75 31 ARG B O 1
ATOM 2604 N N . MET B 1 32 ? 1.173 56 29.75 1 73.75 32 MET B N 1
ATOM 2605 C CA . MET B 1 32 ? -0.006 55.188 29.516 1 73.75 32 MET B CA 1
ATOM 2606 C C . MET B 1 32 ? 0.113 54.438 28.203 1 73.75 32 MET B C 1
ATOM 2608 O O . MET B 1 32 ? -0.21 53.25 28.125 1 73.75 32 MET B O 1
ATOM 2612 N N . VAL B 1 33 ? 0.561 55.156 27.188 1 71.19 33 VAL B N 1
ATOM 2613 C CA . VAL B 1 33 ? 0.719 54.531 25.875 1 71.19 33 VAL B CA 1
ATOM 2614 C C . VAL B 1 33 ? 1.744 53.406 25.953 1 71.19 33 VAL B C 1
ATOM 2616 O O . VAL B 1 33 ? 1.538 52.312 25.391 1 71.19 33 VAL B O 1
ATOM 2619 N N . VAL B 1 34 ? 2.801 53.625 26.734 1 75.69 34 VAL B N 1
ATOM 2620 C CA . VAL B 1 34 ? 3.855 52.625 26.875 1 75.69 34 VAL B CA 1
ATOM 2621 C C . VAL B 1 34 ? 3.346 51.438 27.688 1 75.69 34 VAL B C 1
ATOM 2623 O O . VAL B 1 34 ? 3.625 50.281 27.359 1 75.69 34 VAL B O 1
ATOM 2626 N N . LEU B 1 35 ? 2.566 51.75 28.688 1 75.31 35 LEU B N 1
ATOM 2627 C CA . LEU B 1 35 ? 2.051 50.656 29.531 1 75.31 35 LEU B CA 1
ATOM 2628 C C . LEU B 1 35 ? 0.994 49.844 28.781 1 75.31 35 LEU B C 1
ATOM 2630 O O . LEU B 1 35 ? 1.052 48.625 28.766 1 75.31 35 LEU B O 1
ATOM 2634 N N . PHE B 1 36 ? 0.074 50.594 28.156 1 71.88 36 PHE B N 1
ATOM 2635 C CA . PHE B 1 36 ? -0.985 49.906 27.453 1 71.88 36 PHE B CA 1
ATOM 2636 C C . PHE B 1 36 ? -0.446 49.25 26.172 1 71.88 36 PHE B C 1
ATOM 2638 O O . PHE B 1 36 ? -0.825 48.125 25.828 1 71.88 36 PHE B O 1
ATOM 2645 N N . GLY B 1 37 ? 0.417 50 25.531 1 72.75 37 GLY B N 1
ATOM 2646 C CA . GLY B 1 37 ? 1.053 49.469 24.328 1 72.75 37 GLY B CA 1
ATOM 2647 C C . GLY B 1 37 ? 1.959 48.281 24.625 1 72.75 37 GLY B C 1
ATOM 2648 O O . GLY B 1 37 ? 1.932 47.281 23.906 1 72.75 37 GLY B O 1
ATOM 2649 N N . GLY B 1 38 ? 2.705 48.438 25.797 1 76.12 38 GLY B N 1
ATOM 2650 C CA . GLY B 1 38 ? 3.58 47.344 26.203 1 76.12 38 GLY B CA 1
ATOM 2651 C C . GLY B 1 38 ? 2.826 46.094 26.578 1 76.12 38 GLY B C 1
ATOM 2652 O O . GLY B 1 38 ? 3.223 44.969 26.188 1 76.12 38 GLY B O 1
ATOM 2653 N N . THR B 1 39 ? 1.681 46.219 27.297 1 75.88 39 THR B N 1
ATOM 2654 C CA . THR B 1 39 ? 0.852 45.062 27.672 1 75.88 39 THR B CA 1
ATOM 2655 C C . THR B 1 39 ? 0.226 44.438 26.438 1 75.88 39 THR B C 1
ATOM 2657 O O . THR B 1 39 ? 0.158 43.219 26.344 1 75.88 39 THR B O 1
ATOM 2660 N N . ALA B 1 40 ? -0.179 45.281 25.453 1 72.69 40 ALA B N 1
ATOM 2661 C CA . ALA B 1 40 ? -0.77 44.781 24.219 1 72.69 40 ALA B CA 1
ATOM 2662 C C . ALA B 1 40 ? 0.248 43.969 23.422 1 72.69 40 ALA B C 1
ATOM 2664 O O . ALA B 1 40 ? -0.071 42.875 22.906 1 72.69 40 ALA B O 1
ATOM 2665 N N . VAL B 1 41 ? 1.458 44.469 23.406 1 75.19 41 VAL B N 1
ATOM 2666 C CA . VAL B 1 41 ? 2.518 43.781 22.672 1 75.19 41 VAL B CA 1
ATOM 2667 C C . VAL B 1 41 ? 2.846 42.469 23.359 1 75.19 41 VAL B C 1
ATOM 2669 O O . VAL B 1 41 ? 3 41.438 22.688 1 75.19 41 VAL B O 1
ATOM 2672 N N . LEU B 1 42 ? 2.852 42.469 24.672 1 79.25 42 LEU B N 1
ATOM 2673 C CA . LEU B 1 42 ? 3.148 41.25 25.422 1 79.25 42 LEU B CA 1
ATOM 2674 C C . LEU B 1 42 ? 2.057 40.219 25.219 1 79.25 42 LEU B C 1
ATOM 2676 O O . LEU B 1 42 ? 2.352 39.031 25.047 1 79.25 42 LEU B O 1
ATOM 2680 N N . LEU B 1 43 ? 0.818 40.656 25.188 1 74.25 43 LEU B N 1
ATOM 2681 C CA . LEU B 1 43 ? -0.304 39.75 24.969 1 74.25 43 LEU B CA 1
ATOM 2682 C C . LEU B 1 43 ? -0.277 39.156 23.562 1 74.25 43 LEU B C 1
ATOM 2684 O O . LEU B 1 43 ? -0.54 37.969 23.359 1 74.25 43 LEU B O 1
ATOM 2688 N N . PHE B 1 44 ? 0.13 39.969 22.594 1 73.88 44 PHE B N 1
ATOM 2689 C CA . PHE B 1 44 ? 0.188 39.531 21.203 1 73.88 44 PHE B CA 1
ATOM 2690 C C . PHE B 1 44 ? 1.301 38.531 21 1 73.88 44 PHE B C 1
ATOM 2692 O O . PHE B 1 44 ? 1.116 37.531 20.312 1 73.88 44 PHE B O 1
ATOM 2699 N N . VAL B 1 45 ? 2.35 38.781 21.656 1 78.25 45 VAL B N 1
ATOM 2700 C CA . VAL B 1 45 ? 3.484 37.875 21.547 1 78.25 45 VAL B CA 1
ATOM 2701 C C . VAL B 1 45 ? 3.145 36.531 22.219 1 78.25 45 VAL B C 1
ATOM 2703 O O . VAL B 1 45 ? 3.457 35.469 21.688 1 78.25 45 VAL B O 1
ATOM 2706 N N . ALA B 1 46 ? 2.449 36.625 23.297 1 80.25 46 ALA B N 1
ATOM 2707 C CA . ALA B 1 46 ? 2.07 35.406 24.016 1 80.25 46 ALA B CA 1
ATOM 2708 C C . ALA B 1 46 ? 1.08 34.562 23.219 1 80.25 46 ALA B C 1
ATOM 2710 O O . ALA B 1 46 ? 1.229 33.344 23.109 1 80.25 46 ALA B O 1
ATOM 2711 N N . VAL B 1 47 ? 0.131 35.25 22.594 1 75.81 47 VAL B N 1
ATOM 2712 C CA . VAL B 1 47 ? -0.869 34.562 21.781 1 75.81 47 VAL B CA 1
ATOM 2713 C C . VAL B 1 47 ? -0.215 33.969 20.531 1 75.81 47 VAL B C 1
ATOM 2715 O O . VAL B 1 47 ? -0.508 32.844 20.141 1 75.81 47 VAL B O 1
ATOM 2718 N N . GLY B 1 48 ? 0.634 34.75 19.922 1 77.56 48 GLY B N 1
ATOM 2719 C CA . GLY B 1 48 ? 1.366 34.281 18.766 1 77.56 48 GLY B CA 1
ATOM 2720 C C . GLY B 1 48 ? 2.191 33.031 19.047 1 77.56 48 GLY B C 1
ATOM 2721 O O . GLY B 1 48 ? 2.137 32.062 18.297 1 77.56 48 GLY B O 1
ATOM 2722 N N . ALA B 1 49 ? 2.857 33.094 20.188 1 82.88 49 ALA B N 1
ATOM 2723 C CA . ALA B 1 49 ? 3.688 31.953 20.578 1 82.88 49 ALA B CA 1
ATOM 2724 C C . ALA B 1 49 ? 2.834 30.719 20.859 1 82.88 49 ALA B C 1
ATOM 2726 O O . ALA B 1 49 ? 3.195 29.609 20.469 1 82.88 49 ALA B O 1
ATOM 2727 N N . LEU B 1 50 ? 1.746 30.922 21.5 1 81 50 LEU B N 1
ATOM 2728 C CA . LEU B 1 50 ? 0.83 29.828 21.797 1 81 50 LEU B CA 1
ATOM 2729 C C . LEU B 1 50 ? 0.267 29.234 20.516 1 81 50 LEU B C 1
ATOM 2731 O O . LEU B 1 50 ? 0.164 28 20.406 1 81 50 LEU B O 1
ATOM 2735 N N . LEU B 1 51 ? 0.012 30.062 19.578 1 76.44 51 LEU B N 1
ATOM 2736 C CA . LEU B 1 51 ? -0.557 29.625 18.312 1 76.44 51 LEU B CA 1
ATOM 2737 C C . LEU B 1 51 ? 0.459 28.797 17.516 1 76.44 51 LEU B C 1
ATOM 2739 O O . LEU B 1 51 ? 0.13 27.734 16.984 1 76.44 51 LEU B O 1
ATOM 2743 N N . VAL B 1 52 ? 1.613 29.297 17.484 1 80.81 52 VAL B N 1
ATOM 2744 C CA . VAL B 1 52 ? 2.678 28.594 16.766 1 80.81 52 VAL B CA 1
ATOM 2745 C C . VAL B 1 52 ? 2.934 27.25 17.422 1 80.81 52 VAL B C 1
ATOM 2747 O O . VAL B 1 52 ? 3.074 26.234 16.719 1 80.81 52 VAL B O 1
ATOM 2750 N N . TRP B 1 53 ? 2.941 27.266 18.703 1 84.06 53 TRP B N 1
ATOM 2751 C CA . TRP B 1 53 ? 3.164 26.031 19.453 1 84.06 53 TRP B CA 1
ATOM 2752 C C . TRP B 1 53 ? 2.055 25.016 19.172 1 84.06 53 TRP B C 1
ATOM 2754 O O . TRP B 1 53 ? 2.324 23.828 18.938 1 84.06 53 TRP B O 1
ATOM 2764 N N . ARG B 1 54 ? 0.896 25.391 19.141 1 77.62 54 ARG B N 1
ATOM 2765 C CA . ARG B 1 54 ? -0.248 24.516 18.953 1 77.62 54 ARG B CA 1
ATOM 2766 C C . ARG B 1 54 ? -0.281 23.969 17.516 1 77.62 54 ARG B C 1
ATOM 2768 O O . ARG B 1 54 ? -0.519 22.781 17.312 1 77.62 54 ARG B O 1
ATOM 2775 N N . VAL B 1 55 ? -0.042 24.797 16.578 1 78.38 55 VAL B N 1
ATOM 2776 C CA . VAL B 1 55 ? -0.041 24.375 15.188 1 78.38 55 VAL B CA 1
ATOM 2777 C C . VAL B 1 55 ? 1.071 23.344 14.961 1 78.38 55 VAL B C 1
ATOM 2779 O O . VAL B 1 55 ? 0.875 22.359 14.266 1 78.38 55 VAL B O 1
ATOM 2782 N N . SER B 1 56 ? 2.152 23.641 15.57 1 83.31 56 SER B N 1
ATOM 2783 C CA . SER B 1 56 ? 3.281 22.719 15.445 1 83.31 56 SER B CA 1
ATOM 2784 C C . SER B 1 56 ? 2.943 21.344 16.016 1 83.31 56 SER B C 1
ATOM 2786 O O . SER B 1 56 ? 3.262 20.328 15.398 1 83.31 56 SER B O 1
ATOM 2788 N N . THR B 1 57 ? 2.283 21.312 17.109 1 81.94 57 THR B N 1
ATOM 2789 C CA . THR B 1 57 ? 1.952 20.047 17.766 1 81.94 57 THR B CA 1
ATOM 2790 C C . THR B 1 57 ? 0.903 19.281 16.953 1 81.94 57 THR B C 1
ATOM 2792 O O . THR B 1 57 ? 1.021 18.078 16.781 1 81.94 57 THR B O 1
ATOM 2795 N N . VAL B 1 58 ? -0.045 19.984 16.5 1 77.56 58 VAL B N 1
ATOM 2796 C CA . VAL B 1 58 ? -1.113 19.359 15.719 1 77.56 58 VAL B CA 1
ATOM 2797 C C . VAL B 1 58 ? -0.556 18.828 14.398 1 77.56 58 VAL B C 1
ATOM 2799 O O . VAL B 1 58 ? -0.884 17.719 13.984 1 77.56 58 VAL B O 1
ATOM 2802 N N . GLN B 1 59 ? 0.201 19.656 13.734 1 82.56 59 GLN B N 1
ATOM 2803 C CA . GLN B 1 59 ? 0.802 19.266 12.469 1 82.56 59 GLN B CA 1
ATOM 2804 C C . GLN B 1 59 ? 1.635 17.984 12.633 1 82.56 59 GLN B C 1
ATOM 2806 O O . GLN B 1 59 ? 1.529 17.062 11.82 1 82.56 59 GLN B O 1
ATOM 2811 N N . ARG B 1 60 ? 2.381 17.906 13.664 1 85.56 60 ARG B N 1
ATOM 2812 C CA . ARG B 1 60 ? 3.219 16.734 13.906 1 85.56 60 ARG B CA 1
ATOM 2813 C C . ARG B 1 60 ? 2.369 15.492 14.141 1 85.56 60 ARG B C 1
ATOM 2815 O O . ARG B 1 60 ? 2.666 14.422 13.609 1 85.56 60 ARG B O 1
ATOM 2822 N N . GLY B 1 61 ? 1.353 15.625 14.945 1 85.88 61 GLY B N 1
ATOM 2823 C CA . GLY B 1 61 ? 0.475 14.492 15.219 1 85.88 61 GLY B CA 1
ATOM 2824 C C . GLY B 1 61 ? -0.194 13.945 13.977 1 85.88 61 GLY B C 1
ATOM 2825 O O . GLY B 1 61 ? -0.222 12.734 13.766 1 85.88 61 GLY B O 1
ATOM 2826 N N . THR B 1 62 ? -0.662 14.844 13.148 1 87.25 62 THR B N 1
ATOM 2827 C CA . THR B 1 62 ? -1.34 14.445 11.922 1 87.25 62 THR B CA 1
ATOM 2828 C C . THR B 1 62 ? -0.363 13.781 10.953 1 87.25 62 THR B C 1
ATOM 2830 O O . THR B 1 62 ? -0.662 12.727 10.391 1 87.25 62 THR B O 1
ATOM 2833 N N . VAL B 1 63 ? 0.782 14.383 10.75 1 89.62 63 VAL B N 1
ATOM 2834 C CA . VAL B 1 63 ? 1.771 13.859 9.812 1 89.62 63 VAL B CA 1
ATOM 2835 C C . VAL B 1 63 ? 2.266 12.492 10.281 1 89.62 63 VAL B C 1
ATOM 2837 O O . VAL B 1 63 ? 2.41 11.57 9.484 1 89.62 63 VAL B O 1
ATOM 2840 N N . MET B 1 64 ? 2.443 12.367 11.562 1 90.69 64 MET B N 1
ATOM 2841 C CA . MET B 1 64 ? 2.922 11.094 12.094 1 90.69 64 MET B CA 1
ATOM 2842 C C . MET B 1 64 ? 1.893 9.992 11.867 1 90.69 64 MET B C 1
ATOM 2844 O O . MET B 1 64 ? 2.246 8.875 11.492 1 90.69 64 MET B O 1
ATOM 2848 N N . GLU B 1 65 ? 0.694 10.289 12.109 1 90.38 65 GLU B N 1
ATOM 2849 C CA . GLU B 1 65 ? -0.368 9.305 11.906 1 90.38 65 GLU B CA 1
ATOM 2850 C C . GLU B 1 65 ? -0.464 8.891 10.438 1 90.38 65 GLU B C 1
ATOM 2852 O O . GLU B 1 65 ? -0.496 7.699 10.125 1 90.38 65 GLU B O 1
ATOM 2857 N N . MET B 1 66 ? -0.463 9.82 9.578 1 93.5 66 MET B N 1
ATOM 2858 C CA . MET B 1 66 ? -0.644 9.539 8.156 1 93.5 66 MET B CA 1
ATOM 2859 C C . MET B 1 66 ? 0.617 8.914 7.562 1 93.5 66 MET B C 1
ATOM 2861 O O . MET B 1 66 ? 0.536 8.016 6.723 1 93.5 66 MET B O 1
ATOM 2865 N N . ALA B 1 67 ? 1.746 9.398 7.973 1 95.5 67 ALA B N 1
ATOM 2866 C CA . ALA B 1 67 ? 2.988 8.766 7.543 1 95.5 67 ALA B CA 1
ATOM 2867 C C . ALA B 1 67 ? 3.039 7.305 7.988 1 95.5 67 ALA B C 1
ATOM 2869 O O . ALA B 1 67 ? 3.512 6.441 7.246 1 95.5 67 ALA B O 1
ATOM 2870 N N . GLY B 1 68 ? 2.568 7.066 9.234 1 95.62 68 GLY B N 1
ATOM 2871 C CA . GLY B 1 68 ? 2.457 5.691 9.703 1 95.62 68 GLY B CA 1
ATOM 2872 C C . GLY B 1 68 ? 1.585 4.828 8.812 1 95.62 68 GLY B C 1
ATOM 2873 O O . GLY B 1 68 ? 1.934 3.682 8.516 1 95.62 68 GLY B O 1
ATOM 2874 N N . GLN B 1 69 ? 0.495 5.34 8.352 1 95.44 69 GLN B N 1
ATOM 2875 C CA . GLN B 1 69 ? -0.397 4.602 7.461 1 95.44 69 GLN B CA 1
ATOM 2876 C C . GLN B 1 69 ? 0.263 4.34 6.113 1 95.44 69 GLN B C 1
ATOM 2878 O O . GLN B 1 69 ? 0.077 3.273 5.52 1 95.44 69 GLN B O 1
ATOM 2883 N N . ILE B 1 70 ? 0.979 5.324 5.605 1 96.56 70 ILE B N 1
ATOM 2884 C CA . ILE B 1 70 ? 1.676 5.156 4.336 1 96.56 70 ILE B CA 1
ATOM 2885 C C . ILE B 1 70 ? 2.691 4.023 4.449 1 96.56 70 ILE B C 1
ATOM 2887 O O . ILE B 1 70 ? 2.736 3.133 3.596 1 96.56 70 ILE B O 1
ATOM 2891 N N . VAL B 1 71 ? 3.463 4.055 5.516 1 97.38 71 VAL B N 1
ATOM 2892 C CA . VAL B 1 71 ? 4.492 3.041 5.719 1 97.38 71 VAL B CA 1
ATOM 2893 C C . VAL B 1 71 ? 3.842 1.667 5.867 1 97.38 71 VAL B C 1
ATOM 2895 O O . VAL B 1 71 ? 4.324 0.68 5.305 1 97.38 71 VAL B O 1
ATOM 2898 N N . ASP B 1 72 ? 2.766 1.564 6.562 1 96.31 72 ASP B N 1
ATOM 2899 C CA . ASP B 1 72 ? 2.053 0.301 6.727 1 96.31 72 ASP B CA 1
ATOM 2900 C C . ASP B 1 72 ? 1.508 -0.201 5.391 1 96.31 72 ASP B C 1
ATOM 2902 O O . ASP B 1 72 ? 1.589 -1.395 5.094 1 96.31 72 ASP B O 1
ATOM 2906 N N . ALA B 1 73 ? 0.92 0.699 4.656 1 95.81 73 ALA B N 1
ATOM 2907 C CA . ALA B 1 73 ? 0.373 0.325 3.355 1 95.81 73 ALA B CA 1
ATOM 2908 C C . ALA B 1 73 ? 1.473 -0.171 2.42 1 95.81 73 ALA B C 1
ATOM 2910 O O . ALA B 1 73 ? 1.295 -1.168 1.717 1 95.81 73 ALA B O 1
ATOM 2911 N N . ARG B 1 74 ? 2.545 0.524 2.432 1 97.62 74 ARG B N 1
ATOM 2912 C CA . ARG B 1 74 ? 3.658 0.132 1.574 1 97.62 74 ARG B CA 1
ATOM 2913 C C . ARG B 1 74 ? 4.277 -1.18 2.047 1 97.62 74 ARG B C 1
ATOM 2915 O O . ARG B 1 74 ? 4.691 -2.006 1.23 1 97.62 74 ARG B O 1
ATOM 2922 N N . SER B 1 75 ? 4.395 -1.357 3.359 1 97.75 75 SER B N 1
ATOM 2923 C CA . SER B 1 75 ? 4.844 -2.641 3.887 1 97.75 75 SER B CA 1
ATOM 2924 C C . SER B 1 75 ? 3.943 -3.777 3.422 1 97.75 75 SER B C 1
ATOM 2926 O O . SER B 1 75 ? 4.426 -4.848 3.049 1 97.75 75 SER B O 1
ATOM 2928 N N . ALA B 1 76 ? 2.668 -3.561 3.457 1 96.19 76 ALA B N 1
ATOM 2929 C CA . ALA B 1 76 ? 1.713 -4.57 3.008 1 96.19 76 ALA B CA 1
ATOM 2930 C C . ALA B 1 76 ? 1.85 -4.828 1.511 1 96.19 76 ALA B C 1
ATOM 2932 O O . ALA B 1 76 ? 1.695 -5.961 1.053 1 96.19 76 ALA B O 1
ATOM 2933 N N . GLU B 1 77 ? 2.08 -3.781 0.774 1 95.62 77 GLU B N 1
ATOM 2934 C CA . GLU B 1 77 ? 2.318 -3.939 -0.658 1 95.62 77 GLU B CA 1
ATOM 2935 C C . GLU B 1 77 ? 3.525 -4.836 -0.92 1 95.62 77 GLU B C 1
ATOM 2937 O O . GLU B 1 77 ? 3.463 -5.742 -1.755 1 95.62 77 GLU B O 1
ATOM 2942 N N . VAL B 1 78 ? 4.617 -4.621 -0.231 1 97.69 78 VAL B N 1
ATOM 2943 C CA . VAL B 1 78 ? 5.824 -5.422 -0.411 1 97.69 78 VAL B CA 1
ATOM 2944 C C . VAL B 1 78 ? 5.555 -6.863 0.015 1 97.69 78 VAL B C 1
ATOM 2946 O O . VAL B 1 78 ? 6.051 -7.805 -0.608 1 97.69 78 VAL B O 1
ATOM 2949 N N . ARG B 1 79 ? 4.828 -7.008 1.118 1 96.69 79 ARG B N 1
ATOM 2950 C CA . ARG B 1 79 ? 4.457 -8.352 1.549 1 96.69 79 ARG B CA 1
ATOM 2951 C C . ARG B 1 79 ? 3.742 -9.109 0.433 1 96.69 79 ARG B C 1
ATOM 2953 O O . ARG B 1 79 ? 4.066 -10.258 0.15 1 96.69 79 ARG B O 1
ATOM 2960 N N . ARG B 1 80 ? 2.789 -8.43 -0.167 1 93.31 80 ARG B N 1
ATOM 2961 C CA . ARG B 1 80 ? 2.045 -9.062 -1.25 1 93.31 80 ARG B CA 1
ATOM 2962 C C . ARG B 1 80 ? 2.951 -9.352 -2.443 1 93.31 80 ARG B C 1
ATOM 2964 O O . ARG B 1 80 ? 2.799 -10.375 -3.111 1 93.31 80 ARG B O 1
ATOM 2971 N N . TRP B 1 81 ? 3.82 -8.469 -2.73 1 95.19 81 TRP B N 1
ATOM 2972 C CA . TRP B 1 81 ? 4.812 -8.641 -3.785 1 95.19 81 TRP B CA 1
ATOM 2973 C C . TRP B 1 81 ? 5.672 -9.875 -3.527 1 95.19 81 TRP B C 1
ATOM 2975 O O . TRP B 1 81 ? 5.855 -10.703 -4.422 1 95.19 81 TRP B O 1
ATOM 2985 N N . LEU B 1 82 ? 6.133 -10.047 -2.314 1 95.94 82 LEU B N 1
ATOM 2986 C CA . LEU B 1 82 ? 6.926 -11.211 -1.92 1 95.94 82 LEU B CA 1
ATOM 2987 C C . LEU B 1 82 ? 6.113 -12.492 -2.039 1 95.94 82 LEU B C 1
ATOM 2989 O O . LEU B 1 82 ? 6.59 -13.484 -2.6 1 95.94 82 LEU B O 1
ATOM 2993 N N . GLU B 1 83 ? 4.957 -12.438 -1.506 1 93.38 83 GLU B N 1
ATOM 2994 C CA . GLU B 1 83 ? 4.09 -13.609 -1.544 1 93.38 83 GLU B CA 1
ATOM 2995 C C . GLU B 1 83 ? 3.83 -14.055 -2.979 1 93.38 83 GLU B C 1
ATOM 2997 O O . GLU B 1 83 ? 3.785 -15.258 -3.262 1 93.38 83 GLU B O 1
ATOM 3002 N N . GLY B 1 84 ? 3.676 -13.031 -3.82 1 90.62 84 GLY B N 1
ATOM 3003 C CA . GLY B 1 84 ? 3.498 -13.352 -5.227 1 90.62 84 GLY B CA 1
ATOM 3004 C C . GLY B 1 84 ? 4.66 -14.133 -5.812 1 90.62 84 GLY B C 1
ATOM 3005 O O . GLY B 1 84 ? 4.461 -15.133 -6.496 1 90.62 84 GLY B O 1
ATOM 3006 N N . HIS B 1 85 ? 5.809 -13.766 -5.504 1 94.38 85 HIS B N 1
ATOM 3007 C CA . HIS B 1 85 ? 6.996 -14.43 -6.027 1 94.38 85 HIS B CA 1
ATOM 3008 C C . HIS B 1 85 ? 7.176 -15.805 -5.391 1 94.38 85 HIS B C 1
ATOM 3010 O O . HIS B 1 85 ? 7.555 -16.766 -6.066 1 94.38 85 HIS B O 1
ATOM 3016 N N . VAL B 1 86 ? 6.953 -15.938 -4.113 1 94.12 86 VAL B N 1
ATOM 3017 C CA . VAL B 1 86 ? 7.062 -17.219 -3.426 1 94.12 86 VAL B CA 1
ATOM 3018 C C . VAL B 1 86 ? 6.09 -18.219 -4.043 1 94.12 86 VAL B C 1
ATOM 3020 O O . VAL B 1 86 ? 6.457 -19.375 -4.316 1 94.12 86 VAL B O 1
ATOM 3023 N N . GLN B 1 87 ? 4.93 -17.781 -4.273 1 88.44 87 GLN B N 1
ATOM 3024 C CA . GLN B 1 87 ? 3.916 -18.672 -4.832 1 88.44 87 GLN B CA 1
ATOM 3025 C C . GLN B 1 87 ? 4.277 -19.094 -6.254 1 88.44 87 GLN B C 1
ATOM 3027 O O . GLN B 1 87 ? 4.016 -20.234 -6.652 1 88.44 87 GLN B O 1
ATOM 3032 N N . GLU B 1 88 ? 4.828 -18.156 -6.992 1 88.69 88 GLU B N 1
ATOM 3033 C CA . GLU B 1 88 ? 5.25 -18.5 -8.352 1 88.69 88 GLU B CA 1
ATOM 3034 C C . GLU B 1 88 ? 6.328 -19.578 -8.344 1 88.69 88 GLU B C 1
ATOM 3036 O O . GLU B 1 88 ? 6.25 -20.547 -9.102 1 88.69 88 GLU B O 1
ATOM 3041 N N . VAL B 1 89 ? 7.285 -19.453 -7.516 1 94.06 89 VAL B N 1
ATOM 3042 C CA . VAL B 1 89 ? 8.367 -20.422 -7.418 1 94.06 89 VAL B CA 1
ATOM 3043 C C . VAL B 1 89 ? 7.828 -21.75 -6.891 1 94.06 89 VAL B C 1
ATOM 3045 O O . VAL B 1 89 ? 8.211 -22.828 -7.367 1 94.06 89 VAL B O 1
ATOM 3048 N N . ARG B 1 90 ? 6.984 -21.656 -5.918 1 91 90 ARG B N 1
ATOM 3049 C CA . ARG B 1 90 ? 6.348 -22.875 -5.402 1 91 90 ARG B CA 1
ATOM 3050 C C . ARG B 1 90 ? 5.633 -23.625 -6.512 1 91 90 ARG B C 1
ATOM 3052 O O . ARG B 1 90 ? 5.766 -24.844 -6.625 1 91 90 ARG B O 1
ATOM 3059 N N . GLY B 1 91 ? 4.879 -22.922 -7.289 1 84.44 91 GLY B N 1
ATOM 3060 C CA . GLY B 1 91 ? 4.191 -23.547 -8.414 1 84.44 91 GLY B CA 1
ATOM 3061 C C . GLY B 1 91 ? 5.129 -24.266 -9.367 1 84.44 91 GLY B C 1
ATOM 3062 O O . GLY B 1 91 ? 4.852 -25.375 -9.805 1 84.44 91 GLY B O 1
ATOM 3063 N N . MET B 1 92 ? 6.23 -23.688 -9.648 1 89.62 92 MET B N 1
ATOM 3064 C CA . MET B 1 92 ? 7.203 -24.266 -10.57 1 89.62 92 MET B CA 1
ATOM 3065 C C . MET B 1 92 ? 7.91 -25.453 -9.93 1 89.62 92 MET B C 1
ATOM 3067 O O . MET B 1 92 ? 8.242 -26.422 -10.617 1 89.62 92 MET B O 1
ATOM 3071 N N . SER B 1 93 ? 8.125 -25.391 -8.641 1 92.75 93 SER B N 1
ATOM 3072 C CA . SER B 1 93 ? 8.852 -26.438 -7.938 1 92.75 93 SER B CA 1
ATOM 3073 C C . SER B 1 93 ? 8.07 -27.75 -7.945 1 92.75 93 SER B C 1
ATOM 3075 O O . SER B 1 93 ? 8.633 -28.812 -7.691 1 92.75 93 SER B O 1
ATOM 3077 N N . SER B 1 94 ? 6.797 -27.688 -8.234 1 84.5 94 SER B N 1
ATOM 3078 C CA . SER B 1 94 ? 5.934 -28.859 -8.195 1 84.5 94 SER B CA 1
ATOM 3079 C C . SER B 1 94 ? 5.82 -29.516 -9.57 1 84.5 94 SER B C 1
ATOM 3081 O O . SER B 1 94 ? 5.18 -30.562 -9.719 1 84.5 94 SER B O 1
ATOM 3083 N N . LEU B 1 95 ? 6.484 -28.969 -10.539 1 83.44 95 LEU B N 1
ATOM 3084 C CA . LEU B 1 95 ? 6.461 -29.547 -11.875 1 83.44 95 LEU B CA 1
ATOM 3085 C C . LEU B 1 95 ? 7.254 -30.844 -11.922 1 83.44 95 LEU B C 1
ATOM 3087 O O . LEU B 1 95 ? 8.305 -30.953 -11.281 1 83.44 95 LEU B O 1
ATOM 3091 N N . ASN B 1 96 ? 6.812 -31.781 -12.695 1 85 96 ASN B N 1
ATOM 3092 C CA . ASN B 1 96 ? 7.441 -33.094 -12.766 1 85 96 ASN B CA 1
ATOM 3093 C C . ASN B 1 96 ? 8.906 -33 -13.18 1 85 96 ASN B C 1
ATOM 3095 O O . ASN B 1 96 ? 9.766 -33.656 -12.609 1 85 96 ASN B O 1
ATOM 3099 N N . VAL B 1 97 ? 9.156 -32.094 -14.18 1 88.12 97 VAL B N 1
ATOM 3100 C CA . VAL B 1 97 ? 10.516 -31.969 -14.688 1 88.12 97 VAL B CA 1
ATOM 3101 C C . VAL B 1 97 ? 11.438 -31.469 -13.578 1 88.12 97 VAL B C 1
ATOM 3103 O O . VAL B 1 97 ? 12.617 -31.828 -13.531 1 88.12 97 VAL B O 1
ATOM 3106 N N . ILE B 1 98 ? 10.906 -30.734 -12.641 1 92.88 98 ILE B N 1
ATOM 3107 C CA . ILE B 1 98 ? 11.695 -30.172 -11.547 1 92.88 98 ILE B CA 1
ATOM 3108 C C . ILE B 1 98 ? 11.805 -31.188 -10.414 1 92.88 98 ILE B C 1
ATOM 3110 O O . ILE B 1 98 ? 12.891 -31.391 -9.859 1 92.88 98 ILE B O 1
ATOM 3114 N N . ARG B 1 99 ? 10.75 -31.891 -10.156 1 91.12 99 ARG B N 1
ATOM 3115 C CA . ARG B 1 99 ? 10.711 -32.844 -9.047 1 91.12 99 ARG B CA 1
ATOM 3116 C C . ARG B 1 99 ? 11.617 -34.031 -9.312 1 91.12 99 ARG B C 1
ATOM 3118 O O . ARG B 1 99 ? 12.016 -34.719 -8.383 1 91.12 99 ARG B O 1
ATOM 3125 N N . GLY B 1 100 ? 11.883 -34.281 -10.594 1 89.75 100 GLY B N 1
ATOM 3126 C CA . GLY B 1 100 ? 12.805 -35.344 -10.945 1 89.75 100 GLY B CA 1
ATOM 3127 C C . GLY B 1 100 ? 14.219 -35.125 -10.461 1 89.75 100 GLY B C 1
ATOM 3128 O O . GLY B 1 100 ? 15.008 -36.062 -10.336 1 89.75 100 GLY B O 1
ATOM 3129 N N . ALA B 1 101 ? 14.578 -33.875 -10.281 1 91.56 101 ALA B N 1
ATOM 3130 C CA . ALA B 1 101 ? 15.828 -33.438 -9.68 1 91.56 101 ALA B CA 1
ATOM 3131 C C . ALA B 1 101 ? 17.031 -33.844 -10.531 1 91.56 101 ALA B C 1
ATOM 3133 O O . ALA B 1 101 ? 18.109 -34.125 -10 1 91.56 101 ALA B O 1
ATOM 3134 N N . ASP B 1 102 ? 16.766 -34.062 -11.797 1 93.94 102 ASP B N 1
ATOM 3135 C CA . ASP B 1 102 ? 17.875 -34.25 -12.727 1 93.94 102 ASP B CA 1
ATOM 3136 C C . ASP B 1 102 ? 18.438 -32.906 -13.172 1 93.94 102 ASP B C 1
ATOM 3138 O O . ASP B 1 102 ? 17.812 -32.188 -13.961 1 93.94 102 ASP B O 1
ATOM 3142 N N . VAL B 1 103 ? 19.594 -32.625 -12.797 1 96 103 VAL B N 1
ATOM 3143 C CA . VAL B 1 103 ? 20.172 -31.297 -12.938 1 96 103 VAL B CA 1
ATOM 3144 C C . VAL B 1 103 ? 20.219 -30.906 -14.414 1 96 103 VAL B C 1
ATOM 3146 O O . VAL B 1 103 ? 19.859 -29.797 -14.781 1 96 103 VAL B O 1
ATOM 3149 N N . GLU B 1 104 ? 20.672 -31.844 -15.266 1 96.25 104 GLU B N 1
ATOM 3150 C CA . GLU B 1 104 ? 20.828 -31.531 -16.688 1 96.25 104 GLU B CA 1
ATOM 3151 C C . GLU B 1 104 ? 19.469 -31.328 -17.359 1 96.25 104 GLU B C 1
ATOM 3153 O O . GLU B 1 104 ? 19.312 -30.438 -18.188 1 96.25 104 GLU B O 1
ATOM 3158 N N . GLU B 1 105 ? 18.531 -32.094 -16.984 1 96.5 105 GLU B N 1
ATOM 3159 C CA . GLU B 1 105 ? 17.188 -31.953 -17.516 1 96.5 105 GLU B CA 1
ATOM 3160 C C . GLU B 1 105 ? 16.562 -30.625 -17.078 1 96.5 105 GLU B C 1
ATOM 3162 O O . GLU B 1 105 ? 15.922 -29.938 -17.875 1 96.5 105 GLU B O 1
ATOM 3167 N N . ILE B 1 106 ? 16.734 -30.328 -15.859 1 96.62 106 ILE B N 1
ATOM 3168 C CA . ILE B 1 106 ? 16.188 -29.094 -15.312 1 96.62 106 ILE B CA 1
ATOM 3169 C C . ILE B 1 106 ? 16.859 -27.891 -15.969 1 96.62 106 ILE B C 1
ATOM 3171 O O . ILE B 1 106 ? 16.203 -26.906 -16.312 1 96.62 106 ILE B O 1
ATOM 3175 N N . ALA B 1 107 ? 18.172 -28 -16.141 1 96.81 107 ALA B N 1
ATOM 3176 C CA . ALA B 1 107 ? 18.906 -26.922 -16.797 1 96.81 107 ALA B CA 1
ATOM 3177 C C . ALA B 1 107 ? 18.344 -26.656 -18.203 1 96.81 107 ALA B C 1
ATOM 3179 O O . ALA B 1 107 ? 18.125 -25.516 -18.578 1 96.81 107 ALA B O 1
ATOM 3180 N N . GLU B 1 108 ? 18.156 -27.734 -18.906 1 96.19 108 GLU B N 1
ATOM 3181 C CA . GLU B 1 108 ? 17.609 -27.609 -20.25 1 96.19 108 GLU B CA 1
ATOM 3182 C C . GLU B 1 108 ? 16.219 -26.984 -20.234 1 96.19 108 GLU B C 1
ATOM 3184 O O . GLU B 1 108 ? 15.898 -26.125 -21.062 1 96.19 108 GLU B O 1
ATOM 3189 N N . TYR B 1 109 ? 15.484 -27.438 -19.266 1 94.88 109 TYR B N 1
ATOM 3190 C CA . TYR B 1 109 ? 14.133 -26.906 -19.125 1 94.88 109 TYR B CA 1
ATOM 3191 C C . TYR B 1 109 ? 14.156 -25.422 -18.797 1 94.88 109 TYR B C 1
ATOM 3193 O O . TYR B 1 109 ? 13.445 -24.625 -19.438 1 94.88 109 TYR B O 1
ATOM 3201 N N . LEU B 1 110 ? 14.938 -24.984 -17.844 1 96.44 110 LEU B N 1
ATOM 3202 C CA . LEU B 1 110 ? 15.023 -23.594 -17.422 1 96.44 110 LEU B CA 1
ATOM 3203 C C . LEU B 1 110 ? 15.555 -22.719 -18.547 1 96.44 110 LEU B C 1
ATOM 3205 O O . LEU B 1 110 ? 15.008 -21.641 -18.812 1 96.44 110 LEU B O 1
ATOM 3209 N N . GLU B 1 111 ? 16.562 -23.188 -19.219 1 95.5 111 GLU B N 1
ATOM 3210 C CA . GLU B 1 111 ? 17.141 -22.422 -20.312 1 95.5 111 GLU B CA 1
ATOM 3211 C C . GLU B 1 111 ? 16.156 -22.266 -21.453 1 95.5 111 GLU B C 1
ATOM 3213 O O . GLU B 1 111 ? 16.078 -21.203 -22.078 1 95.5 111 GLU B O 1
ATOM 3218 N N . GLY B 1 112 ? 15.5 -23.344 -21.734 1 93.19 112 GLY B N 1
ATOM 3219 C CA . GLY B 1 112 ? 14.516 -23.297 -22.797 1 93.19 112 GLY B CA 1
ATOM 3220 C C . GLY B 1 112 ? 13.375 -22.344 -22.516 1 93.19 112 GLY B C 1
ATOM 3221 O O . GLY B 1 112 ? 12.695 -21.891 -23.453 1 93.19 112 GLY B O 1
ATOM 3222 N N . ARG B 1 113 ? 13.195 -22.016 -21.312 1 90.94 113 ARG B N 1
ATOM 3223 C CA . ARG B 1 113 ? 12.062 -21.172 -20.922 1 90.94 113 ARG B CA 1
ATOM 3224 C C . ARG B 1 113 ? 12.523 -19.781 -20.531 1 90.94 113 ARG B C 1
ATOM 3226 O O . ARG B 1 113 ? 11.734 -18.984 -20.016 1 90.94 113 ARG B O 1
ATOM 3233 N N . GLN B 1 114 ? 13.727 -19.609 -20.812 1 88.56 114 GLN B N 1
ATOM 3234 C CA . GLN B 1 114 ? 14.242 -18.281 -20.531 1 88.56 114 GLN B CA 1
ATOM 3235 C C . GLN B 1 114 ? 13.43 -17.203 -21.25 1 88.56 114 GLN B C 1
ATOM 3237 O O . GLN B 1 114 ? 13.109 -17.344 -22.422 1 88.56 114 GLN B O 1
ATOM 3242 N N . GLY B 1 115 ? 13.008 -16.125 -20.641 1 85.19 115 GLY B N 1
ATOM 3243 C CA . GLY B 1 115 ? 12.242 -15.047 -21.234 1 85.19 115 GLY B CA 1
ATOM 3244 C C . GLY B 1 115 ? 10.742 -15.188 -21.016 1 85.19 115 GLY B C 1
ATOM 3245 O O . GLY B 1 115 ? 9.984 -14.25 -21.281 1 85.19 115 GLY B O 1
ATOM 3246 N N . THR B 1 116 ? 10.375 -16.422 -20.609 1 82.31 116 THR B N 1
ATOM 3247 C CA . THR B 1 116 ? 8.945 -16.625 -20.406 1 82.31 116 THR B CA 1
ATOM 3248 C C . THR B 1 116 ? 8.578 -16.438 -18.938 1 82.31 116 THR B C 1
ATOM 3250 O O . THR B 1 116 ? 7.395 -16.422 -18.594 1 82.31 116 THR B O 1
ATOM 3253 N N . PHE B 1 117 ? 9.578 -16.297 -18.188 1 86.56 117 PHE B N 1
ATOM 3254 C CA . PHE B 1 117 ? 9.336 -16.156 -16.75 1 86.56 117 PHE B CA 1
ATOM 3255 C C . PHE B 1 117 ? 8.867 -14.75 -16.422 1 86.56 117 PHE B C 1
ATOM 3257 O O . PHE B 1 117 ? 8.781 -13.891 -17.297 1 86.56 117 PHE B O 1
ATOM 3264 N N . HIS B 1 118 ? 8.43 -14.594 -15.18 1 86.62 118 HIS B N 1
ATOM 3265 C CA . HIS B 1 118 ? 7.992 -13.289 -14.695 1 86.62 118 HIS B CA 1
ATOM 3266 C C . HIS B 1 118 ? 9.008 -12.203 -15.023 1 86.62 118 HIS B C 1
ATOM 3268 O O . HIS B 1 118 ? 10.219 -12.414 -14.875 1 86.62 118 HIS B O 1
ATOM 3274 N N . PRO B 1 119 ? 8.523 -11.047 -15.484 1 87.94 119 PRO B N 1
ATOM 3275 C CA . PRO B 1 119 ? 9.438 -9.984 -15.906 1 87.94 119 PRO B CA 1
ATOM 3276 C C . PRO B 1 119 ? 10.344 -9.5 -14.781 1 87.94 119 PRO B C 1
ATOM 3278 O O . PRO B 1 119 ? 11.438 -8.992 -15.031 1 87.94 119 PRO B O 1
ATOM 3281 N N . GLU B 1 120 ? 9.922 -9.672 -13.602 1 92.62 120 GLU B N 1
ATOM 3282 C CA . GLU B 1 120 ? 10.727 -9.211 -12.469 1 92.62 120 GLU B CA 1
ATOM 3283 C C . GLU B 1 120 ? 11.758 -10.258 -12.062 1 92.62 120 GLU B C 1
ATOM 3285 O O . GLU B 1 120 ? 12.625 -9.992 -11.227 1 92.62 120 GLU B O 1
ATOM 3290 N N . HIS B 1 121 ? 11.672 -11.43 -12.633 1 94.25 121 HIS B N 1
ATOM 3291 C CA . HIS B 1 121 ? 12.68 -12.453 -12.383 1 94.25 121 HIS B CA 1
ATOM 3292 C C . HIS B 1 121 ? 13.867 -12.289 -13.32 1 94.25 121 HIS B C 1
ATOM 3294 O O . HIS B 1 121 ? 13.758 -12.508 -14.531 1 94.25 121 HIS B O 1
ATOM 3300 N N . GLU B 1 122 ? 14.961 -11.891 -12.773 1 94.31 122 GLU B N 1
ATOM 3301 C CA . GLU B 1 122 ? 16.188 -11.859 -13.578 1 94.31 122 GLU B CA 1
ATOM 3302 C C . GLU B 1 122 ? 16.516 -13.25 -14.125 1 94.31 122 GLU B C 1
ATOM 3304 O O . GLU B 1 122 ? 16.906 -13.391 -15.281 1 94.31 122 GLU B O 1
ATOM 3309 N N . ASN B 1 123 ? 16.438 -14.25 -13.258 1 95.12 123 ASN B N 1
ATOM 3310 C CA . ASN B 1 123 ? 16.578 -15.648 -13.641 1 95.12 123 ASN B CA 1
ATOM 3311 C C . ASN B 1 123 ? 15.891 -16.578 -12.633 1 95.12 123 ASN B C 1
ATOM 3313 O O . ASN B 1 123 ? 15.477 -16.125 -11.562 1 95.12 123 ASN B O 1
ATOM 3317 N N . VAL B 1 124 ? 15.672 -17.734 -13.086 1 97.12 124 VAL B N 1
ATOM 3318 C CA . VAL B 1 124 ? 15.227 -18.828 -12.25 1 97.12 124 VAL B CA 1
ATOM 3319 C C . VAL B 1 124 ? 16.344 -19.859 -12.109 1 97.12 124 VAL B C 1
ATOM 3321 O O . VAL B 1 124 ? 17.094 -20.109 -13.062 1 97.12 124 VAL B O 1
ATOM 3324 N N . PHE B 1 125 ? 16.516 -20.422 -10.93 1 98 125 PHE B N 1
ATOM 3325 C CA . PHE B 1 125 ? 17.641 -21.344 -10.734 1 98 125 PHE B CA 1
ATOM 3326 C C . PHE B 1 125 ? 17.203 -22.578 -9.953 1 98 125 PHE B C 1
ATOM 3328 O O . PHE B 1 125 ? 16.219 -22.531 -9.219 1 98 125 PHE B O 1
ATOM 3335 N N . PHE B 1 126 ? 17.906 -23.625 -10.18 1 98.38 126 PHE B N 1
ATOM 3336 C CA . PHE B 1 126 ? 17.797 -24.875 -9.414 1 98.38 126 PHE B CA 1
ATOM 3337 C C . PHE B 1 126 ? 19.125 -25.203 -8.758 1 98.38 126 PHE B C 1
ATOM 3339 O O . PHE B 1 126 ? 20.188 -25.094 -9.375 1 98.38 126 PHE B O 1
ATOM 3346 N N . VAL B 1 127 ? 19.016 -25.469 -7.527 1 98.44 127 VAL B N 1
ATOM 3347 C CA . VAL B 1 127 ? 20.203 -25.844 -6.746 1 98.44 127 VAL B CA 1
ATOM 3348 C C . VAL B 1 127 ? 20.047 -27.281 -6.262 1 98.44 127 VAL B C 1
ATOM 3350 O O . VAL B 1 127 ? 19.031 -27.641 -5.648 1 98.44 127 VAL B O 1
ATOM 3353 N N . ASP B 1 128 ? 21.031 -28.094 -6.512 1 97.62 128 ASP B N 1
ATOM 3354 C CA . ASP B 1 128 ? 20.969 -29.484 -6.043 1 97.62 128 ASP B CA 1
ATOM 3355 C C . ASP B 1 128 ? 21.359 -29.578 -4.57 1 97.62 128 ASP B C 1
ATOM 3357 O O . ASP B 1 128 ? 21.594 -28.562 -3.914 1 97.62 128 ASP B O 1
ATOM 3361 N N . THR B 1 129 ? 21.359 -30.797 -4.004 1 96.81 129 THR B N 1
ATOM 3362 C CA . THR B 1 129 ? 21.547 -31 -2.572 1 96.81 129 THR B CA 1
ATOM 3363 C C . THR B 1 129 ? 22.984 -30.688 -2.162 1 96.81 129 THR B C 1
ATOM 3365 O O . THR B 1 129 ? 23.281 -30.578 -0.971 1 96.81 129 THR B O 1
ATOM 3368 N N . ARG B 1 130 ? 23.906 -30.531 -3.111 1 96.38 130 ARG B N 1
ATOM 3369 C CA . ARG B 1 130 ? 25.297 -30.188 -2.834 1 96.38 130 ARG B CA 1
ATOM 3370 C C . ARG B 1 130 ? 25.516 -28.688 -2.943 1 96.38 130 ARG B C 1
ATOM 3372 O O . ARG B 1 130 ? 26.641 -28.188 -2.746 1 96.38 130 ARG B O 1
ATOM 3379 N N . GLY B 1 131 ? 24.469 -27.922 -3.344 1 96.81 131 GLY B N 1
ATOM 3380 C CA . GLY B 1 131 ? 24.547 -26.469 -3.418 1 96.81 131 GLY B CA 1
ATOM 3381 C C . GLY B 1 131 ? 24.953 -25.969 -4.789 1 96.81 131 GLY B C 1
ATOM 3382 O O . GLY B 1 131 ? 25.25 -24.781 -4.953 1 96.81 131 GLY B O 1
ATOM 3383 N N . GLN B 1 132 ? 25.016 -26.875 -5.773 1 97.19 132 GLN B N 1
ATOM 3384 C CA . GLN B 1 132 ? 25.375 -26.484 -7.129 1 97.19 132 GLN B CA 1
ATOM 3385 C C . GLN B 1 132 ? 24.141 -26.047 -7.926 1 97.19 132 GLN B C 1
ATOM 3387 O O . GLN B 1 132 ? 23.156 -26.781 -7.988 1 97.19 132 GLN B O 1
ATOM 3392 N N . ALA B 1 133 ? 24.297 -24.875 -8.523 1 97.81 133 ALA B N 1
ATOM 3393 C CA . ALA B 1 133 ? 23.125 -24.266 -9.141 1 97.81 133 ALA B CA 1
ATOM 3394 C C . ALA B 1 133 ? 23.266 -24.219 -10.656 1 97.81 133 ALA B C 1
ATOM 3396 O O . ALA B 1 133 ? 24.375 -24.062 -11.18 1 97.81 133 ALA B O 1
ATOM 3397 N N . VAL B 1 134 ? 22.172 -24.406 -11.352 1 97.69 134 VAL B N 1
ATOM 3398 C CA . VAL B 1 134 ? 22 -24.078 -12.758 1 97.69 134 VAL B CA 1
ATOM 3399 C C . VAL B 1 134 ? 20.906 -23.016 -12.906 1 97.69 134 VAL B C 1
ATOM 3401 O O . VAL B 1 134 ? 19.922 -23.016 -12.18 1 97.69 134 VAL B O 1
ATOM 3404 N N . THR B 1 135 ? 21.109 -22.094 -13.781 1 96.69 135 THR B N 1
ATOM 3405 C CA . THR B 1 135 ? 20.172 -20.984 -13.922 1 96.69 135 THR B CA 1
ATOM 3406 C C . THR B 1 135 ? 19.547 -20.984 -15.312 1 96.69 135 THR B C 1
ATOM 3408 O O . THR B 1 135 ? 20.047 -21.625 -16.234 1 96.69 135 THR B O 1
ATOM 3411 N N . SER B 1 136 ? 18.453 -20.266 -15.414 1 96.25 136 SER B N 1
ATOM 3412 C CA . SER B 1 136 ? 17.719 -20.188 -16.672 1 96.25 136 SER B CA 1
ATOM 3413 C C . SER B 1 136 ? 18.516 -19.438 -17.734 1 96.25 136 SER B C 1
ATOM 3415 O O . SER B 1 136 ? 18.266 -19.594 -18.922 1 96.25 136 SER B O 1
ATOM 3417 N N . ASP B 1 137 ? 19.422 -18.609 -17.297 1 93.62 137 ASP B N 1
ATOM 3418 C CA . ASP B 1 137 ? 20.25 -17.859 -18.25 1 93.62 137 ASP B CA 1
ATOM 3419 C C . ASP B 1 137 ? 21.5 -18.641 -18.609 1 93.62 137 ASP B C 1
ATOM 3421 O O . ASP B 1 137 ? 22.422 -18.094 -19.234 1 93.62 137 ASP B O 1
ATOM 3425 N N . GLY B 1 138 ? 21.625 -19.891 -18.141 1 94.38 138 GLY B N 1
ATOM 3426 C CA . GLY B 1 138 ? 22.672 -20.812 -18.594 1 94.38 138 GLY B CA 1
ATOM 3427 C C . GLY B 1 138 ? 23.906 -20.797 -17.703 1 94.38 138 GLY B C 1
ATOM 3428 O O . GLY B 1 138 ? 24.906 -21.453 -18 1 94.38 138 GLY B O 1
ATOM 3429 N N . ALA B 1 139 ? 23.859 -20.078 -16.641 1 94.12 139 ALA B N 1
ATOM 3430 C CA . ALA B 1 139 ? 25 -20.016 -15.734 1 94.12 139 ALA B CA 1
ATOM 3431 C C . ALA B 1 139 ? 24.984 -21.172 -14.742 1 94.12 139 ALA B C 1
ATOM 3433 O O . ALA B 1 139 ? 23.953 -21.797 -14.523 1 94.12 139 ALA B O 1
ATOM 3434 N N . ARG B 1 140 ? 26.141 -21.5 -14.273 1 95.31 140 ARG B N 1
ATOM 3435 C CA . ARG B 1 140 ? 26.344 -22.422 -13.156 1 95.31 140 ARG B CA 1
ATOM 3436 C C . ARG B 1 140 ? 27.078 -21.75 -12.008 1 95.31 140 ARG B C 1
ATOM 3438 O O . ARG B 1 140 ? 27.953 -20.922 -12.234 1 95.31 140 ARG B O 1
ATOM 3445 N N . ALA B 1 141 ? 26.625 -21.984 -10.859 1 95.19 141 ALA B N 1
ATOM 3446 C CA . ALA B 1 141 ? 27.234 -21.328 -9.711 1 95.19 141 ALA B CA 1
ATOM 3447 C C . ALA B 1 141 ? 27.141 -22.203 -8.461 1 95.19 141 ALA B C 1
ATOM 3449 O O . ALA B 1 141 ? 26.281 -23.078 -8.367 1 95.19 141 ALA B O 1
ATOM 3450 N N . ASP B 1 142 ? 28.125 -22.047 -7.598 1 96.81 142 ASP B N 1
ATOM 3451 C CA . ASP B 1 142 ? 28.078 -22.656 -6.273 1 96.81 142 ASP B CA 1
ATOM 3452 C C . ASP B 1 142 ? 27.375 -21.75 -5.27 1 96.81 142 ASP B C 1
ATOM 3454 O O . ASP B 1 142 ? 27.906 -20.703 -4.891 1 96.81 142 ASP B O 1
ATOM 3458 N N . LEU B 1 143 ? 26.156 -22.172 -4.855 1 97.38 143 LEU B N 1
ATOM 3459 C CA . LEU B 1 143 ? 25.375 -21.359 -3.922 1 97.38 143 LEU B CA 1
ATOM 3460 C C . LEU B 1 143 ? 25.328 -22.016 -2.549 1 97.38 143 LEU B C 1
ATOM 3462 O O . LEU B 1 143 ? 24.438 -21.703 -1.742 1 97.38 143 LEU B O 1
ATOM 3466 N N . SER B 1 144 ? 26.203 -22.953 -2.271 1 96.88 144 SER B N 1
ATOM 3467 C CA . SER B 1 144 ? 26.188 -23.75 -1.048 1 96.88 144 SER B CA 1
ATOM 3468 C C . SER B 1 144 ? 26.391 -22.875 0.185 1 96.88 144 SER B C 1
ATOM 3470 O O . SER B 1 144 ? 25.953 -23.219 1.282 1 96.88 144 SER B O 1
ATOM 3472 N N . ASN B 1 145 ? 27.016 -21.703 0.016 1 95.44 145 ASN B N 1
ATOM 3473 C CA . ASN B 1 145 ? 27.328 -20.859 1.158 1 95.44 145 ASN B CA 1
ATOM 3474 C C . ASN B 1 145 ? 26.25 -19.797 1.389 1 95.44 145 ASN B C 1
ATOM 3476 O O . ASN B 1 145 ? 26.344 -19 2.314 1 95.44 145 ASN B O 1
ATOM 3480 N N . ARG B 1 146 ? 25.234 -19.859 0.543 1 97.19 146 ARG B N 1
ATOM 3481 C CA . ARG B 1 146 ? 24.141 -18.906 0.71 1 97.19 146 ARG B CA 1
ATOM 3482 C C . ARG B 1 146 ? 23.172 -19.359 1.797 1 97.19 146 ARG B C 1
ATOM 3484 O O . ARG B 1 146 ? 22.656 -20.484 1.744 1 97.19 146 ARG B O 1
ATOM 3491 N N . SER B 1 147 ? 22.875 -18.438 2.777 1 96.62 147 SER B N 1
ATOM 3492 C CA . SER B 1 147 ? 22.078 -18.781 3.943 1 96.62 147 SER B CA 1
ATOM 3493 C C . SER B 1 147 ? 20.688 -19.25 3.533 1 96.62 147 SER B C 1
ATOM 3495 O O . SER B 1 147 ? 20.141 -20.188 4.121 1 96.62 147 SER B O 1
ATOM 3497 N N . TYR B 1 148 ? 20.047 -18.625 2.553 1 97.62 148 TYR B N 1
ATOM 3498 C CA . TYR B 1 148 ? 18.688 -19 2.156 1 97.62 148 TYR B CA 1
ATOM 3499 C C . TYR B 1 148 ? 18.656 -20.375 1.496 1 97.62 148 TYR B C 1
ATOM 3501 O O . TYR B 1 148 ? 17.656 -21.094 1.575 1 97.62 148 TYR B O 1
ATOM 3509 N N . ILE B 1 149 ? 19.703 -20.766 0.849 1 98.25 149 ILE B N 1
ATOM 3510 C CA . ILE B 1 149 ? 19.812 -22.109 0.285 1 98.25 149 ILE B CA 1
ATOM 3511 C C . ILE B 1 149 ? 19.953 -23.125 1.41 1 98.25 149 ILE B C 1
ATOM 3513 O O . ILE B 1 149 ? 19.25 -24.141 1.412 1 98.25 149 ILE B O 1
ATOM 3517 N N . GLN B 1 150 ? 20.844 -22.859 2.344 1 98 150 GLN B N 1
ATOM 3518 C CA . GLN B 1 150 ? 21.047 -23.734 3.488 1 98 150 GLN B CA 1
ATOM 3519 C C . GLN B 1 150 ? 19.75 -23.938 4.27 1 98 150 GLN B C 1
ATOM 3521 O O . GLN B 1 150 ? 19.469 -25.047 4.746 1 98 150 GLN B O 1
ATOM 3526 N N . GLU B 1 151 ? 19.031 -22.859 4.414 1 97.69 151 GLU B N 1
ATOM 3527 C CA . GLU B 1 151 ? 17.766 -22.922 5.145 1 97.69 151 GLU B CA 1
ATOM 3528 C C . GLU B 1 151 ? 16.797 -23.891 4.477 1 97.69 151 GLU B C 1
ATOM 3530 O O . GLU B 1 151 ? 16.172 -24.719 5.145 1 97.69 151 GLU B O 1
ATOM 3535 N N . VAL B 1 152 ? 16.656 -23.797 3.178 1 98.06 152 VAL B N 1
ATOM 3536 C CA . VAL B 1 152 ? 15.719 -24.641 2.451 1 98.06 152 VAL B CA 1
ATOM 3537 C C . VAL B 1 152 ? 16.234 -26.078 2.43 1 98.06 152 VAL B C 1
ATOM 3539 O O . VAL B 1 152 ? 15.484 -27.031 2.68 1 98.06 152 VAL B O 1
ATOM 3542 N N . LEU B 1 153 ? 17.531 -26.281 2.168 1 97.19 153 LEU B N 1
ATOM 3543 C CA . LEU B 1 153 ? 18.109 -27.625 2.182 1 97.19 153 LEU B CA 1
ATOM 3544 C C . LEU B 1 153 ? 18.031 -28.234 3.574 1 97.19 153 LEU B C 1
ATOM 3546 O O . LEU B 1 153 ? 18 -29.469 3.713 1 97.19 153 LEU B O 1
ATOM 3550 N N . GLY B 1 154 ? 17.953 -27.406 4.559 1 95.5 154 GLY B N 1
ATOM 3551 C CA . GLY B 1 154 ? 17.859 -27.859 5.938 1 95.5 154 GLY B CA 1
ATOM 3552 C C . GLY B 1 154 ? 16.453 -28.25 6.348 1 95.5 154 GLY B C 1
ATOM 3553 O O . GLY B 1 154 ? 16.25 -28.766 7.445 1 95.5 154 GLY B O 1
ATOM 3554 N N . GLY B 1 155 ? 15.453 -27.922 5.527 1 94.75 155 GLY B N 1
ATOM 3555 C CA . GLY B 1 155 ? 14.133 -28.438 5.84 1 94.75 155 GLY B CA 1
ATOM 3556 C C . GLY B 1 155 ? 13.031 -27.391 5.691 1 94.75 155 GLY B C 1
ATOM 3557 O O . GLY B 1 155 ? 11.852 -27.734 5.719 1 94.75 155 GLY B O 1
ATOM 3558 N N . ALA B 1 156 ? 13.469 -26.172 5.562 1 96.06 156 ALA B N 1
ATOM 3559 C CA . ALA B 1 156 ? 12.445 -25.156 5.387 1 96.06 156 ALA B CA 1
ATOM 3560 C C . ALA B 1 156 ? 11.734 -25.312 4.047 1 96.06 156 ALA B C 1
ATOM 3562 O O . ALA B 1 156 ? 12.344 -25.719 3.055 1 96.06 156 ALA B O 1
ATOM 3563 N N . ASP B 1 157 ? 10.453 -25 3.992 1 95.69 157 ASP B N 1
ATOM 3564 C CA . ASP B 1 157 ? 9.695 -25.094 2.75 1 95.69 157 ASP B CA 1
ATOM 3565 C C . ASP B 1 157 ? 10.148 -24.031 1.749 1 95.69 157 ASP B C 1
ATOM 3567 O O . ASP B 1 157 ? 10.234 -24.297 0.549 1 95.69 157 ASP B O 1
ATOM 3571 N N . TYR B 1 158 ? 10.375 -22.891 2.244 1 97.44 158 TYR B N 1
ATOM 3572 C CA . TYR B 1 158 ? 10.859 -21.797 1.412 1 97.44 158 TYR B CA 1
ATOM 3573 C C . TYR B 1 158 ? 11.719 -20.828 2.225 1 97.44 158 TYR B C 1
ATOM 3575 O O . TYR B 1 158 ? 11.758 -20.922 3.455 1 97.44 158 TYR B O 1
ATOM 3583 N N . ALA B 1 159 ? 12.445 -20.016 1.534 1 98.38 159 ALA B N 1
ATOM 3584 C CA . ALA B 1 159 ? 13.266 -18.984 2.148 1 98.38 159 ALA B CA 1
ATOM 3585 C C . ALA B 1 159 ? 13.406 -17.766 1.228 1 98.38 159 ALA B C 1
ATOM 3587 O O . ALA B 1 159 ? 13.305 -17.891 0.005 1 98.38 159 ALA B O 1
ATOM 3588 N N . ILE B 1 160 ? 13.508 -16.656 1.816 1 98.5 160 ILE B N 1
ATOM 3589 C CA . ILE B 1 160 ? 13.719 -15.383 1.126 1 98.5 160 ILE B CA 1
ATOM 3590 C C . ILE B 1 160 ? 15.039 -14.766 1.572 1 98.5 160 ILE B C 1
ATOM 3592 O O . ILE B 1 160 ? 15.367 -14.773 2.76 1 98.5 160 ILE B O 1
ATOM 3596 N N . SER B 1 161 ? 15.82 -14.273 0.655 1 98.44 161 SER B N 1
ATOM 3597 C CA . SER B 1 161 ? 17.094 -13.656 1.015 1 98.44 161 SER B CA 1
ATOM 3598 C C . SER B 1 161 ? 16.938 -12.156 1.251 1 98.44 161 SER B C 1
ATOM 3600 O O . SER B 1 161 ? 15.891 -11.578 0.922 1 98.44 161 SER B O 1
ATOM 3602 N N . ASN B 1 162 ? 17.938 -11.578 1.975 1 97.88 162 ASN B N 1
ATOM 3603 C CA . ASN B 1 162 ? 18.156 -10.141 1.842 1 97.88 162 ASN B CA 1
ATOM 3604 C C . ASN B 1 162 ? 18.719 -9.773 0.469 1 97.88 162 ASN B C 1
ATOM 3606 O O . ASN B 1 162 ? 18.875 -10.648 -0.386 1 97.88 162 ASN B O 1
ATOM 3610 N N . GLY B 1 163 ? 18.875 -8.453 0.261 1 97.75 163 GLY B N 1
ATOM 3611 C CA . GLY B 1 163 ? 19.531 -8.062 -0.98 1 97.75 163 GLY B CA 1
ATOM 3612 C C . GLY B 1 163 ? 20.906 -8.68 -1.154 1 97.75 163 GLY B C 1
ATOM 3613 O O . GLY B 1 163 ? 21.672 -8.781 -0.195 1 97.75 163 GLY B O 1
ATOM 3614 N N . LEU B 1 164 ? 21.188 -9.148 -2.311 1 96.75 164 LEU B N 1
ATOM 3615 C CA . LEU B 1 164 ? 22.5 -9.734 -2.6 1 96.75 164 LEU B CA 1
ATOM 3616 C C . LEU B 1 164 ? 22.875 -9.516 -4.059 1 96.75 164 LEU B C 1
ATOM 3618 O O . LEU B 1 164 ? 22.047 -9.078 -4.863 1 96.75 164 LEU B O 1
ATOM 3622 N N . GLU B 1 165 ? 24.094 -9.664 -4.281 1 93.75 165 GLU B N 1
ATOM 3623 C CA . GLU B 1 165 ? 24.578 -9.633 -5.656 1 93.75 165 GLU B CA 1
ATOM 3624 C C . GLU B 1 165 ? 24.391 -10.977 -6.344 1 93.75 165 GLU B C 1
ATOM 3626 O O . GLU B 1 165 ? 24.844 -12.008 -5.84 1 93.75 165 GLU B O 1
ATOM 3631 N N . SER B 1 166 ? 23.641 -10.93 -7.438 1 92.38 166 SER B N 1
ATOM 3632 C CA . SER B 1 166 ? 23.422 -12.156 -8.195 1 92.38 166 SER B CA 1
ATOM 3633 C C . SER B 1 166 ? 24.734 -12.812 -8.57 1 92.38 166 SER B C 1
ATOM 3635 O O . SER B 1 166 ? 25.641 -12.156 -9.094 1 92.38 166 SER B O 1
ATOM 3637 N N . ALA B 1 167 ? 24.906 -14.117 -8.312 1 88.44 167 ALA B N 1
ATOM 3638 C CA . ALA B 1 167 ? 26.125 -14.844 -8.664 1 88.44 167 ALA B CA 1
ATOM 3639 C C . ALA B 1 167 ? 26.25 -15.008 -10.18 1 88.44 167 ALA B C 1
ATOM 3641 O O . ALA B 1 167 ? 27.359 -15.102 -10.703 1 88.44 167 ALA B O 1
ATOM 3642 N N . ALA B 1 168 ? 25.094 -14.992 -10.805 1 86 168 ALA B N 1
ATOM 3643 C CA . ALA B 1 168 ? 25.062 -15.227 -12.25 1 86 168 ALA B CA 1
ATOM 3644 C C . ALA B 1 168 ? 25.328 -13.93 -13.016 1 86 168 ALA B C 1
ATOM 3646 O O . ALA B 1 168 ? 26.094 -13.93 -13.992 1 86 168 ALA B O 1
ATOM 3647 N N . THR B 1 169 ? 24.828 -12.75 -12.562 1 87.75 169 THR B N 1
ATOM 3648 C CA . THR B 1 169 ? 24.844 -11.539 -13.375 1 87.75 169 THR B CA 1
ATOM 3649 C C . THR B 1 169 ? 25.562 -10.414 -12.648 1 87.75 169 THR B C 1
ATOM 3651 O O . THR B 1 169 ? 25.953 -9.414 -13.258 1 87.75 169 THR B O 1
ATOM 3654 N N . GLY B 1 170 ? 25.703 -10.547 -11.359 1 90.81 170 GLY B N 1
ATOM 3655 C CA . GLY B 1 170 ? 26.297 -9.484 -10.562 1 90.81 170 GLY B CA 1
ATOM 3656 C C . GLY B 1 170 ? 25.312 -8.398 -10.195 1 90.81 170 GLY B C 1
ATOM 3657 O O . GLY B 1 170 ? 25.641 -7.48 -9.438 1 90.81 170 GLY B O 1
ATOM 3658 N N . ASN B 1 171 ? 24.078 -8.508 -10.68 1 93.81 171 ASN B N 1
ATOM 3659 C CA . ASN B 1 171 ? 23.078 -7.496 -10.383 1 93.81 171 ASN B CA 1
ATOM 3660 C C . ASN B 1 171 ? 22.531 -7.637 -8.961 1 93.81 171 ASN B C 1
ATOM 3662 O O . ASN B 1 171 ? 22.625 -8.711 -8.367 1 93.81 171 ASN B O 1
ATOM 3666 N N . ALA B 1 172 ? 22.078 -6.531 -8.422 1 96 172 ALA B N 1
ATOM 3667 C CA . ALA B 1 172 ? 21.422 -6.559 -7.113 1 96 172 ALA B CA 1
ATOM 3668 C C . ALA B 1 172 ? 20.047 -7.207 -7.191 1 96 172 ALA B C 1
ATOM 3670 O O . ALA B 1 172 ? 19.188 -6.77 -7.961 1 96 172 ALA B O 1
ATOM 3671 N N . VAL B 1 173 ? 19.844 -8.289 -6.418 1 97.75 173 VAL B N 1
ATOM 3672 C CA . VAL B 1 173 ? 18.594 -9.031 -6.457 1 97.75 173 VAL B CA 1
ATOM 3673 C C . VAL B 1 173 ? 18.219 -9.516 -5.055 1 97.75 173 VAL B C 1
ATOM 3675 O O . VAL B 1 173 ? 19.031 -9.383 -4.121 1 97.75 173 VAL B O 1
ATOM 3678 N N . VAL B 1 174 ? 17.031 -9.93 -4.883 1 98.25 174 VAL B N 1
ATOM 3679 C CA . VAL B 1 174 ? 16.609 -10.789 -3.781 1 98.25 174 VAL B CA 1
ATOM 3680 C C . VAL B 1 174 ? 16.234 -12.172 -4.316 1 98.25 174 VAL B C 1
ATOM 3682 O O . VAL B 1 174 ? 15.695 -12.289 -5.422 1 98.25 174 VAL B O 1
ATOM 3685 N N . ALA B 1 175 ? 16.562 -13.125 -3.564 1 98.38 175 ALA B N 1
ATOM 3686 C CA . ALA B 1 175 ? 16.25 -14.492 -3.975 1 98.38 175 ALA B CA 1
ATOM 3687 C C . ALA B 1 175 ? 15.062 -15.047 -3.195 1 98.38 175 ALA B C 1
ATOM 3689 O O . ALA B 1 175 ? 14.961 -14.844 -1.983 1 98.38 175 ALA B O 1
ATOM 3690 N N . VAL B 1 176 ? 14.148 -15.617 -3.859 1 98.25 176 VAL B N 1
ATOM 3691 C CA . VAL B 1 176 ? 13.07 -16.422 -3.289 1 98.25 176 VAL B CA 1
ATOM 3692 C C . VAL B 1 176 ? 13.25 -17.875 -3.676 1 98.25 176 VAL B C 1
ATOM 3694 O O . VAL B 1 176 ? 13.383 -18.203 -4.859 1 98.25 176 VAL B O 1
ATOM 3697 N N . ALA B 1 177 ? 13.305 -18.719 -2.703 1 98.44 177 ALA B N 1
ATOM 3698 C CA . ALA B 1 177 ? 13.641 -20.109 -2.949 1 98.44 177 ALA B CA 1
ATOM 3699 C C . ALA B 1 177 ? 12.609 -21.047 -2.307 1 98.44 177 ALA B C 1
ATOM 3701 O O . ALA B 1 177 ? 12.086 -20.75 -1.231 1 98.44 177 ALA B O 1
ATOM 3702 N N . HIS B 1 178 ? 12.32 -22.109 -2.93 1 97.88 178 HIS B N 1
ATOM 3703 C CA . HIS B 1 178 ? 11.383 -23.125 -2.457 1 97.88 178 HIS B CA 1
ATOM 3704 C C . HIS B 1 178 ? 11.977 -24.516 -2.57 1 97.88 178 HIS B C 1
ATOM 3706 O O . HIS B 1 178 ? 12.688 -24.812 -3.533 1 97.88 178 HIS B O 1
ATOM 3712 N N . ALA B 1 179 ? 11.648 -25.391 -1.651 1 97.94 179 ALA B N 1
ATOM 3713 C CA . ALA B 1 179 ? 12.141 -26.766 -1.656 1 97.94 179 ALA B CA 1
ATOM 3714 C C . ALA B 1 179 ? 11.539 -27.562 -2.809 1 97.94 179 ALA B C 1
ATOM 3716 O O . ALA B 1 179 ? 10.352 -27.406 -3.119 1 97.94 179 ALA B O 1
ATOM 3717 N N . VAL B 1 180 ? 12.359 -28.234 -3.475 1 97.06 180 VAL B N 1
ATOM 3718 C CA . VAL B 1 180 ? 11.914 -29.266 -4.41 1 97.06 180 VAL B CA 1
ATOM 3719 C C . VAL B 1 180 ? 11.922 -30.625 -3.717 1 97.06 180 VAL B C 1
ATOM 3721 O O . VAL B 1 180 ? 12.969 -31.094 -3.27 1 97.06 180 VAL B O 1
ATOM 3724 N N . ARG B 1 181 ? 10.797 -31.219 -3.629 1 93.56 181 ARG B N 1
ATOM 3725 C CA . ARG B 1 181 ? 10.703 -32.469 -2.881 1 93.56 181 ARG B CA 1
ATOM 3726 C C . ARG B 1 181 ? 10.367 -33.656 -3.803 1 93.56 181 ARG B C 1
ATOM 3728 O O . ARG B 1 181 ? 9.609 -33.469 -4.766 1 93.56 181 ARG B O 1
ATOM 3735 N N . THR B 1 182 ? 10.953 -34.781 -3.477 1 87.44 182 THR B N 1
ATOM 3736 C CA . THR B 1 182 ? 10.609 -36 -4.156 1 87.44 182 THR B CA 1
ATOM 3737 C C . THR B 1 182 ? 9.203 -36.469 -3.777 1 87.44 182 THR B C 1
ATOM 3739 O O . THR B 1 182 ? 8.594 -35.906 -2.857 1 87.44 182 THR B O 1
ATOM 3742 N N . PRO B 1 183 ? 8.688 -37.406 -4.594 1 82.12 183 PRO B N 1
ATOM 3743 C CA . PRO B 1 183 ? 7.371 -37.906 -4.234 1 82.12 183 PRO B CA 1
ATOM 3744 C C . PRO B 1 183 ? 7.328 -38.5 -2.816 1 82.12 183 PRO B C 1
ATOM 3746 O O . PRO B 1 183 ? 6.262 -38.531 -2.197 1 82.12 183 PRO B O 1
ATOM 3749 N N . ARG B 1 184 ? 8.453 -38.938 -2.242 1 85.75 184 ARG B N 1
ATOM 3750 C CA . ARG B 1 184 ? 8.523 -39.469 -0.887 1 85.75 184 ARG B CA 1
ATOM 3751 C C . ARG B 1 184 ? 8.625 -38.344 0.144 1 85.75 184 ARG B C 1
ATOM 3753 O O . ARG B 1 184 ? 8.602 -38.625 1.35 1 85.75 184 ARG B O 1
ATOM 3760 N N . GLY B 1 185 ? 8.789 -37.094 -0.277 1 87.56 185 GLY B N 1
ATOM 3761 C CA . GLY B 1 185 ? 8.781 -35.969 0.628 1 87.56 185 GLY B CA 1
ATOM 3762 C C . GLY B 1 185 ? 10.172 -35.438 0.955 1 87.56 185 GLY B C 1
ATOM 3763 O O . GLY B 1 185 ? 10.32 -34.438 1.641 1 87.56 185 GLY B O 1
ATOM 3764 N N . ASP B 1 186 ? 11.188 -36.156 0.433 1 91.62 186 ASP B N 1
ATOM 3765 C CA . ASP B 1 186 ? 12.562 -35.75 0.707 1 91.62 186 ASP B CA 1
ATOM 3766 C C . ASP B 1 186 ? 12.961 -34.531 -0.137 1 91.62 186 ASP B C 1
ATOM 3768 O O . ASP B 1 186 ? 12.5 -34.406 -1.271 1 91.62 186 ASP B O 1
ATOM 3772 N N . VAL B 1 187 ? 13.82 -33.688 0.469 1 95.19 187 VAL B N 1
ATOM 3773 C CA . VAL B 1 187 ? 14.289 -32.5 -0.27 1 95.19 187 VAL B CA 1
ATOM 3774 C C . VAL B 1 187 ? 15.289 -32.938 -1.34 1 95.19 187 VAL B C 1
ATOM 3776 O O . VAL B 1 187 ? 16.344 -33.5 -1.024 1 95.19 187 VAL B O 1
ATOM 3779 N N . ALA B 1 188 ? 14.984 -32.75 -2.561 1 96 188 ALA B N 1
ATOM 3780 C CA . ALA B 1 188 ? 15.82 -33.156 -3.691 1 96 188 ALA B CA 1
ATOM 3781 C C . ALA B 1 188 ? 16.625 -31.969 -4.219 1 96 188 ALA B C 1
ATOM 3783 O O . ALA B 1 188 ? 17.578 -32.125 -4.973 1 96 188 ALA B O 1
ATOM 3784 N N . GLY B 1 189 ? 16.266 -30.75 -3.793 1 97.81 189 GLY B N 1
ATOM 3785 C CA . GLY B 1 189 ? 16.922 -29.531 -4.215 1 97.81 189 GLY B CA 1
ATOM 3786 C C . GLY B 1 189 ? 16.109 -28.281 -3.887 1 97.81 189 GLY B C 1
ATOM 3787 O O . GLY B 1 189 ? 15.211 -28.312 -3.047 1 97.81 189 GLY B O 1
ATOM 3788 N N . VAL B 1 190 ? 16.578 -27.219 -4.43 1 98.5 190 VAL B N 1
ATOM 3789 C CA . VAL B 1 190 ? 15.945 -25.922 -4.211 1 98.5 190 VAL B CA 1
ATOM 3790 C C . VAL B 1 190 ? 15.68 -25.234 -5.555 1 98.5 190 VAL B C 1
ATOM 3792 O O . VAL B 1 190 ? 16.562 -25.172 -6.41 1 98.5 190 VAL B O 1
ATOM 3795 N N . LEU B 1 191 ? 14.461 -24.891 -5.781 1 98.31 191 LEU B N 1
ATOM 3796 C CA . LEU B 1 191 ? 14.141 -24.016 -6.898 1 98.31 191 LEU B CA 1
ATOM 3797 C C . LEU B 1 191 ? 13.953 -22.578 -6.422 1 98.31 191 LEU B C 1
ATOM 3799 O O . LEU B 1 191 ? 13.344 -22.344 -5.379 1 98.31 191 LEU B O 1
ATOM 3803 N N . GLY B 1 192 ? 14.492 -21.656 -7.219 1 98.06 192 GLY B N 1
ATOM 3804 C CA . GLY B 1 192 ? 14.359 -20.266 -6.797 1 98.06 192 GLY B CA 1
ATOM 3805 C C . GLY B 1 192 ? 14.359 -19.297 -7.957 1 98.06 192 GLY B C 1
ATOM 3806 O O . GLY B 1 192 ? 14.562 -19.688 -9.109 1 98.06 192 GLY B O 1
ATOM 3807 N N . ALA B 1 193 ? 14.062 -18.078 -7.672 1 97.44 193 ALA B N 1
ATOM 3808 C CA . ALA B 1 193 ? 14.117 -16.969 -8.617 1 97.44 193 ALA B CA 1
ATOM 3809 C C . ALA B 1 193 ? 14.852 -15.773 -8.016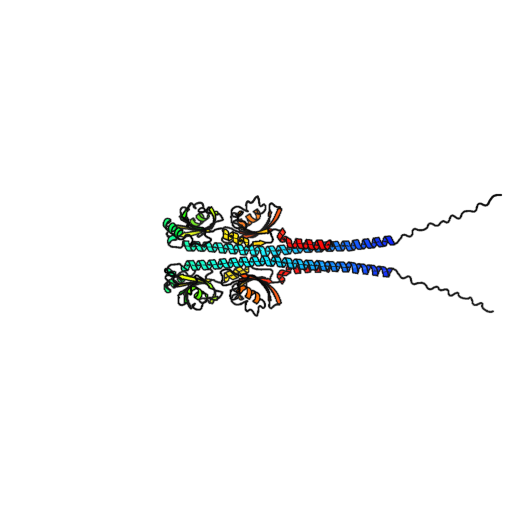 1 97.44 193 ALA B C 1
ATOM 3811 O O . ALA B 1 193 ? 14.703 -15.477 -6.828 1 97.44 193 ALA B O 1
ATOM 3812 N N . SER B 1 194 ? 15.711 -15.227 -8.836 1 97.62 194 SER B N 1
ATOM 3813 C CA . SER B 1 194 ? 16.312 -13.945 -8.5 1 97.62 194 SER B CA 1
ATOM 3814 C C . SER B 1 194 ? 15.445 -12.781 -8.953 1 97.62 194 SER B C 1
ATOM 3816 O O . SER B 1 194 ? 15.258 -12.562 -10.156 1 97.62 194 SER B O 1
ATOM 3818 N N . VAL B 1 195 ? 14.961 -12 -7.977 1 97.31 195 VAL B N 1
ATOM 3819 C CA . VAL B 1 195 ? 14.031 -10.922 -8.281 1 97.31 195 VAL B CA 1
ATOM 3820 C C . VAL B 1 195 ? 14.75 -9.578 -8.219 1 97.31 195 VAL B C 1
ATOM 3822 O O . VAL B 1 195 ? 15.406 -9.266 -7.219 1 97.31 195 VAL B O 1
ATOM 3825 N N . THR B 1 196 ? 14.633 -8.797 -9.258 1 96.31 196 THR B N 1
ATOM 3826 C CA . THR B 1 196 ? 15.297 -7.5 -9.305 1 96.31 196 THR B CA 1
ATOM 3827 C C . THR B 1 196 ? 14.75 -6.566 -8.234 1 96.31 196 THR B C 1
ATOM 3829 O O . THR B 1 196 ? 13.617 -6.734 -7.781 1 96.31 196 THR B O 1
ATOM 3832 N N . LEU B 1 197 ? 15.508 -5.598 -7.887 1 97.25 197 LEU B N 1
ATOM 3833 C CA . LEU B 1 197 ? 15.133 -4.703 -6.801 1 97.25 197 LEU B CA 1
ATOM 3834 C C . LEU B 1 197 ? 14.391 -3.479 -7.336 1 97.25 197 LEU B C 1
ATOM 3836 O O . LEU B 1 197 ? 13.984 -2.607 -6.566 1 97.25 197 LEU B O 1
ATOM 3840 N N . ASP B 1 198 ? 14.172 -3.408 -8.602 1 94.5 198 ASP B N 1
ATOM 3841 C CA . ASP B 1 198 ? 13.57 -2.248 -9.25 1 94.5 198 ASP B CA 1
ATOM 3842 C C . ASP B 1 198 ? 12.164 -1.989 -8.703 1 94.5 198 ASP B C 1
ATOM 3844 O O . ASP B 1 198 ? 11.781 -0.838 -8.492 1 94.5 198 ASP B O 1
ATOM 3848 N N . SER B 1 199 ? 11.406 -3.037 -8.5 1 92.75 199 SER B N 1
ATOM 3849 C CA . SER B 1 199 ? 10.047 -2.891 -7.992 1 92.75 199 SER B CA 1
ATOM 3850 C C . SER B 1 199 ? 10.039 -2.25 -6.609 1 92.75 199 SER B C 1
ATOM 3852 O O . SER B 1 199 ? 9.156 -1.454 -6.289 1 92.75 199 SER B O 1
ATOM 3854 N N . LEU B 1 200 ? 10.977 -2.627 -5.77 1 96.88 200 LEU B N 1
ATOM 3855 C CA . LEU B 1 200 ? 11.078 -2.031 -4.441 1 96.88 200 LEU B CA 1
ATOM 3856 C C . LEU B 1 200 ? 11.422 -0.549 -4.535 1 96.88 200 LEU B C 1
ATOM 3858 O O . LEU B 1 200 ? 10.867 0.269 -3.799 1 96.88 200 LEU B O 1
ATOM 3862 N N . SER B 1 201 ? 12.305 -0.249 -5.457 1 96.19 201 SER B N 1
ATOM 3863 C CA . SER B 1 201 ? 12.672 1.15 -5.648 1 96.19 201 SER B CA 1
ATOM 3864 C C . SER B 1 201 ? 11.5 1.956 -6.203 1 96.19 201 SER B C 1
ATOM 3866 O O . SER B 1 201 ? 11.281 3.104 -5.805 1 96.19 201 SER B O 1
ATOM 3868 N N . GLN B 1 202 ? 10.805 1.39 -7.078 1 93.44 202 GLN B N 1
ATOM 3869 C CA . GLN B 1 202 ? 9.648 2.068 -7.648 1 93.44 202 GLN B CA 1
ATOM 3870 C C . GLN B 1 202 ? 8.609 2.381 -6.574 1 93.44 202 GLN B C 1
ATOM 3872 O O . GLN B 1 202 ? 8 3.451 -6.582 1 93.44 202 GLN B O 1
ATOM 3877 N N . LEU B 1 203 ? 8.422 1.465 -5.699 1 93.44 203 LEU B N 1
ATOM 3878 C CA . LEU B 1 203 ? 7.492 1.652 -4.594 1 93.44 203 LEU B CA 1
ATOM 3879 C C . LEU B 1 203 ? 7.863 2.881 -3.773 1 93.44 203 LEU B C 1
ATOM 3881 O O . LEU B 1 203 ? 6.988 3.658 -3.379 1 93.44 203 LEU B O 1
ATOM 3885 N N . THR B 1 204 ? 9.086 3.121 -3.547 1 94.19 204 THR B N 1
ATOM 3886 C CA . THR B 1 204 ? 9.555 4.215 -2.701 1 94.19 204 THR B CA 1
ATOM 3887 C C . THR B 1 204 ? 9.352 5.559 -3.393 1 94.19 204 THR B C 1
ATOM 3889 O O . THR B 1 204 ? 9.289 6.598 -2.732 1 94.19 204 THR B O 1
ATOM 3892 N N . ARG B 1 205 ? 9.219 5.574 -4.688 1 89.88 205 ARG B N 1
ATOM 3893 C CA . ARG B 1 205 ? 9.008 6.812 -5.426 1 89.88 205 ARG B CA 1
ATOM 3894 C C . ARG B 1 205 ? 7.637 7.406 -5.113 1 89.88 205 ARG B C 1
ATOM 3896 O O . ARG B 1 205 ? 7.414 8.602 -5.309 1 89.88 205 ARG B O 1
ATOM 3903 N N . GLY B 1 206 ? 6.762 6.555 -4.613 1 89.38 206 GLY B N 1
ATOM 3904 C CA . GLY B 1 206 ? 5.445 7.031 -4.223 1 89.38 206 GLY B CA 1
ATOM 3905 C C . GLY B 1 206 ? 5.414 7.617 -2.822 1 89.38 206 GLY B C 1
ATOM 3906 O O . GLY B 1 206 ? 4.359 8.047 -2.348 1 89.38 206 GLY B O 1
ATOM 3907 N N . MET B 1 207 ? 6.523 7.656 -2.199 1 94.44 207 MET B N 1
ATOM 3908 C CA . MET B 1 207 ? 6.648 8.195 -0.846 1 94.44 207 MET B CA 1
ATOM 3909 C C . MET B 1 207 ? 7.434 9.5 -0.847 1 94.44 207 MET B C 1
ATOM 3911 O O . MET B 1 207 ? 8.664 9.492 -0.824 1 94.44 207 MET B O 1
ATOM 3915 N N . ASN B 1 208 ? 6.73 10.531 -0.877 1 93.06 208 ASN B N 1
ATOM 3916 C CA . ASN B 1 208 ? 7.332 11.859 -0.88 1 93.06 208 ASN B CA 1
ATOM 3917 C C . ASN B 1 208 ? 6.605 12.805 0.076 1 93.06 208 ASN B C 1
ATOM 3919 O O . ASN B 1 208 ? 5.387 12.727 0.228 1 93.06 208 ASN B O 1
ATOM 3923 N N . PHE B 1 209 ? 7.371 13.586 0.737 1 90.12 209 PHE B N 1
ATOM 3924 C CA . PHE B 1 209 ? 6.848 14.602 1.642 1 90.12 209 PHE B CA 1
ATOM 3925 C C . PHE B 1 209 ? 7.648 15.891 1.527 1 90.12 209 PHE B C 1
ATOM 3927 O O . PHE B 1 209 ? 8.852 15.914 1.807 1 90.12 209 PHE B O 1
ATOM 3934 N N . GLY B 1 210 ? 6.902 16.906 1.175 1 89.12 210 GLY B N 1
ATOM 3935 C CA . GLY B 1 210 ? 7.605 18.172 0.992 1 89.12 210 GLY B CA 1
ATOM 3936 C C . GLY B 1 210 ? 8.664 18.109 -0.092 1 89.12 210 GLY B C 1
ATOM 3937 O O . GLY B 1 210 ? 8.43 17.547 -1.163 1 89.12 210 GLY B O 1
ATOM 3938 N N . GLU B 1 211 ? 9.75 18.734 0.125 1 88.06 211 GLU B N 1
ATOM 3939 C CA . GLU B 1 211 ? 10.812 18.812 -0.872 1 88.06 211 GLU B CA 1
ATOM 3940 C C . GLU B 1 211 ? 11.844 17.719 -0.671 1 88.06 211 GLU B C 1
ATOM 3942 O O . GLU B 1 211 ? 12.469 17.25 -1.632 1 88.06 211 GLU B O 1
ATOM 3947 N N . GLY B 1 212 ? 11.898 17.266 0.542 1 90 212 GLY B N 1
ATOM 3948 C CA . GLY B 1 212 ? 13.039 16.406 0.812 1 90 212 GLY B CA 1
ATOM 3949 C C . GLY B 1 212 ? 12.648 15.039 1.355 1 90 212 GLY B C 1
ATOM 3950 O O . GLY B 1 212 ? 13.508 14.188 1.593 1 90 212 GLY B O 1
ATOM 3951 N N . GLY B 1 213 ? 11.445 14.75 1.601 1 93.75 213 GLY B N 1
ATOM 3952 C CA . GLY B 1 213 ? 11.016 13.477 2.15 1 93.75 213 GLY B CA 1
ATOM 3953 C C . GLY B 1 213 ? 11.094 12.344 1.149 1 93.75 213 GLY B C 1
ATOM 3954 O O . GLY B 1 213 ? 10.836 12.539 -0.04 1 93.75 213 GLY B O 1
ATOM 3955 N N . TYR B 1 214 ? 11.445 11.148 1.572 1 95.12 214 TYR B N 1
ATOM 3956 C CA . TYR B 1 214 ? 11.562 9.984 0.7 1 95.12 214 TYR B CA 1
ATOM 3957 C C . TYR B 1 214 ? 11.367 8.688 1.483 1 95.12 214 TYR B C 1
ATOM 3959 O O . TYR B 1 214 ? 11.359 8.703 2.717 1 95.12 214 TYR B O 1
ATOM 3967 N N . GLY B 1 215 ? 11.102 7.641 0.796 1 96.88 215 GLY B N 1
ATOM 3968 C CA . GLY B 1 215 ? 10.984 6.316 1.387 1 96.88 215 GLY B CA 1
ATOM 3969 C C . GLY B 1 215 ? 12.141 5.398 1.04 1 96.88 215 GLY B C 1
ATOM 3970 O O . GLY B 1 215 ? 12.914 5.691 0.128 1 96.88 215 GLY B O 1
ATOM 3971 N N . ALA B 1 216 ? 12.25 4.355 1.758 1 97.31 216 ALA B N 1
ATOM 3972 C CA . ALA B 1 216 ? 13.242 3.32 1.491 1 97.31 216 ALA B CA 1
ATOM 3973 C C . ALA B 1 216 ? 12.766 1.962 2.002 1 97.31 216 ALA B C 1
ATOM 3975 O O . ALA B 1 216 ? 11.938 1.889 2.91 1 97.31 216 ALA B O 1
ATOM 3976 N N . VAL B 1 217 ? 13.258 0.955 1.382 1 98.56 217 VAL B N 1
ATOM 3977 C CA . VAL B 1 217 ? 13.086 -0.414 1.858 1 98.56 217 VAL B CA 1
ATOM 3978 C C . VAL B 1 217 ? 14.422 -0.96 2.354 1 98.56 217 VAL B C 1
ATOM 3980 O O . VAL B 1 217 ? 15.414 -0.928 1.629 1 98.56 217 VAL B O 1
ATOM 3983 N N . ILE B 1 218 ? 14.414 -1.422 3.549 1 97.88 218 ILE B N 1
ATOM 3984 C CA . ILE B 1 218 ? 15.648 -1.856 4.195 1 97.88 218 ILE B CA 1
ATOM 3985 C C . ILE B 1 218 ? 15.586 -3.355 4.48 1 97.88 218 ILE B C 1
ATOM 3987 O O . ILE B 1 218 ? 14.555 -3.859 4.945 1 97.88 218 ILE B O 1
ATOM 3991 N N . GLY B 1 219 ? 16.703 -4.039 4.191 1 98.06 219 GLY B N 1
ATOM 3992 C CA . GLY B 1 219 ? 16.797 -5.453 4.52 1 98.06 219 GLY B CA 1
ATOM 3993 C C . GLY B 1 219 ? 17.016 -5.707 5.996 1 98.06 219 GLY B C 1
ATOM 3994 O O . GLY B 1 219 ? 17.328 -4.785 6.754 1 98.06 219 GLY B O 1
ATOM 3995 N N . GLY B 1 220 ? 16.797 -6.945 6.352 1 97 220 GLY B N 1
ATOM 3996 C CA . GLY B 1 220 ? 17 -7.328 7.742 1 97 220 GLY B CA 1
ATOM 3997 C C . GLY B 1 220 ? 18.438 -7.148 8.211 1 97 220 GLY B C 1
ATOM 3998 O O . GLY B 1 220 ? 18.688 -7.113 9.414 1 97 220 GLY B O 1
ATOM 3999 N N . ASP B 1 221 ? 19.312 -7.051 7.359 1 95.5 221 ASP B N 1
ATOM 4000 C CA . ASP B 1 221 ? 20.719 -6.844 7.699 1 95.5 221 ASP B CA 1
ATOM 4001 C C . ASP B 1 221 ? 21.062 -5.359 7.707 1 95.5 221 ASP B C 1
ATOM 4003 O O . ASP B 1 221 ? 22.219 -4.992 7.914 1 95.5 221 ASP B O 1
ATOM 4007 N N . GLY B 1 222 ? 20.078 -4.523 7.367 1 95.31 222 GLY B N 1
ATOM 4008 C CA . GLY B 1 222 ? 20.281 -3.084 7.426 1 95.31 222 GLY B CA 1
ATOM 4009 C C . GLY B 1 222 ? 20.609 -2.473 6.078 1 95.31 222 GLY B C 1
ATOM 4010 O O . GLY B 1 222 ? 20.672 -1.248 5.949 1 95.31 222 GLY B O 1
ATOM 4011 N N . VAL B 1 223 ? 20.781 -3.266 5.07 1 96.31 223 VAL B N 1
ATOM 4012 C CA . VAL B 1 223 ? 21.172 -2.781 3.752 1 96.31 223 VAL B CA 1
ATOM 4013 C C . VAL B 1 223 ? 19.953 -2.217 3.021 1 96.31 223 VAL B C 1
ATOM 4015 O O . VAL B 1 223 ? 18.875 -2.807 3.059 1 96.31 223 VAL B O 1
ATOM 4018 N N . VAL B 1 224 ? 20.141 -1.085 2.363 1 96.19 224 VAL B N 1
ATOM 4019 C CA . VAL B 1 224 ? 19.062 -0.46 1.603 1 96.19 224 VAL B CA 1
ATOM 4020 C C . VAL B 1 224 ? 18.812 -1.251 0.321 1 96.19 224 VAL B C 1
ATOM 4022 O O . VAL B 1 224 ? 19.719 -1.445 -0.487 1 96.19 224 VAL B O 1
ATOM 4025 N N . MET B 1 225 ? 17.609 -1.672 0.129 1 98.25 225 MET B N 1
ATOM 4026 C CA . MET B 1 225 ? 17.266 -2.492 -1.027 1 98.25 225 MET B CA 1
ATOM 4027 C C . MET B 1 225 ? 16.391 -1.714 -2.004 1 98.25 225 MET B C 1
ATOM 4029 O O . MET B 1 225 ? 16.266 -2.092 -3.17 1 98.25 225 MET B O 1
ATOM 4033 N N . GLY B 1 226 ? 15.711 -0.767 -1.55 1 97.81 226 GLY B N 1
ATOM 4034 C CA . GLY B 1 226 ? 14.898 0.127 -2.357 1 97.81 226 GLY B CA 1
ATOM 4035 C C . GLY B 1 226 ? 15.078 1.589 -1.998 1 97.81 226 GLY B C 1
ATOM 4036 O O . GLY B 1 226 ? 15.07 1.949 -0.819 1 97.81 226 GLY B O 1
ATOM 4037 N N . HIS B 1 227 ? 15.211 2.375 -2.953 1 96.44 227 HIS B N 1
ATOM 4038 C CA . HIS B 1 227 ? 15.43 3.809 -2.795 1 96.44 227 HIS B CA 1
ATOM 4039 C C . HIS B 1 227 ? 15.227 4.547 -4.113 1 96.44 227 HIS B C 1
ATOM 4041 O O . HIS B 1 227 ? 15.5 3.998 -5.184 1 96.44 227 HIS B O 1
ATOM 4047 N N . PRO B 1 228 ? 14.742 5.789 -4.012 1 94.69 228 PRO B N 1
ATOM 4048 C CA . PRO B 1 228 ? 14.617 6.547 -5.262 1 94.69 228 PRO B CA 1
ATOM 4049 C C . PRO B 1 228 ? 15.969 6.809 -5.926 1 94.69 228 PRO B C 1
ATOM 4051 O O . PRO B 1 228 ? 16.031 6.961 -7.148 1 94.69 228 PRO B O 1
ATOM 4054 N N . ASN B 1 229 ? 16.984 6.984 -5.191 1 93.56 229 ASN B N 1
ATOM 4055 C CA . ASN B 1 229 ? 18.344 7.117 -5.691 1 93.56 229 ASN B CA 1
ATOM 4056 C C . ASN B 1 229 ? 19.016 5.758 -5.848 1 93.56 229 ASN B C 1
ATOM 4058 O O . ASN B 1 229 ? 19.422 5.141 -4.859 1 93.56 229 ASN B O 1
ATOM 4062 N N . ARG B 1 230 ? 19.266 5.348 -6.988 1 92.38 230 ARG B N 1
ATOM 4063 C CA . ARG B 1 230 ? 19.797 4.027 -7.301 1 92.38 230 ARG B CA 1
ATOM 4064 C C . ARG B 1 230 ? 21.188 3.85 -6.715 1 92.38 230 ARG B C 1
ATOM 4066 O O . ARG B 1 230 ? 21.594 2.734 -6.379 1 92.38 230 ARG B O 1
ATOM 4073 N N . ALA B 1 231 ? 21.891 4.898 -6.52 1 92.56 231 ALA B N 1
ATOM 4074 C CA . ALA B 1 231 ? 23.281 4.832 -6.035 1 92.56 231 ALA B CA 1
ATOM 4075 C C . ALA B 1 231 ? 23.328 4.367 -4.582 1 92.56 231 ALA B C 1
ATOM 4077 O O . ALA B 1 231 ? 24.344 3.873 -4.113 1 92.56 231 ALA B O 1
ATOM 4078 N N . VAL B 1 232 ? 22.25 4.48 -3.9 1 91.75 232 VAL B N 1
ATOM 4079 C CA . VAL B 1 232 ? 22.172 4.137 -2.484 1 91.75 232 VAL B CA 1
ATOM 4080 C C . VAL B 1 232 ? 21.828 2.66 -2.324 1 91.75 232 VAL B C 1
ATOM 4082 O O . VAL B 1 232 ? 22.203 2.027 -1.336 1 91.75 232 VAL B O 1
ATOM 4085 N N . VAL B 1 233 ? 21.156 2.1 -3.271 1 95.94 233 VAL B N 1
ATOM 4086 C CA . VAL B 1 233 ? 20.672 0.727 -3.213 1 95.94 233 VAL B CA 1
ATOM 4087 C C . VAL B 1 233 ? 21.844 -0.242 -3.164 1 95.94 233 VAL B C 1
ATOM 4089 O O . VAL B 1 233 ? 22.766 -0.163 -3.994 1 95.94 233 VAL B O 1
ATOM 4092 N N . MET B 1 234 ? 21.875 -1.076 -2.184 1 96.62 234 MET B N 1
ATOM 4093 C CA . MET B 1 234 ? 22.875 -2.109 -1.932 1 96.62 234 MET B CA 1
ATOM 4094 C C . MET B 1 234 ? 24.203 -1.489 -1.552 1 96.62 234 MET B C 1
ATOM 4096 O O . MET B 1 234 ? 25.172 -2.205 -1.297 1 96.62 234 MET B O 1
ATOM 4100 N N . ASN B 1 235 ? 24.344 -0.19 -1.439 1 92.94 235 ASN B N 1
ATOM 4101 C CA . ASN B 1 235 ? 25.625 0.468 -1.147 1 92.94 235 ASN B CA 1
ATOM 4102 C C . ASN B 1 235 ? 25.609 1.138 0.224 1 92.94 235 ASN B C 1
ATOM 4104 O O . ASN B 1 235 ? 26.641 1.6 0.707 1 92.94 235 ASN B O 1
ATOM 4108 N N . LEU B 1 236 ? 24.453 1.182 0.786 1 91.19 236 LEU B N 1
ATOM 4109 C CA . LEU B 1 236 ? 24.328 1.787 2.109 1 91.19 236 LEU B CA 1
ATOM 4110 C C . LEU B 1 236 ? 23.766 0.793 3.115 1 91.19 236 LEU B C 1
ATOM 4112 O O . LEU B 1 236 ? 22.75 0.145 2.846 1 91.19 236 LEU B O 1
ATOM 4116 N N . ASN B 1 237 ? 24.438 0.645 4.172 1 93.38 237 ASN B N 1
ATOM 4117 C CA . ASN B 1 237 ? 23.938 -0.065 5.344 1 93.38 237 ASN B CA 1
ATOM 4118 C C . ASN B 1 237 ? 23.609 0.896 6.48 1 93.38 237 ASN B C 1
ATOM 4120 O O . ASN B 1 237 ? 24.516 1.515 7.055 1 93.38 237 ASN B O 1
ATOM 4124 N N . ILE B 1 238 ? 22.391 0.954 6.84 1 90.06 238 ILE B N 1
ATOM 4125 C CA . ILE B 1 238 ? 21.953 2.029 7.723 1 90.06 238 ILE B CA 1
ATOM 4126 C C . ILE B 1 238 ? 22.312 1.685 9.172 1 90.06 238 ILE B C 1
ATOM 4128 O O . ILE B 1 238 ? 22.219 2.539 10.055 1 90.06 238 ILE B O 1
ATOM 4132 N N . THR B 1 239 ? 22.594 0.438 9.469 1 88.62 239 THR B N 1
ATOM 4133 C CA . THR B 1 239 ? 23.031 0.076 10.805 1 88.62 239 THR B CA 1
ATOM 4134 C C . THR B 1 239 ? 24.484 0.513 11.031 1 88.62 239 THR B C 1
ATOM 4136 O O . THR B 1 239 ? 24.953 0.562 12.172 1 88.62 239 THR B O 1
ATOM 4139 N N . ASN B 1 240 ? 25.188 0.711 9.992 1 83.38 240 ASN B N 1
ATOM 4140 C CA . ASN B 1 240 ? 26.547 1.209 10.031 1 83.38 240 ASN B CA 1
ATOM 4141 C C . ASN B 1 240 ? 26.766 2.326 9.016 1 83.38 240 ASN B C 1
ATOM 4143 O O . ASN B 1 240 ? 27.422 2.119 7.992 1 83.38 240 ASN B O 1
ATOM 4147 N N . ALA B 1 241 ? 26.234 3.393 9.273 1 76.12 241 ALA B N 1
ATOM 4148 C CA . ALA B 1 241 ? 26.297 4.508 8.336 1 76.12 241 ALA B CA 1
ATOM 4149 C C . ALA B 1 241 ? 26.984 5.719 8.961 1 76.12 241 ALA B C 1
ATOM 4151 O O . ALA B 1 241 ? 26.312 6.684 9.352 1 76.12 241 ALA B O 1
ATOM 4152 N N . PRO B 1 242 ? 28.25 5.66 8.984 1 69.06 242 PRO B N 1
ATOM 4153 C CA . PRO B 1 242 ? 28.969 6.75 9.641 1 69.06 242 PRO B CA 1
ATOM 4154 C C . PRO B 1 242 ? 28.672 8.117 9.023 1 69.06 242 PRO B C 1
ATOM 4156 O O . PRO B 1 242 ? 28.688 9.133 9.727 1 69.06 242 PRO B O 1
ATOM 4159 N N . ASP B 1 243 ? 28.438 8.031 7.688 1 68.12 243 ASP B N 1
ATOM 4160 C CA . ASP B 1 243 ? 28.203 9.289 6.984 1 68.12 243 ASP B CA 1
ATOM 4161 C C . ASP B 1 243 ? 26.766 9.773 7.191 1 68.12 243 ASP B C 1
ATOM 4163 O O . ASP B 1 243 ? 26.406 10.875 6.766 1 68.12 243 ASP B O 1
ATOM 4167 N N . TRP B 1 244 ? 26 9.008 7.695 1 70.06 244 TRP B N 1
ATOM 4168 C CA . TRP B 1 244 ? 24.609 9.352 7.969 1 70.06 244 TRP B CA 1
ATOM 4169 C C . TRP B 1 244 ? 24.281 9.148 9.445 1 70.06 244 TRP B C 1
ATOM 4171 O O . TRP B 1 244 ? 23.438 8.312 9.797 1 70.06 244 TRP B O 1
ATOM 4181 N N . PRO B 1 245 ? 25 10.094 10.242 1 66.06 245 PRO B N 1
ATOM 4182 C CA . PRO B 1 245 ? 24.781 9.906 11.68 1 66.06 245 PRO B CA 1
ATOM 4183 C C . PRO B 1 245 ? 23.312 10 12.07 1 66.06 245 PRO B C 1
ATOM 4185 O O . PRO B 1 245 ? 22.547 10.758 11.453 1 66.06 245 PRO B O 1
ATOM 4188 N N . GLY B 1 246 ? 22.844 9.008 12.922 1 72 246 GLY B N 1
ATOM 4189 C CA . GLY B 1 246 ? 21.516 9.039 13.516 1 72 246 GLY B CA 1
ATOM 4190 C C . GLY B 1 246 ? 20.578 8.016 12.914 1 72 246 GLY B C 1
ATOM 4191 O O . GLY B 1 246 ? 19.531 7.703 13.508 1 72 246 GLY B O 1
ATOM 4192 N N . MET B 1 247 ? 21.031 7.527 11.805 1 83.44 247 MET B N 1
ATOM 4193 C CA . MET B 1 247 ? 20.109 6.582 11.172 1 83.44 247 MET B CA 1
ATOM 4194 C C . MET B 1 247 ? 20.234 5.199 11.805 1 83.44 247 MET B C 1
ATOM 4196 O O . MET B 1 247 ? 19.469 4.293 11.477 1 83.44 247 MET B O 1
ATOM 4200 N N . GLU B 1 248 ? 21.234 5.141 12.68 1 86.12 248 GLU B N 1
ATOM 4201 C CA . GLU B 1 248 ? 21.5 3.852 13.312 1 86.12 248 GLU B CA 1
ATOM 4202 C C . GLU B 1 248 ? 20.312 3.389 14.148 1 86.12 248 GLU B C 1
ATOM 4204 O O . GLU B 1 248 ? 20.016 2.193 14.211 1 86.12 248 GLU B O 1
ATOM 4209 N N . ALA B 1 249 ? 19.703 4.398 14.773 1 86.31 249 ALA B N 1
ATOM 4210 C CA . ALA B 1 249 ? 18.547 4.039 15.586 1 86.31 249 ALA B CA 1
ATOM 4211 C C . ALA B 1 249 ? 17.422 3.465 14.719 1 86.31 249 ALA B C 1
ATOM 4213 O O . ALA B 1 249 ? 16.75 2.514 15.125 1 86.31 249 ALA B O 1
ATOM 4214 N N . ILE B 1 250 ? 17.25 4.008 13.555 1 92.06 250 ILE B N 1
ATOM 4215 C CA . ILE B 1 250 ? 16.266 3.484 12.609 1 92.06 250 ILE B CA 1
ATOM 4216 C C . ILE B 1 250 ? 16.672 2.084 12.164 1 92.06 250 ILE B C 1
ATOM 4218 O O . ILE B 1 250 ? 15.852 1.168 12.133 1 92.06 250 ILE B O 1
ATOM 4222 N N . GLY B 1 251 ? 17.953 2 11.852 1 92.75 251 GLY B N 1
ATOM 4223 C CA . GLY B 1 251 ? 18.469 0.698 11.461 1 92.75 251 GLY B CA 1
ATOM 4224 C C . GLY B 1 251 ? 18.234 -0.373 12.508 1 92.75 251 GLY B C 1
ATOM 4225 O O . GLY B 1 251 ? 17.828 -1.491 12.188 1 92.75 251 GLY B O 1
ATOM 4226 N N . ARG B 1 252 ? 18.531 -0.041 13.742 1 91.56 252 ARG B N 1
ATOM 4227 C CA . ARG B 1 252 ? 18.328 -0.986 14.836 1 91.56 252 ARG B CA 1
ATOM 4228 C C . ARG B 1 252 ? 16.859 -1.386 14.953 1 91.56 252 ARG B C 1
ATOM 4230 O O . ARG B 1 252 ? 16.547 -2.562 15.133 1 91.56 252 ARG B O 1
ATOM 4237 N N . GLY B 1 253 ? 15.984 -0.438 14.891 1 93.94 253 GLY B N 1
ATOM 4238 C CA . GLY B 1 253 ? 14.562 -0.74 14.938 1 93.94 253 GLY B CA 1
ATOM 4239 C C . GLY B 1 253 ? 14.102 -1.641 13.805 1 93.94 253 GLY B C 1
ATOM 4240 O O . GLY B 1 253 ? 13.383 -2.613 14.039 1 93.94 253 GLY B O 1
ATOM 4241 N N . VAL B 1 254 ? 14.555 -1.345 12.609 1 94.56 254 VAL B N 1
ATOM 4242 C CA . VAL B 1 254 ? 14.164 -2.115 11.43 1 94.56 254 VAL B CA 1
ATOM 4243 C C . VAL B 1 254 ? 14.68 -3.549 11.562 1 94.56 254 VAL B C 1
ATOM 4245 O O . VAL B 1 254 ? 13.93 -4.504 11.359 1 94.56 254 VAL B O 1
ATOM 4248 N N . THR B 1 255 ? 15.953 -3.701 11.914 1 94.69 255 THR B N 1
ATOM 4249 C CA . THR B 1 255 ? 16.578 -5.02 11.938 1 94.69 255 THR B CA 1
ATOM 4250 C C . THR B 1 255 ? 15.992 -5.867 13.07 1 94.69 255 THR B C 1
ATOM 4252 O O . THR B 1 255 ? 16.141 -7.094 13.078 1 94.69 255 THR B O 1
ATOM 4255 N N . ARG B 1 256 ? 15.336 -5.262 13.992 1 95.25 256 ARG B N 1
ATOM 4256 C CA . ARG B 1 256 ? 14.688 -5.984 15.086 1 95.25 256 ARG B CA 1
ATOM 4257 C C . ARG B 1 256 ? 13.227 -6.258 14.766 1 95.25 256 ARG B C 1
ATOM 4259 O O . ARG B 1 256 ? 12.5 -6.828 15.586 1 95.25 256 ARG B O 1
ATOM 4266 N N . GLY B 1 257 ? 12.789 -5.828 13.586 1 95.62 257 GLY B N 1
ATOM 4267 C CA . GLY B 1 257 ? 11.414 -6.062 13.164 1 95.62 257 GLY B CA 1
ATOM 4268 C C . GLY B 1 257 ? 10.406 -5.207 13.914 1 95.62 257 GLY B C 1
ATOM 4269 O O . GLY B 1 257 ? 9.273 -5.625 14.133 1 95.62 257 GLY B O 1
ATOM 4270 N N . GLU B 1 258 ? 10.766 -4.02 14.336 1 95.06 258 GLU B N 1
ATOM 4271 C CA . GLU B 1 258 ? 9.914 -3.162 15.148 1 95.06 258 GLU B CA 1
ATOM 4272 C C . GLU B 1 258 ? 9.242 -2.088 14.305 1 95.06 258 GLU B C 1
ATOM 4274 O O . GLU B 1 258 ? 9.695 -1.777 13.203 1 95.06 258 GLU B O 1
ATOM 4279 N N . ARG B 1 259 ? 8.133 -1.728 14.836 1 95.5 259 ARG B N 1
ATOM 4280 C CA . ARG B 1 259 ? 7.516 -0.487 14.383 1 95.5 259 ARG B CA 1
ATOM 4281 C C . ARG B 1 259 ? 7.945 0.692 15.242 1 95.5 259 ARG B C 1
ATOM 4283 O O . ARG B 1 259 ? 8.031 0.574 16.469 1 95.5 259 ARG B O 1
ATOM 4290 N N . GLY B 1 260 ? 8.289 1.812 14.547 1 94.31 260 GLY B N 1
ATOM 4291 C CA . GLY B 1 260 ? 8.719 2.924 15.383 1 94.31 260 GLY B CA 1
ATOM 4292 C C . GLY B 1 260 ? 8.984 4.191 14.594 1 94.31 260 GLY B C 1
ATOM 4293 O O . GLY B 1 260 ? 8.672 4.27 13.406 1 94.31 260 GLY B O 1
ATOM 4294 N N . ALA B 1 261 ? 9.375 5.18 15.289 1 94.38 261 ALA B N 1
ATOM 4295 C CA . ALA B 1 261 ? 9.773 6.488 14.773 1 94.38 261 ALA B CA 1
ATOM 4296 C C . ALA B 1 261 ? 11 7.016 15.508 1 94.38 261 ALA B C 1
ATOM 4298 O O . ALA B 1 261 ? 11.07 6.953 16.734 1 94.38 261 ALA B O 1
ATOM 4299 N N . GLU B 1 262 ? 11.977 7.43 14.781 1 91.5 262 GLU B N 1
ATOM 4300 C CA . GLU B 1 262 ? 13.219 7.93 15.359 1 91.5 262 GLU B CA 1
ATOM 4301 C C . GLU B 1 262 ? 13.672 9.211 14.664 1 91.5 262 GLU B C 1
ATOM 4303 O O . GLU B 1 262 ? 13.555 9.336 13.445 1 91.5 262 GLU B O 1
ATOM 4308 N N . TYR B 1 263 ? 14.18 10.133 15.453 1 90 263 TYR B N 1
ATOM 4309 C CA . TYR B 1 263 ? 14.773 11.352 14.906 1 90 263 TYR B CA 1
ATOM 4310 C C . TYR B 1 263 ? 16.266 11.164 14.641 1 90 263 TYR B C 1
ATOM 4312 O O . TYR B 1 263 ? 16.938 10.406 15.344 1 90 263 TYR B O 1
ATOM 4320 N N . PHE B 1 264 ? 16.719 11.82 13.555 1 87.62 264 PHE B N 1
ATOM 4321 C CA . PHE B 1 264 ? 18.156 11.836 13.297 1 87.62 264 PHE B CA 1
ATOM 4322 C C . PHE B 1 264 ? 18.562 13.109 12.57 1 87.62 264 PHE B C 1
ATOM 4324 O O . PHE B 1 264 ? 17.703 13.844 12.078 1 87.62 264 PHE B O 1
ATOM 4331 N N . THR B 1 265 ? 19.812 13.422 12.656 1 86.75 265 THR B N 1
ATOM 4332 C CA . THR B 1 265 ? 20.391 14.578 11.969 1 86.75 265 THR B CA 1
ATOM 4333 C C . THR B 1 265 ? 21.391 14.125 10.906 1 86.75 265 THR B C 1
ATOM 4335 O O . THR B 1 265 ? 22.266 13.305 11.18 1 86.75 265 THR B O 1
ATOM 4338 N N . ASN B 1 266 ? 21.156 14.617 9.688 1 78.31 266 ASN B N 1
ATOM 4339 C CA . ASN B 1 266 ? 22.094 14.227 8.641 1 78.31 266 ASN B CA 1
ATOM 4340 C C . ASN B 1 266 ? 23.391 15.023 8.719 1 78.31 266 ASN B C 1
ATOM 4342 O O . ASN B 1 266 ? 23.594 15.812 9.648 1 78.31 266 ASN B O 1
ATOM 4346 N N . LEU B 1 267 ? 24.328 14.75 7.781 1 73.12 267 LEU B N 1
ATOM 4347 C CA . LEU B 1 267 ? 25.672 15.336 7.824 1 73.12 267 LEU B CA 1
ATOM 4348 C C . LEU B 1 267 ? 25.609 16.844 7.598 1 73.12 267 LEU B C 1
ATOM 4350 O O . LEU B 1 267 ? 26.516 17.578 8 1 73.12 267 LEU B O 1
ATOM 4354 N N . ARG B 1 268 ? 24.547 17.281 7.004 1 78.75 268 ARG B N 1
ATOM 4355 C CA . ARG B 1 268 ? 24.406 18.719 6.723 1 78.75 268 ARG B CA 1
ATOM 4356 C C . ARG B 1 268 ? 23.75 19.438 7.898 1 78.75 268 ARG B C 1
ATOM 4358 O O . ARG B 1 268 ? 23.422 20.625 7.805 1 78.75 268 ARG B O 1
ATOM 4365 N N . GLY B 1 269 ? 23.453 18.688 8.938 1 83 269 GLY B N 1
ATOM 4366 C CA . GLY B 1 269 ? 22.875 19.281 10.141 1 83 269 GLY B CA 1
ATOM 4367 C C . GLY B 1 269 ? 21.375 19.391 10.086 1 83 269 GLY B C 1
ATOM 4368 O O . GLY B 1 269 ? 20.75 20.031 10.945 1 83 269 GLY B O 1
ATOM 4369 N N . LEU B 1 270 ? 20.875 18.797 9.102 1 85.5 270 LEU B N 1
ATOM 4370 C CA . LEU B 1 270 ? 19.422 18.859 8.961 1 85.5 270 LEU B CA 1
ATOM 4371 C C . LEU B 1 270 ? 18.766 17.719 9.734 1 85.5 270 LEU B C 1
ATOM 4373 O O . LEU B 1 270 ? 19.156 16.562 9.602 1 85.5 270 LEU B O 1
ATOM 4377 N N . ARG B 1 271 ? 17.797 18.078 10.523 1 90.25 271 ARG B N 1
ATOM 4378 C CA . ARG B 1 271 ? 17.094 17.109 11.344 1 90.25 271 ARG B CA 1
ATOM 4379 C C . ARG B 1 271 ? 15.977 16.422 10.555 1 90.25 271 ARG B C 1
ATOM 4381 O O . ARG B 1 271 ? 15.258 17.078 9.789 1 90.25 271 ARG B O 1
ATOM 4388 N N . HIS B 1 272 ? 15.867 15.094 10.734 1 92.31 272 HIS B N 1
ATOM 4389 C CA . HIS B 1 272 ? 14.867 14.281 10.047 1 92.31 272 HIS B CA 1
ATOM 4390 C C . HIS B 1 272 ? 14.109 13.391 11.031 1 92.31 272 HIS B C 1
ATOM 4392 O O . HIS B 1 272 ? 14.586 13.141 12.141 1 92.31 272 HIS B O 1
ATOM 4398 N N . LEU B 1 273 ? 12.906 13.039 10.672 1 93.62 273 LEU B N 1
ATOM 4399 C CA . LEU B 1 273 ? 12.117 12.008 11.328 1 93.62 273 LEU B CA 1
ATOM 4400 C C . LEU B 1 273 ? 11.984 10.781 10.438 1 93.62 273 LEU B C 1
ATOM 4402 O O . LEU B 1 273 ? 11.633 10.898 9.258 1 93.62 273 LEU B O 1
ATOM 4406 N N . GLY B 1 274 ? 12.391 9.641 10.945 1 95.25 274 GLY B N 1
ATOM 4407 C CA . GLY B 1 274 ? 12.203 8.375 10.242 1 95.25 274 GLY B CA 1
ATOM 4408 C C . GLY B 1 274 ? 11.125 7.504 10.867 1 95.25 274 GLY B C 1
ATOM 4409 O O . GLY B 1 274 ? 11.195 7.172 12.055 1 95.25 274 GLY B O 1
ATOM 4410 N N . ILE B 1 275 ? 10.117 7.184 10.117 1 96.75 275 ILE B N 1
ATOM 4411 C CA . ILE B 1 275 ? 9.055 6.277 10.531 1 96.75 275 ILE B CA 1
ATOM 4412 C C . ILE B 1 275 ? 9.203 4.938 9.812 1 96.75 275 ILE B C 1
ATOM 4414 O O . ILE B 1 275 ? 9.438 4.902 8.602 1 96.75 275 ILE B O 1
ATOM 4418 N N . PHE B 1 276 ? 9.141 3.844 10.555 1 97.38 276 PHE B N 1
ATOM 4419 C CA . PHE B 1 276 ? 9.398 2.568 9.898 1 97.38 276 PHE B CA 1
ATOM 4420 C C . PHE B 1 276 ? 8.453 1.49 10.422 1 97.38 276 PHE B C 1
ATOM 4422 O O . PHE B 1 276 ? 7.941 1.592 11.539 1 97.38 276 PHE B O 1
ATOM 4429 N N . SER B 1 277 ? 8.18 0.549 9.625 1 97.75 277 SER B N 1
ATOM 4430 C CA . SER B 1 277 ? 7.344 -0.614 9.898 1 97.75 277 SER B CA 1
ATOM 4431 C C . SER B 1 277 ? 7.941 -1.882 9.297 1 97.75 277 SER B C 1
ATOM 4433 O O . SER B 1 277 ? 8.516 -1.847 8.211 1 97.75 277 SER B O 1
ATOM 4435 N N . PRO B 1 278 ? 7.758 -2.973 10 1 98.25 278 PRO B N 1
ATOM 4436 C CA . PRO B 1 278 ? 8.281 -4.234 9.469 1 98.25 278 PRO B CA 1
ATOM 4437 C C . PRO B 1 278 ? 7.438 -4.781 8.32 1 98.25 278 PRO B C 1
ATOM 4439 O O . PRO B 1 278 ? 6.246 -4.484 8.227 1 98.25 278 PRO B O 1
ATOM 4442 N N . ILE B 1 279 ? 8.07 -5.438 7.461 1 98 279 ILE B N 1
ATOM 4443 C CA . ILE B 1 279 ? 7.398 -6.195 6.41 1 98 279 ILE B CA 1
ATOM 4444 C C . ILE B 1 279 ? 7.211 -7.645 6.852 1 98 279 ILE B C 1
ATOM 4446 O O . ILE B 1 279 ? 8.156 -8.438 6.816 1 98 279 ILE B O 1
ATOM 4450 N N . ILE B 1 280 ? 6.035 -7.965 7.184 1 95.5 280 ILE B N 1
ATOM 4451 C CA . ILE B 1 280 ? 5.73 -9.297 7.684 1 95.5 280 ILE B CA 1
ATOM 4452 C C . ILE B 1 280 ? 5.945 -10.328 6.574 1 95.5 280 ILE B C 1
ATOM 4454 O O . ILE B 1 280 ? 5.555 -10.102 5.426 1 95.5 280 ILE B O 1
ATOM 4458 N N . GLY B 1 281 ? 6.52 -11.445 6.926 1 94.75 281 GLY B N 1
ATOM 4459 C CA . GLY B 1 281 ? 6.781 -12.492 5.953 1 94.75 281 GLY B CA 1
ATOM 4460 C C . GLY B 1 281 ? 8.133 -12.352 5.273 1 94.75 281 GLY B C 1
ATOM 4461 O O . GLY B 1 281 ? 8.5 -13.18 4.438 1 94.75 281 GLY B O 1
ATOM 4462 N N . SER B 1 282 ? 8.852 -11.32 5.543 1 97.12 282 SER B N 1
ATOM 4463 C CA . SER B 1 282 ? 10.203 -11.102 5.043 1 97.12 282 SER B CA 1
ATOM 4464 C C . SER B 1 282 ? 11.242 -11.422 6.109 1 97.12 282 SER B C 1
ATOM 4466 O O . SER B 1 282 ? 10.898 -11.656 7.27 1 97.12 282 SER B O 1
ATOM 4468 N N . PRO B 1 283 ? 12.5 -11.656 5.723 1 96.62 283 PRO B N 1
ATOM 4469 C CA . PRO B 1 283 ? 13.547 -11.758 6.742 1 96.62 283 PRO B CA 1
ATOM 4470 C C . PRO B 1 283 ? 13.82 -10.43 7.441 1 96.62 283 PRO B C 1
ATOM 4472 O O . PRO B 1 283 ? 14.922 -9.883 7.32 1 96.62 283 PRO B O 1
ATOM 4475 N N . ARG B 1 284 ? 12.867 -9.898 8.148 1 96.81 284 ARG B N 1
ATOM 4476 C CA . ARG B 1 284 ? 12.922 -8.688 8.969 1 96.81 284 ARG B CA 1
ATOM 4477 C C . ARG B 1 284 ? 13.219 -7.461 8.117 1 96.81 284 ARG B C 1
ATOM 4479 O O . ARG B 1 284 ? 14.031 -6.613 8.5 1 96.81 284 ARG B O 1
ATOM 4486 N N . TRP B 1 285 ? 12.734 -7.434 6.898 1 98.31 285 TRP B N 1
ATOM 4487 C CA . TRP B 1 285 ? 12.781 -6.203 6.113 1 98.31 285 TRP B CA 1
ATOM 4488 C C . TRP B 1 285 ? 11.93 -5.113 6.75 1 98.31 285 TRP B C 1
ATOM 4490 O O . TRP B 1 285 ? 11.086 -5.398 7.602 1 98.31 285 TRP B O 1
ATOM 4500 N N . GLY B 1 286 ? 12.164 -3.916 6.379 1 98.31 286 GLY B N 1
ATOM 4501 C CA . GLY B 1 286 ? 11.352 -2.799 6.832 1 98.31 286 GLY B CA 1
ATOM 4502 C C . GLY B 1 286 ? 11.203 -1.711 5.785 1 98.31 286 GLY B C 1
ATOM 4503 O O . GLY B 1 286 ? 12.055 -1.56 4.91 1 98.31 286 GLY B O 1
ATOM 4504 N N . VAL B 1 287 ? 10.086 -1.056 5.82 1 98.44 287 VAL B N 1
ATOM 4505 C CA . VAL B 1 287 ? 9.883 0.171 5.055 1 98.44 287 VAL B CA 1
ATOM 4506 C C . VAL B 1 287 ? 10.102 1.384 5.961 1 98.44 287 VAL B C 1
ATOM 4508 O O . VAL B 1 287 ? 9.641 1.4 7.105 1 98.44 287 VAL B O 1
ATOM 4511 N N . VAL B 1 288 ? 10.805 2.309 5.426 1 97.69 288 VAL B N 1
ATOM 4512 C CA . VAL B 1 288 ? 11.102 3.516 6.188 1 97.69 288 VAL B CA 1
ATOM 4513 C C . VAL B 1 288 ? 10.648 4.746 5.406 1 97.69 288 VAL B C 1
ATOM 4515 O O . VAL B 1 288 ? 10.82 4.812 4.184 1 97.69 288 VAL B O 1
ATOM 4518 N N . TYR B 1 289 ? 10.047 5.668 6.07 1 97.75 289 TYR B N 1
ATOM 4519 C CA . TYR B 1 289 ? 9.68 6.973 5.531 1 97.75 289 TYR B CA 1
ATOM 4520 C C . TYR B 1 289 ? 10.445 8.086 6.234 1 97.75 289 TYR B C 1
ATOM 4522 O O . TYR B 1 289 ? 10.266 8.312 7.434 1 97.75 289 TYR B O 1
ATOM 4530 N N . ILE B 1 290 ? 11.25 8.781 5.496 1 94.88 290 ILE B N 1
ATOM 4531 C CA . ILE B 1 290 ? 12.094 9.844 6.039 1 94.88 290 ILE B CA 1
ATOM 4532 C C . ILE B 1 290 ? 11.453 11.203 5.754 1 94.88 290 ILE B C 1
ATOM 4534 O O . ILE B 1 290 ? 11.219 11.555 4.598 1 94.88 290 ILE B O 1
ATOM 4538 N N . LEU B 1 291 ? 11.25 11.977 6.773 1 94.81 291 LEU B N 1
ATOM 4539 C CA . LEU B 1 291 ? 10.617 13.281 6.68 1 94.81 291 LEU B CA 1
ATOM 4540 C C . LEU B 1 291 ? 11.523 14.367 7.254 1 94.81 291 LEU B C 1
ATOM 4542 O O . LEU B 1 291 ? 11.789 14.391 8.453 1 94.81 291 LEU B O 1
ATOM 4546 N N . PRO B 1 292 ? 11.961 15.305 6.418 1 93.19 292 PRO B N 1
ATOM 4547 C CA . PRO B 1 292 ? 12.703 16.422 6.984 1 93.19 292 PRO B CA 1
ATOM 4548 C C . PRO B 1 292 ? 11.859 17.281 7.926 1 93.19 292 PRO B C 1
ATOM 4550 O O . PRO B 1 292 ? 10.734 17.656 7.578 1 93.19 292 PRO B O 1
ATOM 4553 N N . ILE B 1 293 ? 12.445 17.562 9.031 1 91.19 293 ILE B N 1
ATOM 4554 C CA . ILE B 1 293 ? 11.719 18.359 10.016 1 91.19 293 ILE B CA 1
ATOM 4555 C C . ILE B 1 293 ? 11.398 19.734 9.438 1 91.19 293 ILE B C 1
ATOM 4557 O O . ILE B 1 293 ? 10.344 20.312 9.719 1 91.19 293 ILE B O 1
ATOM 4561 N N . ALA B 1 294 ? 12.32 20.266 8.625 1 90.44 294 ALA B N 1
ATOM 4562 C CA . ALA B 1 294 ? 12.078 21.547 7.965 1 90.44 294 ALA B CA 1
ATOM 4563 C C . ALA B 1 294 ? 10.789 21.516 7.152 1 90.44 294 ALA B C 1
ATOM 4565 O O . ALA B 1 294 ? 10.016 22.469 7.164 1 90.44 294 ALA B O 1
ATOM 4566 N N . ASP B 1 295 ? 10.578 20.422 6.453 1 89.75 295 ASP B N 1
ATOM 4567 C CA . ASP B 1 295 ? 9.359 20.266 5.664 1 89.75 295 ASP B CA 1
ATOM 4568 C C . ASP B 1 295 ? 8.133 20.109 6.562 1 89.75 295 ASP B C 1
ATOM 4570 O O . ASP B 1 295 ? 7.059 20.625 6.258 1 89.75 295 ASP B O 1
ATOM 4574 N N . LEU B 1 296 ? 8.289 19.391 7.645 1 86.06 296 LEU B N 1
ATOM 4575 C CA . LEU B 1 296 ? 7.219 19.234 8.625 1 86.06 296 LEU B CA 1
ATOM 4576 C C . LEU B 1 296 ? 6.812 20.578 9.219 1 86.06 296 LEU B C 1
ATOM 4578 O O . LEU B 1 296 ? 5.637 20.797 9.516 1 86.06 296 LEU B O 1
ATOM 4582 N N . ASN B 1 297 ? 7.797 21.453 9.328 1 85.38 297 ASN B N 1
ATOM 4583 C CA . ASN B 1 297 ? 7.574 22.719 10 1 85.38 297 ASN B CA 1
ATOM 4584 C C . ASN B 1 297 ? 7.281 23.844 9 1 85.38 297 ASN B C 1
ATOM 4586 O O . ASN B 1 297 ? 7.016 24.984 9.391 1 85.38 297 ASN B O 1
ATOM 4590 N N . ALA B 1 298 ? 7.387 23.516 7.781 1 82.88 298 ALA B N 1
ATOM 4591 C CA . ALA B 1 298 ? 7.234 24.562 6.773 1 82.88 298 ALA B CA 1
ATOM 4592 C C . ALA B 1 298 ? 5.953 25.359 6.996 1 82.88 298 ALA B C 1
ATOM 4594 O O . ALA B 1 298 ? 5.984 26.594 7.031 1 82.88 298 ALA B O 1
ATOM 4595 N N . PRO B 1 299 ? 4.828 24.656 7.238 1 75.94 299 PRO B N 1
ATOM 4596 C CA . PRO B 1 299 ? 3.609 25.438 7.488 1 75.94 299 PRO B CA 1
ATOM 4597 C C . PRO B 1 299 ? 3.691 26.266 8.766 1 75.94 299 PRO B C 1
ATOM 4599 O O . PRO B 1 299 ? 3.146 27.375 8.812 1 75.94 299 PRO B O 1
ATOM 4602 N N . VAL B 1 300 ? 4.391 25.781 9.742 1 80.44 300 VAL B N 1
ATOM 4603 C CA . VAL B 1 300 ? 4.566 26.484 11.008 1 80.44 300 VAL B CA 1
ATOM 4604 C C . VAL B 1 300 ? 5.445 27.703 10.797 1 80.44 300 VAL B C 1
ATOM 4606 O O . VAL B 1 300 ? 5.16 28.781 11.336 1 80.44 300 VAL B O 1
ATOM 4609 N N . GLN B 1 301 ? 6.477 27.578 10.062 1 81.44 301 GLN B N 1
ATOM 4610 C CA . GLN B 1 301 ? 7.371 28.688 9.773 1 81.44 301 GLN B CA 1
ATOM 4611 C C . GLN B 1 301 ? 6.648 29.797 9 1 81.44 301 GLN B C 1
ATOM 4613 O O . GLN B 1 301 ? 6.867 30.984 9.25 1 81.44 301 GLN B O 1
ATOM 4618 N N . GLU B 1 302 ? 5.887 29.375 8.109 1 80.19 302 GLU B N 1
ATOM 4619 C CA . GLU B 1 302 ? 5.113 30.359 7.355 1 80.19 302 GLU B CA 1
ATOM 4620 C C . GLU B 1 302 ? 4.176 31.141 8.266 1 80.19 302 GLU B C 1
ATOM 4622 O O . GLU B 1 302 ? 4.062 32.375 8.156 1 80.19 302 GLU B O 1
ATOM 4627 N N . LEU B 1 303 ? 3.555 30.422 9.164 1 77.62 303 LEU B N 1
ATOM 4628 C CA . LEU B 1 303 ? 2.666 31.062 10.125 1 77.62 303 LEU B CA 1
ATOM 4629 C C . LEU B 1 303 ? 3.443 32.031 11.031 1 77.62 303 LEU B C 1
ATOM 4631 O O . LEU B 1 303 ? 2.986 33.125 11.305 1 77.62 303 LEU B O 1
ATOM 4635 N N . THR B 1 304 ? 4.559 31.578 11.508 1 80.69 304 THR B N 1
ATOM 4636 C CA . THR B 1 304 ? 5.406 32.438 12.344 1 80.69 304 THR B CA 1
ATOM 4637 C C . THR B 1 304 ? 5.809 33.688 11.594 1 80.69 304 THR B C 1
ATOM 4639 O O . THR B 1 304 ? 5.816 34.781 12.172 1 80.69 304 THR B O 1
ATOM 4642 N N . GLY B 1 305 ? 6.141 33.5 10.312 1 80 305 GLY B N 1
ATOM 4643 C CA . GLY B 1 305 ? 6.473 34.656 9.5 1 80 305 GLY B CA 1
ATOM 4644 C C . GLY B 1 305 ? 5.328 35.656 9.391 1 80 305 GLY B C 1
ATOM 4645 O O . GLY B 1 305 ? 5.543 36.875 9.5 1 80 305 GLY B O 1
ATOM 4646 N N . ILE B 1 306 ? 4.191 35.188 9.219 1 77.38 306 ILE B N 1
ATOM 4647 C CA . ILE B 1 306 ? 3.01 36.031 9.094 1 77.38 306 ILE B CA 1
ATOM 4648 C C . ILE B 1 306 ? 2.762 36.781 10.414 1 77.38 306 ILE B C 1
ATOM 4650 O O . ILE B 1 306 ? 2.562 38 10.43 1 77.38 306 ILE B O 1
ATOM 4654 N N . ILE B 1 307 ? 2.828 36.062 11.531 1 77.62 307 ILE B N 1
ATOM 4655 C CA . ILE B 1 307 ? 2.59 36.625 12.844 1 77.62 307 ILE B CA 1
ATOM 4656 C C . ILE B 1 307 ? 3.656 37.688 13.148 1 77.62 307 ILE B C 1
ATOM 4658 O O . ILE B 1 307 ? 3.34 38.781 13.625 1 77.62 307 ILE B O 1
ATOM 4662 N N . THR B 1 308 ? 4.875 37.406 12.797 1 80.06 308 THR B N 1
ATOM 4663 C CA . THR B 1 308 ? 5.977 38.312 13.039 1 80.06 308 THR B CA 1
ATOM 4664 C C . THR B 1 308 ? 5.812 39.594 12.195 1 80.06 308 THR B C 1
ATOM 4666 O O . THR B 1 308 ? 6.031 40.688 12.688 1 80.06 308 THR B O 1
ATOM 4669 N N . THR B 1 309 ? 5.387 39.469 11 1 80.25 309 THR B N 1
ATOM 4670 C CA . THR B 1 309 ? 5.176 40.625 10.117 1 80.25 309 THR B CA 1
ATOM 4671 C C . THR B 1 309 ? 4.051 41.5 10.633 1 80.25 309 THR B C 1
ATOM 4673 O O . THR B 1 309 ? 4.168 42.75 10.625 1 80.25 309 THR B O 1
ATOM 4676 N N . ILE B 1 310 ? 3.043 40.906 11.133 1 74.25 310 ILE B N 1
ATOM 4677 C CA . ILE B 1 310 ? 1.908 41.656 11.672 1 74.25 310 ILE B CA 1
ATOM 4678 C C . ILE B 1 310 ? 2.332 42.375 12.93 1 74.25 310 ILE B C 1
ATOM 4680 O O . ILE B 1 310 ? 1.941 43.531 13.141 1 74.25 310 ILE B O 1
ATOM 4684 N N . PHE B 1 311 ? 3.238 41.75 13.648 1 73.06 311 PHE B N 1
ATOM 4685 C CA . PHE B 1 311 ? 3.727 42.375 14.867 1 73.06 311 PHE B CA 1
ATOM 4686 C C . PHE B 1 311 ? 4.641 43.562 14.555 1 73.06 311 PHE B C 1
ATOM 4688 O O . PHE B 1 311 ? 4.652 44.562 15.281 1 73.06 311 PHE B O 1
ATOM 4695 N N . LEU B 1 312 ? 5.309 43.469 13.469 1 72.19 312 LEU B N 1
ATOM 4696 C CA . LEU B 1 312 ? 6.254 44.531 13.117 1 72.19 312 LEU B CA 1
ATOM 4697 C C . LEU B 1 312 ? 5.543 45.688 12.453 1 72.19 312 LEU B C 1
ATOM 4699 O O . LEU B 1 312 ? 6.035 46.812 12.484 1 72.19 312 LEU B O 1
ATOM 4703 N N . LEU B 1 313 ? 4.469 45.406 11.82 1 64.12 313 LEU B N 1
ATOM 4704 C CA . LEU B 1 313 ? 3.695 46.469 11.211 1 64.12 313 LEU B CA 1
ATOM 4705 C C . LEU B 1 313 ? 2.887 47.219 12.258 1 64.12 313 LEU B C 1
ATOM 4707 O O . LEU B 1 313 ? 2.717 48.438 12.156 1 64.12 313 LEU B O 1
#

pLDDT: mean 86.37, std 15.3, range [25.69, 98.56]

Sequence (626 aa):
MKKKQKPQDGSGGPRLPRMSWAGFSRSLRLRMVVLFGGTAVLLFVAVGALLVWRVSTVQRGTVMEMAGQIVDARSAEVRRWLEGHVQEVRGMSSLNVIRGADVEEIAEYLEGRQGTFHPEHENVFFVDTRGQAVTSDGARADLSNRSYIQEVLGGADYAISNGLESAATGNAVVAVAHAVRTPRGDVAGVLGASVTLDSLSQLTRGMNFGEGGYGAVIGGDGVVMGHPNRAVVMNLNITNAPDWPGMEAIGRGVTRGERGAEYFTNLRGLRHLGIFSPIIGSPRWGVVYILPIADLNAPVQELTGIITTIFLLMKKKQKPQDGSGGPRLPRMSWAGFSRSLRLRMVVLFGGTAVLLFVAVGALLVWRVSTVQRGTVMEMAGQIVDARSAEVRRWLEGHVQEVRGMSSLNVIRGADVEEIAEYLEGRQGTFHPEHENVFFVDTRGQAVTSDGARADLSNRSYIQEVLGGADYAISNGLESAATGNAVVAVAHAVRTPRGDVAGVLGASVTLDSLSQLTRGMNFGEGGYGAVIGGDGVVMGHPNRAVVMNLNITNAPDWPGMEAIGRGVTRGERGAEYFTNLRGLRHLGIFSPIIGSPRWGVVYILPIADLNAPVQELTGIITTIFLL

Secondary structure (DSSP, 8-state):
--------------------THHHHHHHHHHHHHHHHHHHHHHHHHHHHHHHHHHHHHHHHHHHHHHHHHHHHHHHHHHHHHHHHHHHHHHHHTSHHHHT--HHHHHHHHHHTTTTS-TTEEEEEEE-TTSEEEETTS-EEE-TT-HHHHHHHTT-SEEE--SEE-TTT--EEEEEEEEEE-TTS-EEEEEEEEEESHHHHHHHTT---TTT-EEEEE-TTSBEEE-SSGGGTTT-BGGG-TTSTTTHHHHHHHHTT--EEEEEE-TTS-EEEEEEEE-TTSSS-EEEEEEEHHHHHHHHHHHHHHHHHHHH-/--------------------THHHHHHHHHHHHHHHHHHHHHHHHHHHHHHHHHHHHHHHHHHHHHHHHHHHHHHHHHHHHHHHHHHHHHHHHTSHHHHT--HHHHHHHHHHTTTTS-TTEEEEEEE-TTSEEEETTS-EEE-TT-HHHHHHHTT-SEEE--SEE-TTT--EEEEEEEEEE-TTS-EEEEEEEEEESHHHHHHHTT---TTT-EEEEE-TTSBEEE-SSGGGTTT-BGGG-TTSTTHHHHHHHHHTT--EEEEEE-TTS-EEEEEEEE-TTSSS-EEEEEEEHHHHHHHHHHHHHHHHHHHH-

Foldseek 3Di:
DDDDDDDPPPPPDDDDDPPDCVVVVVVVVVVCCCVVVVVVLVVLVVVLVVVLVVVLVVLVVVCQVVVQVLFVVLLVVVLVVLVVQLVVQVVVLPDPQNLVLPQVSVLVVLLVCPPVDDPQFPWKWKAFLQQWIHINVGDIDRRVPPPQQCVQSVPDQKGKAWWDQDPGPRATWIKIKGFRAHPVGHGGTIIITTGHLVVQQVSFVVADFFPDKTKFKAALQQQTSYHVDPVRHRVDRQCDHPQFPFSVVVSVQQNVQHFDKGWGAGPVRWIKIKGKGFNPPHNSMMMIIIGTVCRSCVVSVVSSVVSVVVSVD/DPDDPDDPPPPPDDDDDPPPCVVVVVVVVVVCCCVVVVVVLVVLVVVLVVVLVVCLVVLVVVCQVVVQVLFVVLLVVVLVVLVVQLVVQVVVLPDPQNLVLPQVSVLVVLLVCPPVDDPQFPWKWKAFLQQWIHINVGDIDRRVPPPQQCVQSVPDQKGKAWWDQDPGPRATWIKIKGFRAHPVGHGGTIIITTGHLVVQQVSFVVADFFPDKTKFKAALQQQTSYHVDPVRHRVDRQCDHPQAFFSVVVSVQQNVQHFDKGWGAGNVRWIKIKGKGFNPPHNSMMMIIIGTVCRSCVVSVVSSVVSVVVSVD